Protein AF-0000000076753685 (afdb_homodimer)

Radius of gyration: 26.09 Å; Cα contacts (8 Å, |Δi|>4): 1162; chains: 2; bounding box: 45×73×61 Å

Structure (mmCIF, N/CA/C/O backbone):
data_AF-0000000076753685-model_v1
#
loop_
_entity.id
_entity.type
_entity.pdbx_description
1 polymer 'Putative F420-dependent oxidoreductase'
#
loop_
_atom_site.group_PDB
_atom_site.id
_atom_site.type_symbol
_atom_site.label_atom_id
_atom_site.label_alt_id
_atom_site.label_comp_id
_atom_site.label_asym_id
_atom_site.label_entity_id
_atom_site.label_seq_id
_atom_site.pdbx_PDB_ins_code
_atom_site.Cartn_x
_atom_site.Cartn_y
_atom_site.Cartn_z
_atom_site.occupancy
_atom_site.B_iso_or_equiv
_atom_site.auth_seq_id
_atom_site.auth_comp_id
_atom_site.auth_asym_id
_atom_site.auth_atom_id
_atom_site.pdbx_PDB_model_num
ATOM 1 N N . MET A 1 1 ? -3.424 -27.672 0.372 1 96.31 1 MET A N 1
ATOM 2 C CA . MET A 1 1 ? -4.434 -26.641 0.179 1 96.31 1 MET A CA 1
ATOM 3 C C . MET A 1 1 ? -4.43 -26.141 -1.262 1 96.31 1 MET A C 1
ATOM 5 O O . MET A 1 1 ? -3.436 -26.281 -1.973 1 96.31 1 MET A O 1
ATOM 9 N N . ILE A 1 2 ? -5.598 -25.656 -1.688 1 98.56 2 ILE A N 1
ATOM 10 C CA . ILE A 1 2 ? -5.711 -25.078 -3.027 1 98.56 2 ILE A CA 1
ATOM 11 C C . ILE A 1 2 ? -6.078 -23.609 -2.93 1 98.56 2 ILE A C 1
ATOM 13 O O . ILE A 1 2 ? -7.035 -23.234 -2.244 1 98.56 2 ILE A O 1
ATOM 17 N N . GLY A 1 3 ? -5.238 -22.781 -3.475 1 98.69 3 GLY A N 1
ATOM 18 C CA . GLY A 1 3 ? -5.504 -21.359 -3.613 1 98.69 3 GLY A CA 1
ATOM 19 C C . GLY A 1 3 ? -5.727 -20.922 -5.051 1 98.69 3 GLY A C 1
ATOM 20 O O . GLY A 1 3 ? -5.777 -21.766 -5.953 1 98.69 3 GLY A O 1
ATOM 21 N N . VAL A 1 4 ? -5.938 -19.672 -5.254 1 98.62 4 VAL A N 1
ATOM 22 C CA . VAL A 1 4 ? -6.215 -19.109 -6.57 1 98.62 4 VAL A CA 1
ATOM 23 C C . VAL A 1 4 ? -5.148 -18.078 -6.93 1 98.62 4 VAL A C 1
ATOM 25 O O . VAL A 1 4 ? -4.77 -17.25 -6.098 1 98.62 4 VAL A O 1
ATOM 28 N N . TRP A 1 5 ? -4.605 -18.188 -8.078 1 97.12 5 TRP A N 1
ATOM 29 C CA . TRP A 1 5 ? -3.777 -17.141 -8.672 1 97.12 5 TRP A CA 1
ATOM 30 C C . TRP A 1 5 ? -4.559 -16.359 -9.711 1 97.12 5 TRP A C 1
ATOM 32 O O . TRP A 1 5 ? -5.094 -16.922 -10.664 1 97.12 5 TRP A O 1
ATOM 42 N N . LEU A 1 6 ? -4.668 -15.055 -9.508 1 93.81 6 LEU A N 1
ATOM 43 C CA . LEU A 1 6 ? -5.355 -14.188 -10.461 1 93.81 6 LEU A CA 1
ATOM 44 C C . LEU A 1 6 ? -4.371 -13.258 -11.164 1 93.81 6 LEU A C 1
ATOM 46 O O . LEU A 1 6 ? -3.686 -12.469 -10.516 1 93.81 6 LEU A O 1
ATOM 50 N N . ALA A 1 7 ? -4.336 -13.352 -12.484 1 87.5 7 ALA A N 1
ATOM 51 C CA . ALA A 1 7 ? -3.479 -12.469 -13.266 1 87.5 7 ALA A CA 1
ATOM 52 C C . ALA A 1 7 ? -3.936 -11.016 -13.148 1 87.5 7 ALA A C 1
ATOM 54 O O . ALA A 1 7 ? -5.129 -10.742 -12.984 1 87.5 7 ALA A O 1
ATOM 55 N N . PRO A 1 8 ? -2.982 -10.078 -13.242 1 80 8 PRO A N 1
ATOM 56 C CA . PRO A 1 8 ? -3.352 -8.672 -13.117 1 80 8 PRO A CA 1
ATOM 57 C C . PRO A 1 8 ? -4.285 -8.203 -14.227 1 80 8 PRO A C 1
ATOM 59 O O . PRO A 1 8 ? -5.098 -7.297 -14.016 1 80 8 PRO A O 1
ATOM 62 N N . ALA A 1 9 ? -4.273 -8.812 -15.352 1 74.19 9 ALA A N 1
ATOM 63 C CA . ALA A 1 9 ? -5 -8.336 -16.516 1 74.19 9 ALA A CA 1
ATOM 64 C C . ALA A 1 9 ? -6.508 -8.375 -16.281 1 74.19 9 ALA A C 1
ATOM 66 O O . ALA A 1 9 ? -7.207 -7.398 -16.562 1 74.19 9 ALA A O 1
ATOM 67 N N . PRO A 1 10 ? -7.039 -9.477 -15.766 1 72.25 10 PRO A N 1
ATOM 68 C CA . PRO A 1 10 ? -8.477 -9.492 -15.477 1 72.25 10 PRO A CA 1
ATOM 69 C C . PRO A 1 10 ? -8.891 -8.406 -14.484 1 72.25 10 PRO A C 1
ATOM 71 O O . PRO A 1 10 ? -10.031 -7.938 -14.523 1 72.25 10 PRO A O 1
ATOM 74 N N . PHE A 1 11 ? -7.996 -8.062 -13.625 1 73.25 11 PHE A N 1
ATOM 75 C CA . PHE A 1 11 ? -8.289 -7.02 -12.656 1 73.25 11 PHE A CA 1
ATOM 76 C C . PHE A 1 11 ? -8.414 -5.66 -13.328 1 73.25 11 PHE A C 1
ATOM 78 O O . PHE A 1 11 ? -9.219 -4.828 -12.922 1 73.25 11 PHE A O 1
ATOM 85 N N . LEU A 1 12 ? -7.664 -5.457 -14.344 1 71.81 12 LEU A N 1
ATOM 86 C CA . LEU A 1 12 ? -7.633 -4.152 -14.992 1 71.81 12 LEU A CA 1
ATOM 87 C C . LEU A 1 12 ? -8.906 -3.91 -15.789 1 71.81 12 LEU A C 1
ATOM 89 O O . LEU A 1 12 ? -9.242 -2.766 -16.109 1 71.81 12 LEU A O 1
ATOM 93 N N . THR A 1 13 ? -9.617 -5.051 -16.031 1 78.19 13 THR A N 1
ATOM 94 C CA . THR A 1 13 ? -10.859 -4.895 -16.781 1 78.19 13 THR A CA 1
ATOM 95 C C . THR A 1 13 ? -12.07 -4.992 -15.859 1 78.19 13 THR A C 1
ATOM 97 O O . THR A 1 13 ? -13.203 -5.105 -16.328 1 78.19 13 THR A O 1
ATOM 100 N N . SER A 1 14 ? -11.797 -5.039 -14.633 1 85.88 14 SER A N 1
ATOM 101 C CA . SER A 1 14 ? -12.875 -5.105 -13.648 1 85.88 14 SER A CA 1
ATOM 102 C C . SER A 1 14 ? -12.789 -3.943 -12.664 1 85.88 14 SER A C 1
ATOM 104 O O . SER A 1 14 ? -11.703 -3.428 -12.398 1 85.88 14 SER A O 1
ATOM 106 N N . THR A 1 15 ? -13.961 -3.57 -12.227 1 86.25 15 THR A N 1
ATOM 107 C CA . THR A 1 15 ? -13.984 -2.561 -11.172 1 86.25 15 THR A CA 1
ATOM 108 C C . THR A 1 15 ? -13.602 -3.172 -9.828 1 86.25 15 THR A C 1
ATOM 110 O O . THR A 1 15 ? -13.656 -4.391 -9.656 1 86.25 15 THR A O 1
ATOM 113 N N . ILE A 1 16 ? -13.234 -2.393 -8.93 1 89.31 16 ILE A N 1
ATOM 114 C CA . ILE A 1 16 ? -12.883 -2.861 -7.594 1 89.31 16 ILE A CA 1
ATOM 115 C C . ILE A 1 16 ? -14.117 -3.453 -6.914 1 89.31 16 ILE A C 1
ATOM 117 O O . ILE A 1 16 ? -14.016 -4.434 -6.172 1 89.31 16 ILE A O 1
ATOM 121 N N . ALA A 1 17 ? -15.289 -2.887 -7.188 1 88.88 17 ALA A N 1
ATOM 122 C CA . ALA A 1 17 ? -16.531 -3.449 -6.645 1 88.88 17 ALA A CA 1
ATOM 123 C C . ALA A 1 17 ? -16.734 -4.879 -7.133 1 88.88 17 ALA A C 1
ATOM 125 O O . ALA A 1 17 ? -17.094 -5.762 -6.348 1 88.88 17 ALA A O 1
ATOM 126 N N . GLU A 1 18 ? -16.5 -5.062 -8.383 1 92.62 18 GLU A N 1
ATOM 127 C CA . GLU A 1 18 ? -16.594 -6.402 -8.953 1 92.62 18 GLU A CA 1
ATOM 128 C C . GLU A 1 18 ? -15.555 -7.336 -8.328 1 92.62 18 GLU A C 1
ATOM 130 O O . GLU A 1 18 ? -15.836 -8.508 -8.078 1 92.62 18 GLU A O 1
ATOM 135 N N . GLN A 1 19 ? -14.445 -6.824 -8.117 1 94.44 19 GLN A N 1
ATOM 136 C CA . GLN A 1 19 ? -13.367 -7.617 -7.531 1 94.44 19 GLN A CA 1
ATOM 137 C C . GLN A 1 19 ? -13.719 -8.055 -6.113 1 94.44 19 GLN A C 1
ATOM 139 O O . GLN A 1 19 ? -13.531 -9.219 -5.754 1 94.44 19 GLN A O 1
ATOM 144 N N . ARG A 1 20 ? -14.25 -7.141 -5.332 1 95.5 20 ARG A N 1
ATOM 145 C CA . ARG A 1 20 ? -14.648 -7.473 -3.971 1 95.5 20 ARG A CA 1
ATOM 146 C C . ARG A 1 20 ? -15.641 -8.625 -3.957 1 95.5 20 ARG A C 1
ATOM 148 O O . ARG A 1 20 ? -15.516 -9.555 -3.152 1 95.5 20 ARG A O 1
ATOM 155 N N . THR A 1 21 ? -16.578 -8.57 -4.848 1 95.69 21 THR A N 1
ATOM 156 C CA . THR A 1 21 ? -17.578 -9.633 -4.969 1 95.69 21 THR A CA 1
ATOM 157 C C . THR A 1 21 ? -16.906 -10.945 -5.375 1 95.69 21 THR A C 1
ATOM 159 O O . THR A 1 21 ? -17.234 -12 -4.832 1 95.69 21 THR A O 1
ATOM 162 N N . ALA A 1 22 ? -16.016 -10.844 -6.277 1 96.75 22 ALA A N 1
ATOM 163 C CA . ALA A 1 22 ? -15.297 -12.023 -6.746 1 96.75 22 ALA A CA 1
ATOM 164 C C . ALA A 1 22 ? -14.477 -12.648 -5.617 1 96.75 22 ALA A C 1
ATOM 166 O O . ALA A 1 22 ? -14.445 -13.867 -5.469 1 96.75 22 ALA A O 1
ATOM 167 N N . PHE A 1 23 ? -13.812 -11.812 -4.793 1 97.88 23 PHE A N 1
ATOM 168 C CA . PHE A 1 23 ? -13.008 -12.305 -3.686 1 97.88 23 PHE A CA 1
ATOM 169 C C . PHE A 1 23 ? -13.867 -13.039 -2.666 1 97.88 23 PHE A C 1
ATOM 171 O O . PHE A 1 23 ? -13.508 -14.125 -2.203 1 97.88 23 PHE A O 1
ATOM 178 N N . ALA A 1 24 ? -15.008 -12.461 -2.389 1 97.75 24 ALA A N 1
ATOM 179 C CA . ALA A 1 24 ? -15.945 -13.102 -1.47 1 97.75 24 ALA A CA 1
ATOM 180 C C . ALA A 1 24 ? -16.422 -14.438 -2.021 1 97.75 24 ALA A C 1
ATOM 182 O O . ALA A 1 24 ? -16.562 -15.414 -1.276 1 97.75 24 ALA A O 1
ATOM 183 N N . ARG A 1 25 ? -16.672 -14.445 -3.285 1 97.88 25 ARG A N 1
ATOM 184 C CA . ARG A 1 25 ? -17.141 -15.68 -3.918 1 97.88 25 ARG A CA 1
ATOM 185 C C . ARG A 1 25 ? -16.062 -16.75 -3.873 1 97.88 25 ARG A C 1
ATOM 187 O O . ARG A 1 25 ? -16.344 -17.922 -3.611 1 97.88 25 ARG A O 1
ATOM 194 N N . ILE A 1 26 ? -14.828 -16.406 -4.125 1 98.38 26 ILE A N 1
ATOM 195 C CA . ILE A 1 26 ? -13.695 -17.328 -4.074 1 98.38 26 ILE A CA 1
ATOM 196 C C . ILE A 1 26 ? -13.602 -17.938 -2.68 1 98.38 26 ILE A C 1
ATOM 198 O O . ILE A 1 26 ? -13.406 -19.156 -2.539 1 98.38 26 ILE A O 1
ATOM 202 N N . GLU A 1 27 ? -13.742 -17.109 -1.669 1 98.44 27 GLU A N 1
ATOM 203 C CA . GLU A 1 27 ? -13.773 -17.578 -0.287 1 98.44 27 GLU A CA 1
ATOM 204 C C . GLU A 1 27 ? -14.914 -18.547 -0.06 1 98.44 27 GLU A C 1
ATOM 206 O O . GLU A 1 27 ? -14.719 -19.625 0.525 1 98.44 27 GLU A O 1
ATOM 211 N N . GLU A 1 28 ? -16.078 -18.234 -0.546 1 97.88 28 GLU A N 1
ATOM 212 C CA . GLU A 1 28 ? -17.281 -19.062 -0.377 1 97.88 28 GLU A CA 1
ATOM 213 C C . GLU A 1 28 ? -17.094 -20.422 -1.046 1 97.88 28 GLU A C 1
ATOM 215 O O . GLU A 1 28 ? -17.625 -21.422 -0.568 1 97.88 28 GLU A O 1
ATOM 220 N N . LEU A 1 29 ? -16.406 -20.422 -2.148 1 98 29 LEU A N 1
ATOM 221 C CA . LEU A 1 29 ? -16.203 -21.641 -2.91 1 98 29 LEU A CA 1
ATOM 222 C C . LEU A 1 29 ? -15.266 -22.594 -2.178 1 98 29 LEU A C 1
ATOM 224 O O . LEU A 1 29 ? -15.172 -23.766 -2.523 1 98 29 LEU A O 1
ATOM 228 N N . GLY A 1 30 ? -14.492 -22.094 -1.2 1 97.94 30 GLY A N 1
ATOM 229 C CA . GLY A 1 30 ? -13.695 -22.969 -0.356 1 97.94 30 GLY A CA 1
ATOM 230 C C . GLY A 1 30 ? -12.211 -22.891 -0.662 1 97.94 30 GLY A C 1
ATOM 231 O O . GLY A 1 30 ? -11.414 -23.625 -0.075 1 97.94 30 GLY A O 1
ATOM 232 N N . TYR A 1 31 ? -11.805 -22.031 -1.564 1 98.69 31 TYR A N 1
ATOM 233 C CA . TYR A 1 31 ? -10.383 -21.859 -1.838 1 98.69 31 TYR A CA 1
ATOM 234 C C . TYR A 1 31 ? -9.672 -21.25 -0.638 1 98.69 31 TYR A C 1
ATOM 236 O O . TYR A 1 31 ? -10.227 -20.391 0.057 1 98.69 31 TYR A O 1
ATOM 244 N N . HIS A 1 32 ? -8.469 -21.641 -0.446 1 98.44 32 HIS A N 1
ATOM 245 C CA . HIS A 1 32 ? -7.738 -21.297 0.769 1 98.44 32 HIS A CA 1
ATOM 246 C C . HIS A 1 32 ? -7.129 -19.906 0.677 1 98.44 32 HIS A C 1
ATOM 248 O O . HIS A 1 32 ? -7.059 -19.188 1.676 1 98.44 32 HIS A O 1
ATOM 254 N N . SER A 1 33 ? -6.664 -19.531 -0.5 1 98.81 33 SER A N 1
ATOM 255 C CA . SER A 1 33 ? -5.922 -18.281 -0.623 1 98.81 33 SER A CA 1
ATOM 256 C C . SER A 1 33 ? -6.133 -17.656 -1.995 1 98.81 33 SER A C 1
ATOM 258 O O . SER A 1 33 ? -6.633 -18.297 -2.914 1 98.81 33 SER A O 1
ATOM 260 N N . LEU A 1 34 ? -5.867 -16.391 -2.068 1 98.56 34 LEU A N 1
ATOM 261 C CA . LEU A 1 34 ? -5.879 -15.586 -3.281 1 98.56 34 LEU A CA 1
ATOM 262 C C . LEU A 1 34 ? -4.547 -14.859 -3.463 1 98.56 34 LEU A C 1
ATOM 264 O O . LEU A 1 34 ? -4.094 -14.148 -2.564 1 98.56 34 LEU A O 1
ATOM 268 N N . TRP A 1 35 ? -3.941 -15.109 -4.625 1 98.19 35 TRP A N 1
ATOM 269 C CA . TRP A 1 35 ? -2.652 -14.5 -4.941 1 98.19 35 TRP A CA 1
ATOM 270 C C . TRP A 1 35 ? -2.727 -13.703 -6.238 1 98.19 35 TRP A C 1
ATOM 272 O O . TRP A 1 35 ? -3.494 -14.039 -7.141 1 98.19 35 TRP A O 1
ATOM 282 N N . THR A 1 36 ? -2.014 -12.656 -6.273 1 94.81 36 THR A N 1
ATOM 283 C CA . THR A 1 36 ? -1.794 -11.906 -7.508 1 94.81 36 THR A CA 1
ATOM 284 C C . THR A 1 36 ? -0.362 -11.383 -7.574 1 94.81 36 THR A C 1
ATOM 286 O O . THR A 1 36 ? 0.398 -11.508 -6.613 1 94.81 36 THR A O 1
ATOM 289 N N . GLY A 1 37 ? 0.065 -10.93 -8.773 1 92.56 37 GLY A N 1
ATOM 290 C CA . GLY A 1 37 ? 1.423 -10.438 -8.938 1 92.56 37 GLY A CA 1
ATOM 291 C C . GLY A 1 37 ? 1.485 -8.961 -9.273 1 92.56 37 GLY A C 1
ATOM 292 O O . GLY A 1 37 ? 0.467 -8.344 -9.609 1 92.56 37 GLY A O 1
ATOM 293 N N . GLU A 1 38 ? 2.633 -8.484 -9.086 1 89.69 38 GLU A N 1
ATOM 294 C CA . GLU A 1 38 ? 2.971 -7.109 -9.43 1 89.69 38 GLU A CA 1
ATOM 295 C C . GLU A 1 38 ? 4.047 -7.055 -10.508 1 89.69 38 GLU A C 1
ATOM 297 O O . GLU A 1 38 ? 5.145 -7.594 -10.328 1 89.69 38 GLU A O 1
ATOM 302 N N . PRO A 1 39 ? 3.686 -6.484 -11.656 1 83.19 39 PRO A N 1
ATOM 303 C CA . PRO A 1 39 ? 4.715 -6.355 -12.688 1 83.19 39 PRO A CA 1
ATOM 304 C C . PRO A 1 39 ? 5.828 -5.391 -12.297 1 83.19 39 PRO A C 1
ATOM 306 O O . PRO A 1 39 ? 5.668 -4.602 -11.359 1 83.19 39 PRO A O 1
ATOM 309 N N . ALA A 1 40 ? 6.965 -5.52 -12.992 1 76.88 40 ALA A N 1
ATOM 310 C CA . ALA A 1 40 ? 8.023 -4.527 -12.82 1 76.88 40 ALA A CA 1
ATOM 311 C C . ALA A 1 40 ? 7.547 -3.143 -13.266 1 76.88 40 ALA A C 1
ATOM 313 O O . ALA A 1 40 ? 6.859 -3.01 -14.281 1 76.88 40 ALA A O 1
ATOM 314 N N . PRO A 1 41 ? 7.852 -2.123 -12.375 1 65.69 41 PRO A N 1
ATOM 315 C CA . PRO A 1 41 ? 7.367 -0.787 -12.727 1 65.69 41 PRO A CA 1
ATOM 316 C C . PRO A 1 41 ? 7.859 -0.321 -14.094 1 65.69 41 PRO A C 1
ATOM 318 O O . PRO A 1 41 ? 7.18 0.455 -14.773 1 65.69 41 PRO A O 1
ATOM 321 N N . ALA A 1 42 ? 9.18 -0.381 -14.445 1 60.72 42 ALA A N 1
ATOM 322 C CA . ALA A 1 42 ? 9.758 0.135 -15.688 1 60.72 42 ALA A CA 1
ATOM 323 C C . ALA A 1 42 ? 9.273 -0.671 -16.891 1 60.72 42 ALA A C 1
ATOM 325 O O . ALA A 1 42 ? 9.539 -0.308 -18.047 1 60.72 42 ALA A O 1
ATOM 326 N N . ALA A 1 43 ? 8.633 -1.621 -16.688 1 50.41 43 ALA A N 1
ATOM 327 C CA . ALA A 1 43 ? 8.312 -2.41 -17.875 1 50.41 43 ALA A CA 1
ATOM 328 C C . ALA A 1 43 ? 7.211 -1.742 -18.688 1 50.41 43 ALA A C 1
ATOM 330 O O . ALA A 1 43 ? 6.074 -1.609 -18.234 1 50.41 43 ALA A O 1
ATOM 331 N N . ALA A 1 44 ? 7.719 -0.703 -19.578 1 46.91 44 ALA A N 1
ATOM 332 C CA . ALA A 1 44 ? 6.891 0.03 -20.531 1 46.91 44 ALA A CA 1
ATOM 333 C C . ALA A 1 44 ? 5.676 -0.795 -20.953 1 46.91 44 ALA A C 1
ATOM 335 O O . ALA A 1 44 ? 4.656 -0.243 -21.359 1 46.91 44 ALA A O 1
ATOM 336 N N . THR A 1 45 ? 5.914 -1.986 -21.203 1 41.19 45 THR A N 1
ATOM 337 C CA . THR A 1 45 ? 4.949 -2.893 -21.812 1 41.19 45 THR A CA 1
ATOM 338 C C . THR A 1 45 ? 3.873 -3.293 -20.797 1 41.19 45 THR A C 1
ATOM 340 O O . THR A 1 45 ? 2.896 -3.953 -21.156 1 41.19 45 THR A O 1
ATOM 343 N N . VAL A 1 46 ? 4.293 -3.143 -19.672 1 49.66 46 VAL A N 1
ATOM 344 C CA . VAL A 1 46 ? 3.408 -3.822 -18.734 1 49.66 46 VAL A CA 1
ATOM 345 C C . VAL A 1 46 ? 2.234 -2.912 -18.375 1 49.66 46 VAL A C 1
ATOM 347 O O . VAL A 1 46 ? 2.412 -1.707 -18.172 1 49.66 46 VAL A O 1
ATOM 350 N N . ALA A 1 47 ? 1.131 -3.484 -18.734 1 51.03 47 ALA A N 1
ATOM 351 C CA . ALA A 1 47 ? -0.194 -3.01 -18.344 1 51.03 47 ALA A CA 1
ATOM 352 C C . ALA A 1 47 ? -0.169 -2.416 -16.938 1 51.03 47 ALA A C 1
ATOM 354 O O . ALA A 1 47 ? 0.576 -2.883 -16.062 1 51.03 47 ALA A O 1
ATOM 355 N N . PRO A 1 48 ? -0.689 -1.229 -16.828 1 57.66 48 PRO A N 1
ATOM 356 C CA . PRO A 1 48 ? -0.913 -0.647 -15.508 1 57.66 48 PRO A CA 1
ATOM 357 C C . PRO A 1 48 ? -1.438 -1.664 -14.492 1 57.66 48 PRO A C 1
ATOM 359 O O . PRO A 1 48 ? -2.166 -2.588 -14.867 1 57.66 48 PRO A O 1
ATOM 362 N N . ALA A 1 49 ? -0.626 -2.092 -13.539 1 67.38 49 ALA A N 1
ATOM 363 C CA . ALA A 1 49 ? -1.135 -2.941 -12.469 1 67.38 49 ALA A CA 1
ATOM 364 C C . ALA A 1 49 ? -1.439 -2.119 -11.219 1 67.38 49 ALA A C 1
ATOM 366 O O . ALA A 1 49 ? -0.881 -1.036 -11.031 1 67.38 49 ALA A O 1
ATOM 367 N N . ARG A 1 50 ? -2.42 -2.578 -10.578 1 83.62 50 ARG A N 1
ATOM 368 C CA . ARG A 1 50 ? -2.699 -1.999 -9.266 1 83.62 50 ARG A CA 1
ATOM 369 C C . ARG A 1 50 ? -1.545 -2.248 -8.305 1 83.62 50 ARG A C 1
ATOM 371 O O . ARG A 1 50 ? -0.888 -3.289 -8.367 1 83.62 50 ARG A O 1
ATOM 378 N N . GLU A 1 51 ? -1.279 -1.275 -7.543 1 90.31 51 GLU A N 1
ATOM 379 C CA . GLU A 1 51 ? -0.271 -1.474 -6.504 1 90.31 51 GLU A CA 1
ATOM 380 C C . GLU A 1 51 ? -0.686 -2.578 -5.535 1 90.31 51 GLU A C 1
ATOM 382 O O . GLU A 1 51 ? -1.831 -2.613 -5.082 1 90.31 51 GLU A O 1
ATOM 387 N N . ILE A 1 52 ? 0.138 -3.412 -5.234 1 94.44 52 ILE A N 1
ATOM 388 C CA . ILE A 1 52 ? -0.237 -4.738 -4.762 1 94.44 52 ILE A CA 1
ATOM 389 C C . ILE A 1 52 ? -0.678 -4.66 -3.301 1 94.44 52 ILE A C 1
ATOM 391 O O . ILE A 1 52 ? -1.611 -5.352 -2.889 1 94.44 52 ILE A O 1
ATOM 395 N N . PHE A 1 53 ? -0.103 -3.848 -2.432 1 96.06 53 PHE A N 1
ATOM 396 C CA . PHE A 1 53 ? -0.427 -3.861 -1.011 1 96.06 53 PHE A CA 1
ATOM 397 C C . PHE A 1 53 ? -1.753 -3.156 -0.75 1 96.06 53 PHE A C 1
ATOM 399 O O . PHE A 1 53 ? -2.545 -3.6 0.084 1 96.06 53 PHE A O 1
ATOM 406 N N . SER A 1 54 ? -1.985 -2.029 -1.43 1 95.06 54 SER A N 1
ATOM 407 C CA . SER A 1 54 ? -3.299 -1.399 -1.33 1 95.06 54 SER A CA 1
ATOM 408 C C . SER A 1 54 ? -4.395 -2.322 -1.854 1 95.06 54 SER A C 1
ATOM 410 O O . SER A 1 54 ? -5.469 -2.418 -1.257 1 95.06 54 SER A O 1
ATOM 412 N N . HIS A 1 55 ? -4.09 -2.996 -2.914 1 94.25 55 HIS A N 1
ATOM 413 C CA . HIS A 1 55 ? -5.043 -3.934 -3.492 1 94.25 55 HIS A CA 1
ATOM 414 C C . HIS A 1 55 ? -5.305 -5.105 -2.553 1 94.25 55 HIS A C 1
ATOM 416 O O . HIS A 1 55 ? -6.453 -5.516 -2.367 1 94.25 55 HIS A O 1
ATOM 422 N N . HIS A 1 56 ? -4.246 -5.617 -1.97 1 97.19 56 HIS A N 1
ATOM 423 C CA . HIS A 1 56 ? -4.387 -6.723 -1.029 1 97.19 56 HIS A CA 1
ATOM 424 C C . HIS A 1 56 ? -5.184 -6.301 0.201 1 97.19 56 HIS A C 1
ATOM 426 O O . HIS A 1 56 ? -5.949 -7.098 0.751 1 97.19 56 HIS A O 1
ATOM 432 N N . ALA A 1 57 ? -4.953 -5.062 0.639 1 97.19 57 ALA A N 1
ATOM 433 C CA . ALA A 1 57 ? -5.742 -4.57 1.766 1 97.19 57 ALA A CA 1
ATOM 434 C C . ALA A 1 57 ? -7.234 -4.609 1.448 1 97.19 57 ALA A C 1
ATOM 436 O O . ALA A 1 57 ? -8.047 -4.969 2.303 1 97.19 57 ALA A O 1
ATOM 437 N N . ILE A 1 58 ? -7.57 -4.289 0.241 1 95.38 58 ILE A N 1
ATOM 438 C CA . ILE A 1 58 ? -8.961 -4.305 -0.204 1 95.38 58 ILE A CA 1
ATOM 439 C C . ILE A 1 58 ? -9.484 -5.738 -0.215 1 95.38 58 ILE A C 1
ATOM 441 O O . ILE A 1 58 ? -10.594 -6.004 0.265 1 95.38 58 ILE A O 1
ATOM 445 N N . ALA A 1 59 ? -8.68 -6.664 -0.742 1 97.06 59 ALA A N 1
ATOM 446 C CA . ALA A 1 59 ? -9.07 -8.07 -0.793 1 97.06 59 ALA A CA 1
ATOM 447 C C . ALA A 1 59 ? -9.273 -8.633 0.61 1 97.06 59 ALA A C 1
ATOM 449 O O . ALA A 1 59 ? -10.266 -9.32 0.873 1 97.06 59 ALA A O 1
ATOM 450 N N . LEU A 1 60 ? -8.367 -8.32 1.512 1 98.25 60 LEU A N 1
ATOM 451 C CA . LEU A 1 60 ? -8.422 -8.805 2.887 1 98.25 60 LEU A CA 1
ATOM 452 C C . LEU A 1 60 ? -9.641 -8.234 3.611 1 98.25 60 LEU A C 1
ATOM 454 O O . LEU A 1 60 ? -10.32 -8.953 4.344 1 98.25 60 LEU A O 1
ATOM 458 N N . ALA A 1 61 ? -9.922 -6.988 3.354 1 96.19 61 ALA A N 1
ATOM 459 C CA . ALA A 1 61 ? -11.047 -6.336 4.016 1 96.19 61 ALA A CA 1
ATOM 460 C C . ALA A 1 61 ? -12.375 -6.855 3.48 1 96.19 61 ALA A C 1
ATOM 462 O O . ALA A 1 61 ? -13.406 -6.758 4.156 1 96.19 61 ALA A O 1
ATOM 463 N N . ALA A 1 62 ? -12.383 -7.441 2.287 1 96.44 62 ALA A N 1
ATOM 464 C CA . ALA A 1 62 ? -13.609 -7.898 1.632 1 96.44 62 ALA A CA 1
ATOM 465 C C . ALA A 1 62 ? -13.914 -9.352 1.989 1 96.44 62 ALA A C 1
ATOM 467 O O . ALA A 1 62 ? -14.93 -9.898 1.566 1 96.44 62 ALA A O 1
ATOM 468 N N . THR A 1 63 ? -13.047 -9.992 2.717 1 98.12 63 THR A N 1
ATOM 469 C CA . THR A 1 63 ? -13.18 -11.406 3.049 1 98.12 63 THR A CA 1
ATOM 470 C C . THR A 1 63 ? -12.883 -11.648 4.527 1 98.12 63 THR A C 1
ATOM 472 O O . THR A 1 63 ? -12.359 -10.766 5.211 1 98.12 63 THR A O 1
ATOM 475 N N . ASP A 1 64 ? -13.18 -12.836 5.031 1 97.38 64 ASP A N 1
ATOM 476 C CA . ASP A 1 64 ? -13.055 -13.102 6.461 1 97.38 64 ASP A CA 1
ATOM 477 C C . ASP A 1 64 ? -11.945 -14.109 6.738 1 97.38 64 ASP A C 1
ATOM 479 O O . ASP A 1 64 ? -11.297 -14.055 7.785 1 97.38 64 ASP A O 1
ATOM 483 N N . ARG A 1 65 ? -11.719 -15.023 5.82 1 97.69 65 ARG A N 1
ATOM 484 C CA . ARG A 1 65 ? -10.82 -16.141 6.129 1 97.69 65 ARG A CA 1
ATOM 485 C C . ARG A 1 65 ? -9.766 -16.312 5.039 1 97.69 65 ARG A C 1
ATOM 487 O O . ARG A 1 65 ? -8.75 -16.969 5.25 1 97.69 65 ARG A O 1
ATOM 494 N N . LEU A 1 66 ? -10.062 -15.773 3.863 1 98.44 66 LEU A N 1
ATOM 495 C CA . LEU A 1 66 ? -9.195 -15.938 2.707 1 98.44 66 LEU A CA 1
ATOM 496 C C . LEU A 1 66 ? -7.789 -15.422 3.004 1 98.44 66 LEU A C 1
ATOM 498 O O . LEU A 1 66 ? -7.629 -14.289 3.467 1 98.44 66 LEU A O 1
ATOM 502 N N . VAL A 1 67 ? -6.773 -16.25 2.916 1 98.75 67 VAL A N 1
ATOM 503 C CA . VAL A 1 67 ? -5.391 -15.789 2.951 1 98.75 67 VAL A CA 1
ATOM 504 C C . VAL A 1 67 ? -5.043 -15.078 1.646 1 98.75 67 VAL A C 1
ATOM 506 O O . VAL A 1 67 ? -5.445 -15.516 0.566 1 98.75 67 VAL A O 1
ATOM 509 N N . VAL A 1 68 ? -4.383 -13.977 1.724 1 98.75 68 VAL A N 1
ATOM 510 C CA . VAL A 1 68 ? -3.996 -13.219 0.539 1 98.75 68 VAL A CA 1
ATOM 511 C C . VAL A 1 68 ? -2.473 -13.172 0.427 1 98.75 68 VAL A C 1
ATOM 513 O O . VAL A 1 68 ? -1.778 -12.938 1.418 1 98.75 68 VAL A O 1
ATOM 516 N N . GLY A 1 69 ? -1.949 -13.477 -0.743 1 98.5 69 GLY A N 1
ATOM 517 C CA . GLY A 1 69 ? -0.51 -13.477 -0.948 1 98.5 69 GLY A CA 1
ATOM 518 C C . GLY A 1 69 ? -0.085 -12.711 -2.186 1 98.5 69 GLY A C 1
ATOM 519 O O . GLY A 1 69 ? -0.882 -12.516 -3.107 1 98.5 69 GLY A O 1
ATOM 520 N N . SER A 1 70 ? 1.129 -12.227 -2.125 1 97.75 70 SER A N 1
ATOM 521 C CA . SER A 1 70 ? 1.744 -11.633 -3.307 1 97.75 70 SER A CA 1
ATOM 522 C C . SER A 1 70 ? 2.588 -12.656 -4.062 1 97.75 70 SER A C 1
ATOM 524 O O . SER A 1 70 ? 3.418 -13.344 -3.469 1 97.75 70 SER A O 1
ATOM 526 N N . GLY A 1 71 ? 2.432 -12.852 -5.316 1 96.31 71 GLY A N 1
ATOM 527 C CA . GLY A 1 71 ? 3.221 -13.727 -6.168 1 96.31 71 GLY A CA 1
ATOM 528 C C . GLY A 1 71 ? 3.648 -13.07 -7.465 1 96.31 71 GLY A C 1
ATOM 529 O O . GLY A 1 71 ? 3.252 -13.508 -8.547 1 96.31 71 GLY A O 1
ATOM 530 N N . ILE A 1 72 ? 4.297 -11.945 -7.242 1 95.81 72 ILE A N 1
ATOM 531 C CA . ILE A 1 72 ? 5.133 -11.445 -6.156 1 95.81 72 ILE A CA 1
ATOM 532 C C . ILE A 1 72 ? 4.848 -9.961 -5.934 1 95.81 72 ILE A C 1
ATOM 534 O O . ILE A 1 72 ? 4.23 -9.305 -6.781 1 95.81 72 ILE A O 1
ATOM 538 N N . ALA A 1 73 ? 5.18 -9.477 -4.73 1 96.12 73 ALA A N 1
ATOM 539 C CA . ALA A 1 73 ? 5.512 -8.062 -4.578 1 96.12 73 ALA A CA 1
ATOM 540 C C . ALA A 1 73 ? 6.895 -7.758 -5.148 1 96.12 73 ALA A C 1
ATOM 542 O O . ALA A 1 73 ? 7.902 -8.281 -4.668 1 96.12 73 ALA A O 1
ATOM 543 N N . ASN A 1 74 ? 6.965 -6.941 -6.168 1 95.06 74 ASN A N 1
ATOM 544 C CA . ASN A 1 74 ? 8.18 -6.723 -6.941 1 95.06 74 ASN A CA 1
ATOM 545 C C . ASN A 1 74 ? 9.18 -5.848 -6.188 1 95.06 74 ASN A C 1
ATOM 547 O O . ASN A 1 74 ? 8.859 -4.715 -5.812 1 95.06 74 ASN A O 1
ATOM 551 N N . VAL A 1 75 ? 10.391 -6.273 -6.023 1 95.31 75 VAL A N 1
ATOM 552 C CA . VAL A 1 75 ? 11.398 -5.605 -5.203 1 95.31 75 VAL A CA 1
ATOM 553 C C . VAL A 1 75 ? 11.852 -4.32 -5.887 1 95.31 75 VAL A C 1
ATOM 555 O O . VAL A 1 75 ? 12.469 -3.457 -5.258 1 95.31 75 VAL A O 1
ATOM 558 N N . ALA A 1 76 ? 11.555 -4.184 -7.141 1 92.75 76 ALA A N 1
ATOM 559 C CA . ALA A 1 76 ? 11.93 -2.977 -7.871 1 92.75 76 ALA A CA 1
ATOM 560 C C . ALA A 1 76 ? 10.898 -1.868 -7.66 1 92.75 76 ALA A C 1
ATOM 562 O O . ALA A 1 76 ? 11.148 -0.709 -8 1 92.75 76 ALA A O 1
ATOM 563 N N . ALA A 1 77 ? 9.758 -2.203 -7.074 1 92.44 77 ALA A N 1
ATOM 564 C CA . ALA A 1 77 ? 8.648 -1.253 -6.988 1 92.44 77 ALA A CA 1
ATOM 565 C C . ALA A 1 77 ? 8.812 -0.332 -5.781 1 92.44 77 ALA A C 1
ATOM 567 O O . ALA A 1 77 ? 8.203 0.741 -5.727 1 92.44 77 ALA A O 1
ATOM 568 N N . ARG A 1 78 ? 9.602 -0.725 -4.801 1 92.94 78 ARG A N 1
ATOM 569 C CA . ARG A 1 78 ? 9.766 0.062 -3.582 1 92.94 78 ARG A CA 1
ATOM 570 C C . ARG A 1 78 ? 11 -0.376 -2.805 1 92.94 78 ARG A C 1
ATOM 572 O O . ARG A 1 78 ? 11.523 -1.467 -3.031 1 92.94 78 ARG A O 1
ATOM 579 N N . GLY A 1 79 ? 11.43 0.432 -1.919 1 90.56 79 GLY A N 1
ATOM 580 C CA . GLY A 1 79 ? 12.555 0.08 -1.063 1 90.56 79 GLY A CA 1
ATOM 581 C C . GLY A 1 79 ? 12.195 -0.946 -0.004 1 90.56 79 GLY A C 1
ATOM 582 O O . GLY A 1 79 ? 11.016 -1.167 0.281 1 90.56 79 GLY A O 1
ATOM 583 N N . PRO A 1 80 ? 13.258 -1.582 0.583 1 92.12 80 PRO A N 1
ATOM 584 C CA . PRO A 1 80 ? 13.031 -2.666 1.543 1 92.12 80 PRO A CA 1
ATOM 585 C C . PRO A 1 80 ? 12.234 -2.215 2.764 1 92.12 80 PRO A C 1
ATOM 587 O O . PRO A 1 80 ? 11.398 -2.967 3.271 1 92.12 80 PRO A O 1
ATOM 590 N N . ALA A 1 81 ? 12.469 -1.022 3.252 1 90.19 81 ALA A N 1
ATOM 591 C CA . ALA A 1 81 ? 11.75 -0.537 4.426 1 90.19 81 ALA A CA 1
ATOM 592 C C . ALA A 1 81 ? 10.258 -0.374 4.133 1 90.19 81 ALA A C 1
ATOM 594 O O . ALA A 1 81 ? 9.414 -0.753 4.949 1 90.19 81 ALA A O 1
ATOM 595 N N . THR A 1 82 ? 9.969 0.198 2.984 1 92.25 82 THR A N 1
ATOM 596 C CA . THR A 1 82 ? 8.586 0.361 2.559 1 92.25 82 THR A CA 1
ATOM 597 C C . THR A 1 82 ? 7.914 -0.997 2.365 1 92.25 82 THR A C 1
ATOM 599 O O . THR A 1 82 ? 6.766 -1.19 2.764 1 92.25 82 THR A O 1
ATOM 602 N N . MET A 1 83 ? 8.641 -1.938 1.79 1 93.44 83 MET A N 1
ATOM 603 C CA . MET A 1 83 ? 8.156 -3.299 1.58 1 93.44 83 MET A CA 1
ATOM 604 C C . MET A 1 83 ? 7.812 -3.963 2.908 1 93.44 83 MET A C 1
ATOM 606 O O . MET A 1 83 ? 6.699 -4.465 3.084 1 93.44 83 MET A O 1
ATOM 610 N N . ARG A 1 84 ? 8.742 -3.93 3.764 1 92.25 84 ARG A N 1
ATOM 611 C CA . ARG A 1 84 ? 8.547 -4.578 5.055 1 92.25 84 ARG A CA 1
ATOM 612 C C . ARG A 1 84 ? 7.406 -3.93 5.828 1 92.25 84 ARG A C 1
ATOM 614 O O . ARG A 1 84 ? 6.602 -4.625 6.453 1 92.25 84 ARG A O 1
ATOM 621 N N . GLY A 1 85 ? 7.352 -2.586 5.793 1 90.19 85 GLY A N 1
ATOM 622 C CA . GLY A 1 85 ? 6.277 -1.87 6.461 1 90.19 85 GLY A CA 1
ATOM 623 C C . GLY A 1 85 ? 4.898 -2.236 5.941 1 90.19 85 GLY A C 1
ATOM 624 O O . GLY A 1 85 ? 3.961 -2.41 6.719 1 90.19 85 GLY A O 1
ATOM 625 N N . ALA A 1 86 ? 4.773 -2.361 4.652 1 93.25 86 ALA A N 1
ATOM 626 C CA . ALA A 1 86 ? 3.492 -2.691 4.039 1 93.25 86 ALA A CA 1
ATOM 627 C C . ALA A 1 86 ? 3.047 -4.098 4.422 1 93.25 86 ALA A C 1
ATOM 629 O O . ALA A 1 86 ? 1.897 -4.305 4.82 1 93.25 86 ALA A O 1
ATOM 630 N N . ALA A 1 87 ? 3.971 -5.039 4.32 1 94.56 87 ALA A N 1
ATOM 631 C CA . ALA A 1 87 ? 3.65 -6.418 4.668 1 94.56 87 ALA A CA 1
ATOM 632 C C . ALA A 1 87 ? 3.268 -6.543 6.141 1 94.56 87 ALA A C 1
ATOM 634 O O . ALA A 1 87 ? 2.289 -7.211 6.48 1 94.56 87 ALA A O 1
ATOM 635 N N . ALA A 1 88 ? 4.039 -5.891 6.961 1 91.75 88 ALA A N 1
ATOM 636 C CA . ALA A 1 88 ? 3.777 -5.945 8.398 1 91.75 88 ALA A CA 1
ATOM 637 C C . ALA A 1 88 ? 2.428 -5.312 8.727 1 91.75 88 ALA A C 1
ATOM 639 O O . ALA A 1 88 ? 1.703 -5.805 9.594 1 91.75 88 ALA A O 1
ATOM 640 N N . THR A 1 89 ? 2.127 -4.234 8.094 1 91.62 89 THR A N 1
ATOM 641 C CA . THR A 1 89 ? 0.854 -3.555 8.32 1 91.62 89 THR A CA 1
ATOM 642 C C . THR A 1 89 ? -0.315 -4.477 7.988 1 91.62 89 THR A C 1
ATOM 644 O O . THR A 1 89 ? -1.252 -4.609 8.773 1 91.62 89 THR A O 1
ATOM 647 N N . LEU A 1 90 ? -0.273 -5.137 6.859 1 95.12 90 LEU A N 1
ATOM 648 C CA . LEU A 1 90 ? -1.343 -6.051 6.473 1 95.12 90 LEU A CA 1
ATOM 649 C C . LEU A 1 90 ? -1.41 -7.242 7.422 1 95.12 90 LEU A C 1
ATOM 651 O O . LEU A 1 90 ? -2.498 -7.656 7.828 1 95.12 90 LEU A O 1
ATOM 655 N N . ALA A 1 91 ? -0.246 -7.762 7.789 1 94.62 91 ALA A N 1
ATOM 656 C CA . ALA A 1 91 ? -0.203 -8.914 8.688 1 94.62 91 ALA A CA 1
ATOM 657 C C . ALA A 1 91 ? -0.801 -8.57 10.047 1 94.62 91 ALA A C 1
ATOM 659 O O . ALA A 1 91 ? -1.462 -9.406 10.672 1 94.62 91 ALA A O 1
ATOM 660 N N . GLU A 1 92 ? -0.537 -7.395 10.484 1 92.12 92 GLU A N 1
ATOM 661 C CA . GLU A 1 92 ? -1.097 -6.961 11.758 1 92.12 92 GLU A CA 1
ATOM 662 C C . GLU A 1 92 ? -2.607 -6.766 11.664 1 92.12 92 GLU A C 1
ATOM 664 O O . GLU A 1 92 ? -3.348 -7.152 12.57 1 92.12 92 GLU A O 1
ATOM 669 N N . ALA A 1 93 ? -3.023 -6.18 10.641 1 93.5 93 ALA A N 1
ATOM 670 C CA . ALA A 1 93 ? -4.434 -5.848 10.461 1 93.5 93 ALA A CA 1
ATOM 671 C C . ALA A 1 93 ? -5.273 -7.105 10.258 1 93.5 93 ALA A C 1
ATOM 673 O O . ALA A 1 93 ? -6.449 -7.145 10.625 1 93.5 93 ALA A O 1
ATOM 674 N N . PHE A 1 94 ? -4.691 -8.102 9.664 1 95.94 94 PHE A N 1
ATOM 675 C CA . PHE A 1 94 ? -5.391 -9.336 9.328 1 95.94 94 PHE A CA 1
ATOM 676 C C . PHE A 1 94 ? -4.57 -10.555 9.758 1 95.94 94 PHE A C 1
ATOM 678 O O . PHE A 1 94 ? -4.035 -11.273 8.914 1 95.94 94 PHE A O 1
ATOM 685 N N . PRO A 1 95 ? -4.508 -10.789 11.055 1 94.81 95 PRO A N 1
ATOM 686 C CA . PRO A 1 95 ? -3.609 -11.812 11.594 1 94.81 95 PRO A CA 1
ATOM 687 C C . PRO A 1 95 ? -3.826 -13.18 10.961 1 94.81 95 PRO A C 1
ATOM 689 O O . PRO A 1 95 ? -4.957 -13.68 10.922 1 94.81 95 PRO A O 1
ATOM 692 N N . GLY A 1 96 ? -2.699 -13.703 10.414 1 96.56 96 GLY A N 1
ATOM 693 C CA . GLY A 1 96 ? -2.697 -15.055 9.875 1 96.56 96 GLY A CA 1
ATOM 694 C C . GLY A 1 96 ? -3.189 -15.117 8.445 1 96.56 96 GLY A C 1
ATOM 695 O O . GLY A 1 96 ? -3.311 -16.203 7.871 1 96.56 96 GLY A O 1
ATOM 696 N N . ARG A 1 97 ? -3.42 -14.031 7.848 1 98 97 ARG A N 1
ATOM 697 C CA . ARG A 1 97 ? -4.078 -14.086 6.547 1 98 97 ARG A CA 1
ATOM 698 C C . ARG A 1 97 ? -3.221 -13.43 5.473 1 98 97 ARG A C 1
ATOM 700 O O . ARG A 1 97 ? -3.715 -13.102 4.391 1 98 97 ARG A O 1
ATOM 707 N N . TYR A 1 98 ? -1.942 -13.172 5.762 1 97.94 98 TYR A N 1
ATOM 708 C CA . TYR A 1 98 ? -1.118 -12.547 4.734 1 97.94 98 TYR A CA 1
ATOM 709 C C . TYR A 1 98 ? 0.174 -13.328 4.52 1 97.94 98 TYR A C 1
ATOM 711 O O . TYR A 1 98 ? 0.821 -13.75 5.484 1 97.94 98 TYR A O 1
ATOM 719 N N . VAL A 1 99 ? 0.572 -13.57 3.277 1 98.69 99 VAL A N 1
ATOM 720 C CA . VAL A 1 99 ? 1.846 -14.156 2.879 1 98.69 99 VAL A CA 1
ATOM 721 C C . VAL A 1 99 ? 2.578 -13.211 1.93 1 98.69 99 VAL A C 1
ATOM 723 O O . VAL A 1 99 ? 2.025 -12.797 0.91 1 98.69 99 VAL A O 1
ATOM 726 N N . LEU A 1 100 ? 3.76 -12.836 2.287 1 98 100 LEU A N 1
ATOM 727 C CA . LEU A 1 100 ? 4.562 -11.977 1.427 1 98 100 LEU A CA 1
ATOM 728 C C . LEU A 1 100 ? 5.41 -12.805 0.466 1 98 100 LEU A C 1
ATOM 730 O O . LEU A 1 100 ? 6.41 -13.398 0.87 1 98 100 LEU A O 1
ATOM 734 N N . GLY A 1 101 ? 5.004 -12.875 -0.75 1 98.5 101 GLY A N 1
ATOM 735 C CA . GLY A 1 101 ? 5.863 -13.398 -1.799 1 98.5 101 GLY A CA 1
ATOM 736 C C . GLY A 1 101 ? 6.695 -12.336 -2.482 1 98.5 101 GLY A C 1
ATOM 737 O O . GLY A 1 101 ? 6.152 -11.352 -2.996 1 98.5 101 GLY A O 1
ATOM 738 N N . LEU A 1 102 ? 8.016 -12.523 -2.547 1 97.06 102 LEU A N 1
ATOM 739 C CA . LEU A 1 102 ? 8.945 -11.531 -3.08 1 97.06 102 LEU A CA 1
ATOM 740 C C . LEU A 1 102 ? 9.672 -12.07 -4.309 1 97.06 102 LEU A C 1
ATOM 742 O O . LEU A 1 102 ? 9.922 -13.273 -4.41 1 97.06 102 LEU A O 1
ATOM 746 N N . GLY A 1 103 ? 9.992 -11.188 -5.125 1 96 103 GLY A N 1
ATOM 747 C CA . GLY A 1 103 ? 10.789 -11.469 -6.309 1 96 103 GLY A CA 1
ATOM 748 C C . GLY A 1 103 ? 10.953 -10.258 -7.215 1 96 103 GLY A C 1
ATOM 749 O O . GLY A 1 103 ? 10.641 -9.133 -6.82 1 96 103 GLY A O 1
ATOM 750 N N . GLY A 1 104 ? 11.625 -10.477 -8.414 1 92.12 104 GLY A N 1
ATOM 751 C CA . GLY A 1 104 ? 11.766 -9.43 -9.414 1 92.12 104 GLY A CA 1
ATOM 752 C C . GLY A 1 104 ? 13.148 -8.812 -9.438 1 92.12 104 GLY A C 1
ATOM 753 O O . GLY A 1 104 ? 13.406 -7.879 -10.203 1 92.12 104 GLY A O 1
ATOM 754 N N . ALA A 1 105 ? 14.016 -9.305 -8.625 1 91.5 105 ALA A N 1
ATOM 755 C CA . ALA A 1 105 ? 15.391 -8.812 -8.633 1 91.5 105 ALA A CA 1
ATOM 756 C C . ALA A 1 105 ? 16.156 -9.32 -9.852 1 91.5 105 ALA A C 1
ATOM 758 O O . ALA A 1 105 ? 15.742 -10.297 -10.492 1 91.5 105 ALA A O 1
ATOM 759 N N . ALA A 1 106 ? 17.281 -8.648 -10.203 1 86.44 106 ALA A N 1
ATOM 760 C CA . ALA A 1 106 ? 18.109 -9.016 -11.352 1 86.44 106 ALA A CA 1
ATOM 761 C C . ALA A 1 106 ? 18.844 -10.32 -11.102 1 86.44 106 ALA A C 1
ATOM 763 O O . ALA A 1 106 ? 19.656 -10.758 -11.93 1 86.44 106 ALA A O 1
ATOM 764 N N . GLY A 1 107 ? 18.656 -11.016 -10.094 1 90.56 107 GLY A N 1
ATOM 765 C CA . GLY A 1 107 ? 19.281 -12.281 -9.727 1 90.56 107 GLY A CA 1
ATOM 766 C C . GLY A 1 107 ? 19.344 -12.508 -8.234 1 90.56 107 GLY A C 1
ATOM 767 O O . GLY A 1 107 ? 18.969 -11.641 -7.449 1 90.56 107 GLY A O 1
ATOM 768 N N . PRO A 1 108 ? 19.797 -13.734 -7.898 1 93.12 108 PRO A N 1
ATOM 769 C CA . PRO A 1 108 ? 19.797 -14.109 -6.48 1 93.12 108 PRO A CA 1
ATOM 770 C C . PRO A 1 108 ? 20.656 -13.18 -5.625 1 93.12 108 PRO A C 1
ATOM 772 O O . PRO A 1 108 ? 20.328 -12.922 -4.465 1 93.12 108 PRO A O 1
ATOM 775 N N . SER A 1 109 ? 21.766 -12.664 -6.168 1 94.94 109 SER A N 1
ATOM 776 C CA . SER A 1 109 ? 22.641 -11.773 -5.406 1 94.94 109 SER A CA 1
ATOM 777 C C . SER A 1 109 ? 21.938 -10.453 -5.098 1 94.94 109 SER A C 1
ATOM 779 O O . SER A 1 109 ? 22.031 -9.945 -3.98 1 94.94 109 SER A O 1
ATOM 781 N N . ALA A 1 110 ? 21.297 -9.945 -6.07 1 96.25 110 ALA A N 1
ATOM 782 C CA . ALA A 1 110 ? 20.547 -8.703 -5.875 1 96.25 110 ALA A CA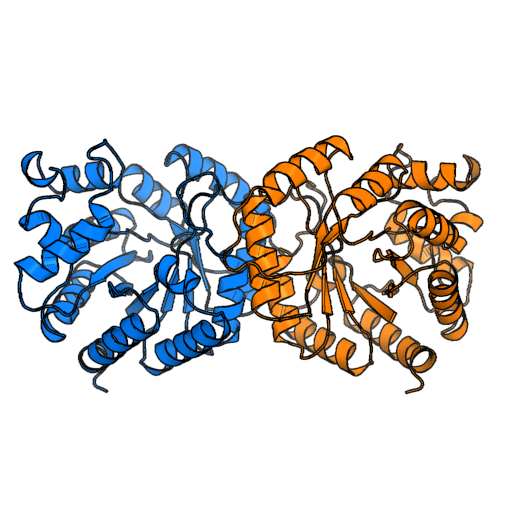 1
ATOM 783 C C . ALA A 1 110 ? 19.406 -8.898 -4.879 1 96.25 110 ALA A C 1
ATOM 785 O O . ALA A 1 110 ? 19.156 -8.031 -4.047 1 96.25 110 ALA A O 1
ATOM 786 N N . LEU A 1 111 ? 18.75 -10.039 -4.992 1 96.94 111 LEU A N 1
ATOM 787 C CA . LEU A 1 111 ? 17.672 -10.328 -4.051 1 96.94 111 LEU A CA 1
ATOM 788 C C . LEU A 1 111 ? 18.219 -10.469 -2.633 1 96.94 111 LEU A C 1
ATOM 790 O O . LEU A 1 111 ? 17.594 -10 -1.678 1 96.94 111 LEU A O 1
ATOM 794 N N . ARG A 1 112 ? 19.375 -11.094 -2.475 1 97.56 112 ARG A N 1
ATOM 795 C CA . ARG A 1 112 ? 20.016 -11.227 -1.17 1 97.56 112 ARG A CA 1
ATOM 796 C C . ARG A 1 112 ? 20.297 -9.859 -0.557 1 97.56 112 ARG A C 1
ATOM 798 O O . ARG A 1 112 ? 20.047 -9.633 0.627 1 97.56 112 ARG A O 1
ATOM 805 N N . ALA A 1 113 ? 20.828 -8.945 -1.34 1 97.56 113 ALA A N 1
ATOM 806 C CA . ALA A 1 113 ? 21.125 -7.598 -0.86 1 97.56 113 ALA A CA 1
ATOM 807 C C . ALA A 1 113 ? 19.859 -6.895 -0.395 1 97.56 113 ALA A C 1
ATOM 809 O O . ALA A 1 113 ? 19.859 -6.223 0.64 1 97.56 113 ALA A O 1
ATOM 810 N N . TYR A 1 114 ? 18.828 -7.059 -1.152 1 96.81 114 TYR A N 1
ATOM 811 C CA . TYR A 1 114 ? 17.547 -6.488 -0.787 1 96.81 114 TYR A CA 1
ATOM 812 C C . TYR A 1 114 ? 17.047 -7.059 0.538 1 96.81 114 TYR A C 1
ATOM 814 O O . TYR A 1 114 ? 16.594 -6.316 1.409 1 96.81 114 TYR A O 1
ATOM 822 N N . LEU A 1 115 ? 17.172 -8.367 0.676 1 97.44 115 LEU A N 1
ATOM 823 C CA . LEU A 1 115 ? 16.719 -9.039 1.885 1 97.44 115 LEU A CA 1
ATOM 824 C C . LEU A 1 115 ? 17.547 -8.625 3.09 1 97.44 115 LEU A C 1
ATOM 826 O O . LEU A 1 115 ? 17.031 -8.539 4.207 1 97.44 115 LEU A O 1
ATOM 830 N N . ASP A 1 116 ? 18.859 -8.375 2.871 1 97.12 116 ASP A N 1
ATOM 831 C CA . ASP A 1 116 ? 19.719 -7.883 3.951 1 97.12 116 ASP A CA 1
ATOM 832 C C . ASP A 1 116 ? 19.172 -6.57 4.516 1 97.12 116 ASP A C 1
ATOM 834 O O . ASP A 1 116 ? 19.047 -6.422 5.734 1 97.12 116 ASP A O 1
ATOM 838 N N . GLU A 1 117 ? 18.844 -5.664 3.664 1 93.5 117 GLU A N 1
ATOM 839 C CA . GLU A 1 117 ? 18.281 -4.379 4.078 1 93.5 117 GLU A CA 1
ATOM 840 C C . GLU A 1 117 ? 16.891 -4.551 4.684 1 93.5 117 GLU A C 1
ATOM 842 O O . GLU A 1 117 ? 16.562 -3.918 5.688 1 93.5 117 GLU A O 1
ATOM 847 N N . PHE A 1 118 ? 16.125 -5.375 4.043 1 92.56 118 PHE A N 1
ATOM 848 C CA . PHE A 1 118 ? 14.781 -5.691 4.504 1 92.56 118 PHE A CA 1
ATOM 849 C C . PHE A 1 118 ? 14.797 -6.168 5.953 1 92.56 118 PHE A C 1
ATOM 851 O O . PHE A 1 118 ? 14.055 -5.66 6.789 1 92.56 118 PHE A O 1
ATOM 858 N N . ASP A 1 119 ? 15.672 -7.09 6.238 1 92.38 119 ASP A N 1
ATOM 859 C CA . ASP A 1 119 ? 15.727 -7.723 7.555 1 92.38 119 ASP A CA 1
ATOM 860 C C . ASP A 1 119 ? 16.328 -6.773 8.594 1 92.38 119 ASP A C 1
ATOM 862 O O . ASP A 1 119 ? 16.125 -6.965 9.797 1 92.38 119 ASP A O 1
ATOM 866 N N . ALA A 1 120 ? 16.984 -5.758 8.133 1 89.56 120 ALA A N 1
ATOM 867 C CA . ALA A 1 120 ? 17.609 -4.805 9.039 1 89.56 120 ALA A CA 1
ATOM 868 C C . ALA A 1 120 ? 16.625 -3.738 9.492 1 89.56 120 ALA A C 1
ATOM 870 O O . ALA A 1 120 ? 16.875 -3.014 10.453 1 89.56 120 ALA A O 1
ATOM 871 N N . VAL A 1 121 ? 15.516 -3.654 8.758 1 85.25 121 VAL A N 1
ATOM 872 C CA . VAL A 1 121 ? 14.508 -2.648 9.086 1 85.25 121 VAL A CA 1
ATOM 873 C C . VAL A 1 121 ? 13.805 -3.021 10.383 1 85.25 121 VAL A C 1
ATOM 875 O O . VAL A 1 121 ? 13.258 -4.121 10.508 1 85.25 121 VAL A O 1
ATOM 878 N N . PRO A 1 122 ? 13.844 -2.145 11.336 1 77 122 PRO A N 1
ATOM 879 C CA . PRO A 1 122 ? 13.094 -2.438 12.562 1 77 122 PRO A CA 1
ATOM 880 C C . PRO A 1 122 ? 11.586 -2.404 12.344 1 77 122 PRO A C 1
ATOM 882 O O . PRO A 1 122 ? 11.086 -1.587 11.57 1 77 122 PRO A O 1
ATOM 885 N N . LEU A 1 123 ? 10.906 -3.492 12.719 1 67.44 123 LEU A N 1
ATOM 886 C CA . LEU A 1 123 ? 9.453 -3.539 12.594 1 67.44 123 LEU A CA 1
ATOM 887 C C . LEU A 1 123 ? 8.781 -3.264 13.938 1 67.44 123 LEU A C 1
ATOM 889 O O . LEU A 1 123 ? 9.25 -3.736 14.977 1 67.44 123 LEU A O 1
ATOM 893 N N . LEU A 1 124 ? 7.824 -2.287 14.047 1 63.19 124 LEU A N 1
ATOM 894 C CA . LEU A 1 124 ? 6.957 -2.133 15.211 1 63.19 124 LEU A CA 1
ATOM 895 C C . LEU A 1 124 ? 5.488 -2.133 14.789 1 63.19 124 LEU A C 1
ATOM 897 O O . LEU A 1 124 ? 5.016 -1.183 14.164 1 63.19 124 LEU A O 1
ATOM 901 N N . PRO A 1 125 ? 4.891 -2.982 15.359 1 65.69 125 PRO A N 1
ATOM 902 C CA . PRO A 1 125 ? 5.184 -4.191 16.125 1 65.69 125 PRO A CA 1
ATOM 903 C C . PRO A 1 125 ? 5.891 -5.262 15.305 1 65.69 125 PRO A C 1
ATOM 905 O O . PRO A 1 125 ? 5.891 -5.195 14.07 1 65.69 125 PRO A O 1
ATOM 908 N N . ASP A 1 126 ? 6.449 -6.242 16.047 1 75.12 126 ASP A N 1
ATOM 909 C CA . ASP A 1 126 ? 7.086 -7.395 15.422 1 75.12 126 ASP A CA 1
ATOM 910 C C . ASP A 1 126 ? 6.055 -8.461 15.055 1 75.12 126 ASP A C 1
ATOM 912 O O . ASP A 1 126 ? 5.793 -9.375 15.844 1 75.12 126 ASP A O 1
ATOM 916 N N . VAL A 1 127 ? 5.336 -8.281 14.008 1 83.5 127 VAL A N 1
ATOM 917 C CA . VAL A 1 127 ? 4.309 -9.211 13.555 1 83.5 127 VAL A CA 1
ATOM 918 C C . VAL A 1 127 ? 4.938 -10.258 12.633 1 83.5 127 VAL A C 1
ATOM 920 O O . VAL A 1 127 ? 5.699 -9.914 11.727 1 83.5 127 VAL A O 1
ATOM 923 N N . ARG A 1 128 ? 4.691 -11.492 12.93 1 88.88 128 ARG A N 1
ATOM 924 C CA . ARG A 1 128 ? 5.203 -12.57 12.094 1 88.88 128 ARG A CA 1
ATOM 925 C C . ARG A 1 128 ? 4.234 -12.891 10.961 1 88.88 128 ARG A C 1
ATOM 927 O O . ARG A 1 128 ? 3.018 -12.914 11.164 1 88.88 128 ARG A O 1
ATOM 934 N N . TYR A 1 129 ? 4.723 -13.039 9.805 1 95.06 129 TYR A N 1
ATOM 935 C CA . TYR A 1 129 ? 4.016 -13.492 8.609 1 95.06 129 TYR A CA 1
ATOM 936 C C . TYR A 1 129 ? 4.949 -14.266 7.688 1 95.06 129 TYR A C 1
ATOM 938 O O . TYR A 1 129 ? 6.16 -14.031 7.676 1 95.06 129 TYR A O 1
ATOM 946 N N . PRO A 1 130 ? 4.406 -15.281 6.98 1 98 130 PRO A N 1
ATOM 947 C CA . PRO A 1 130 ? 5.285 -16.031 6.086 1 98 130 PRO A CA 1
ATOM 948 C C . PRO A 1 130 ? 5.828 -15.188 4.938 1 98 130 PRO A C 1
ATOM 950 O O . PRO A 1 130 ? 5.113 -14.336 4.402 1 98 130 PRO A O 1
ATOM 953 N N . ARG A 1 131 ? 7.02 -15.414 4.652 1 97.81 131 ARG A N 1
ATOM 954 C CA . ARG A 1 131 ? 7.703 -14.867 3.484 1 97.81 131 ARG A CA 1
ATOM 955 C C . ARG A 1 131 ? 8.148 -15.977 2.539 1 97.81 131 ARG A C 1
ATOM 957 O O . ARG A 1 131 ? 8.812 -16.922 2.961 1 97.81 131 ARG A O 1
ATOM 964 N N . VAL A 1 132 ? 7.773 -15.883 1.278 1 98.81 132 VAL A N 1
ATOM 965 C CA . VAL A 1 132 ? 8.234 -16.844 0.283 1 98.81 132 VAL A CA 1
ATOM 966 C C . VAL A 1 132 ? 8.93 -16.109 -0.863 1 98.81 132 VAL A C 1
ATOM 968 O O . VAL A 1 132 ? 8.664 -14.93 -1.103 1 98.81 132 VAL A O 1
ATOM 971 N N . LEU A 1 133 ? 9.867 -16.781 -1.536 1 98.62 133 LEU A N 1
ATOM 972 C CA . LEU A 1 133 ? 10.578 -16.188 -2.662 1 98.62 133 LEU A CA 1
ATOM 973 C C . LEU A 1 133 ? 10.164 -16.844 -3.975 1 98.62 133 LEU A C 1
ATOM 975 O O . LEU A 1 133 ? 9.969 -18.062 -4.035 1 98.62 133 LEU A O 1
ATOM 979 N N . ALA A 1 134 ? 9.914 -15.984 -4.969 1 97.44 134 ALA A N 1
ATOM 980 C CA . ALA A 1 134 ? 9.898 -16.547 -6.32 1 97.44 134 ALA A CA 1
ATOM 981 C C . ALA A 1 134 ? 11.25 -17.141 -6.68 1 97.44 134 ALA A C 1
ATOM 983 O O . ALA A 1 134 ? 12.25 -16.438 -6.777 1 97.44 134 ALA A O 1
ATOM 984 N N . ALA A 1 135 ? 11.312 -18.422 -6.82 1 97.31 135 ALA A N 1
ATOM 985 C CA . ALA A 1 135 ? 12.586 -19.109 -7.027 1 97.31 135 ALA A CA 1
ATOM 986 C C . ALA A 1 135 ? 12.406 -20.312 -7.957 1 97.31 135 ALA A C 1
ATOM 988 O O . ALA A 1 135 ? 11.477 -21.109 -7.789 1 97.31 135 ALA A O 1
ATOM 989 N N . LEU A 1 136 ? 13.336 -20.438 -8.922 1 96.94 136 LEU A N 1
ATOM 990 C CA . LEU A 1 136 ? 13.281 -21.547 -9.867 1 96.94 136 LEU A CA 1
ATOM 991 C C . LEU A 1 136 ? 14.602 -22.312 -9.867 1 96.94 136 LEU A C 1
ATOM 993 O O . LEU A 1 136 ? 14.602 -23.547 -9.805 1 96.94 136 LEU A O 1
ATOM 997 N N . GLY A 1 137 ? 15.688 -21.625 -9.906 1 97.12 137 GLY A N 1
ATOM 998 C CA . GLY A 1 137 ? 16.984 -22.25 -10.016 1 97.12 137 GLY A CA 1
ATOM 999 C C . GLY A 1 137 ? 17.625 -22.562 -8.664 1 97.12 137 GLY A C 1
ATOM 1000 O O . GLY A 1 137 ? 17.141 -22.094 -7.633 1 97.12 137 GLY A O 1
ATOM 1001 N N . PRO A 1 138 ? 18.688 -23.328 -8.703 1 97.25 138 PRO A N 1
ATOM 1002 C CA . PRO A 1 138 ? 19.312 -23.797 -7.465 1 97.25 138 PRO A CA 1
ATOM 1003 C C . PRO A 1 138 ? 19.766 -22.656 -6.555 1 97.25 138 PRO A C 1
ATOM 1005 O O . PRO A 1 138 ? 19.609 -22.734 -5.332 1 97.25 138 PRO A O 1
ATOM 1008 N N . LYS A 1 139 ? 20.312 -21.641 -7.121 1 96.94 139 LYS A N 1
ATOM 1009 C CA . LYS A 1 139 ? 20.797 -20.531 -6.305 1 96.94 139 LYS A CA 1
ATOM 1010 C C . LYS A 1 139 ? 19.641 -19.812 -5.621 1 96.94 139 LYS A C 1
ATOM 1012 O O . LYS A 1 139 ? 19.719 -19.484 -4.43 1 96.94 139 LYS A O 1
ATOM 1017 N N . ALA A 1 140 ? 18.594 -19.531 -6.355 1 97.44 140 ALA A N 1
ATOM 1018 C CA . ALA A 1 140 ? 17.422 -18.875 -5.797 1 97.44 140 ALA A CA 1
ATOM 1019 C C . ALA A 1 140 ? 16.719 -19.75 -4.77 1 97.44 140 ALA A C 1
ATOM 1021 O O . ALA A 1 140 ? 16.281 -19.281 -3.727 1 97.44 140 ALA A O 1
ATOM 1022 N N . LEU A 1 141 ? 16.656 -21.031 -5.074 1 98.5 141 LEU A N 1
ATOM 1023 C CA . LEU A 1 141 ? 16.062 -21.969 -4.129 1 98.5 141 LEU A CA 1
ATOM 1024 C C . LEU A 1 141 ? 16.891 -22.047 -2.85 1 98.5 141 LEU A C 1
ATOM 1026 O O . LEU A 1 141 ? 16.344 -22.125 -1.75 1 98.5 141 LEU A O 1
ATOM 1030 N N . GLY A 1 142 ? 18.172 -22.062 -3.055 1 98.19 142 GLY A N 1
ATOM 1031 C CA . GLY A 1 142 ? 19.047 -22.031 -1.893 1 98.19 142 GLY A CA 1
ATOM 1032 C C . GLY A 1 142 ? 18.859 -20.797 -1.033 1 98.19 142 GLY A C 1
ATOM 1033 O O . GLY A 1 142 ? 18.828 -20.891 0.196 1 98.19 142 GLY A O 1
ATOM 1034 N N . LEU A 1 143 ? 18.734 -19.656 -1.683 1 98.25 143 LEU A N 1
ATOM 1035 C CA . LEU A 1 143 ? 18.484 -18.422 -0.96 1 98.25 143 LEU A CA 1
ATOM 1036 C C . LEU A 1 143 ? 17.172 -18.5 -0.186 1 98.25 143 LEU A C 1
ATOM 1038 O O . LEU A 1 143 ? 17.094 -18.047 0.959 1 98.25 143 LEU A O 1
ATOM 1042 N N . ALA A 1 144 ? 16.156 -19.031 -0.792 1 98.44 144 ALA A N 1
ATOM 1043 C CA . ALA A 1 144 ? 14.859 -19.188 -0.131 1 98.44 144 ALA A CA 1
ATOM 1044 C C . ALA A 1 144 ? 14.977 -20.078 1.099 1 98.44 144 ALA A C 1
ATOM 1046 O O . ALA A 1 144 ? 14.406 -19.781 2.15 1 98.44 144 ALA A O 1
ATOM 1047 N N . ALA A 1 145 ? 15.719 -21.141 0.961 1 98.38 145 ALA A N 1
ATOM 1048 C CA . ALA A 1 145 ? 15.93 -22.062 2.078 1 98.38 145 ALA A CA 1
ATOM 1049 C C . ALA A 1 145 ? 16.578 -21.344 3.26 1 98.38 145 ALA A C 1
ATOM 1051 O O . ALA A 1 145 ? 16.266 -21.641 4.418 1 98.38 145 ALA A O 1
ATOM 1052 N N . GLU A 1 146 ? 17.422 -20.438 2.926 1 97.88 146 GLU A N 1
ATOM 1053 C CA . GLU A 1 146 ? 18.219 -19.75 3.941 1 97.88 146 GLU A CA 1
ATOM 1054 C C . GLU A 1 146 ? 17.453 -18.578 4.543 1 97.88 146 GLU A C 1
ATOM 1056 O O . GLU A 1 146 ? 17.531 -18.328 5.746 1 97.88 146 GLU A O 1
ATOM 1061 N N . ARG A 1 147 ? 16.672 -17.828 3.693 1 97.44 147 ARG A N 1
ATOM 1062 C CA . ARG A 1 147 ? 16.266 -16.469 4.086 1 97.44 147 ARG A CA 1
ATOM 1063 C C . ARG A 1 147 ? 14.75 -16.312 4.043 1 97.44 147 ARG A C 1
ATOM 1065 O O . ARG A 1 147 ? 14.234 -15.211 4.223 1 97.44 147 ARG A O 1
ATOM 1072 N N . ALA A 1 148 ? 13.984 -17.375 3.822 1 98.12 148 ALA A N 1
ATOM 1073 C CA . ALA A 1 148 ? 12.531 -17.266 3.701 1 98.12 148 ALA A CA 1
ATOM 1074 C C . ALA A 1 148 ? 11.836 -18.453 4.371 1 98.12 148 ALA A C 1
ATOM 1076 O O . ALA A 1 148 ? 12.492 -19.359 4.887 1 98.12 148 ALA A O 1
ATOM 1077 N N . ASP A 1 149 ? 10.539 -18.328 4.449 1 98.56 149 ASP A N 1
ATOM 1078 C CA . ASP A 1 149 ? 9.711 -19.391 5.012 1 98.56 149 ASP A CA 1
ATOM 1079 C C . ASP A 1 149 ? 9.297 -20.391 3.932 1 98.56 149 ASP A C 1
ATOM 1081 O O . ASP A 1 149 ? 8.633 -21.391 4.223 1 98.56 149 ASP A O 1
ATOM 1085 N N . GLY A 1 150 ? 9.672 -20.141 2.666 1 98.69 150 GLY A N 1
ATOM 1086 C CA . GLY A 1 150 ? 9.305 -21.062 1.593 1 98.69 150 GLY A CA 1
ATOM 1087 C C . GLY A 1 150 ? 9.547 -20.484 0.211 1 98.69 150 GLY A C 1
ATOM 1088 O O . GLY A 1 150 ? 10.367 -19.578 0.05 1 98.69 150 GLY A O 1
ATOM 1089 N N . VAL A 1 151 ? 8.875 -21.109 -0.828 1 98.81 151 VAL A N 1
ATOM 1090 C CA . VAL A 1 151 ? 9.094 -20.734 -2.219 1 98.81 151 VAL A CA 1
ATOM 1091 C C . VAL A 1 151 ? 7.77 -20.734 -2.975 1 98.81 151 VAL A C 1
ATOM 1093 O O . VAL A 1 151 ? 6.844 -21.469 -2.619 1 98.81 151 VAL A O 1
ATOM 1096 N N . HIS A 1 152 ? 7.703 -19.828 -3.93 1 98.69 152 HIS A N 1
ATOM 1097 C CA . HIS A 1 152 ? 6.594 -19.734 -4.871 1 98.69 152 HIS A CA 1
ATOM 1098 C C . HIS A 1 152 ? 7.074 -19.906 -6.309 1 98.69 152 HIS A C 1
ATOM 1100 O O . HIS A 1 152 ? 7.199 -18.938 -7.051 1 98.69 152 HIS A O 1
ATOM 1106 N N . PRO A 1 153 ? 7.344 -21.172 -6.77 1 98.31 153 PRO A N 1
ATOM 1107 C CA . PRO A 1 153 ? 7.672 -21.422 -8.172 1 98.31 153 PRO A CA 1
ATOM 1108 C C . PRO A 1 153 ? 6.5 -21.141 -9.109 1 98.31 153 PRO A C 1
ATOM 1110 O O . PRO A 1 153 ? 5.395 -21.641 -8.891 1 98.31 153 PRO A O 1
ATOM 1113 N N . PHE A 1 154 ? 6.73 -20.391 -10.109 1 96.38 154 PHE A N 1
ATOM 1114 C CA . PHE A 1 154 ? 5.684 -19.953 -11.031 1 96.38 154 PHE A CA 1
ATOM 1115 C C . PHE A 1 154 ? 5.887 -20.578 -12.406 1 96.38 154 PHE A C 1
ATOM 1117 O O . PHE A 1 154 ? 7 -20.594 -12.938 1 96.38 154 PHE A O 1
ATOM 1124 N N . LEU A 1 155 ? 4.844 -21.141 -12.969 1 94.44 155 LEU A N 1
ATOM 1125 C CA . LEU A 1 155 ? 4.797 -21.672 -14.328 1 94.44 155 LEU A CA 1
ATOM 1126 C C . LEU A 1 155 ? 5.816 -22.797 -14.5 1 94.44 155 LEU A C 1
ATOM 1128 O O . LEU A 1 155 ? 6.621 -22.766 -15.438 1 94.44 155 LEU A O 1
ATOM 1132 N N . GLN A 1 156 ? 5.801 -23.719 -13.617 1 97.38 156 GLN A N 1
ATOM 1133 C CA . GLN A 1 156 ? 6.691 -24.875 -13.648 1 97.38 156 GLN A CA 1
ATOM 1134 C C . GLN A 1 156 ? 5.898 -26.172 -13.648 1 97.38 156 GLN A C 1
ATOM 1136 O O . GLN A 1 156 ? 4.805 -26.234 -13.078 1 97.38 156 GLN A O 1
ATOM 1141 N N . PRO A 1 157 ? 6.492 -27.25 -14.273 1 98.12 157 PRO A N 1
ATOM 1142 C CA . PRO A 1 157 ? 5.859 -28.562 -14.195 1 98.12 157 PRO A CA 1
ATOM 1143 C C . PRO A 1 157 ? 5.906 -29.156 -12.789 1 98.12 157 PRO A C 1
ATOM 1145 O O . PRO A 1 157 ? 6.652 -28.672 -11.938 1 98.12 157 PRO A O 1
ATOM 1148 N N . VAL A 1 158 ? 5.117 -30.188 -12.562 1 98.81 158 VAL A N 1
ATOM 1149 C CA . VAL A 1 158 ? 5.059 -30.906 -11.297 1 98.81 158 VAL A CA 1
ATOM 1150 C C . VAL A 1 158 ? 6.461 -31.359 -10.898 1 98.81 158 VAL A C 1
ATOM 1152 O O . VAL A 1 158 ? 6.801 -31.375 -9.711 1 98.81 158 VAL A O 1
ATOM 1155 N N . ALA A 1 159 ? 7.293 -31.734 -11.852 1 98.69 159 ALA A N 1
ATOM 1156 C CA . ALA A 1 159 ? 8.656 -32.188 -11.578 1 98.69 159 ALA A CA 1
ATOM 1157 C C . ALA A 1 159 ? 9.438 -31.125 -10.805 1 98.69 159 ALA A C 1
ATOM 1159 O O . ALA A 1 159 ? 10.273 -31.453 -9.961 1 98.69 159 ALA A O 1
ATOM 1160 N N . HIS A 1 160 ? 9.211 -29.859 -11.094 1 98.81 160 HIS A N 1
ATOM 1161 C CA . HIS A 1 160 ? 9.922 -28.797 -10.391 1 98.81 160 HIS A CA 1
ATOM 1162 C C . HIS A 1 160 ? 9.484 -28.703 -8.938 1 98.81 160 HIS A C 1
ATOM 1164 O O . HIS A 1 160 ? 10.258 -28.281 -8.078 1 98.81 160 HIS A O 1
ATOM 1170 N N . THR A 1 161 ? 8.219 -28.984 -8.656 1 98.88 161 THR A N 1
ATOM 1171 C CA . THR A 1 161 ? 7.746 -28.984 -7.281 1 98.88 161 THR A CA 1
ATOM 1172 C C . THR A 1 161 ? 8.594 -29.906 -6.414 1 98.88 161 THR A C 1
ATOM 1174 O O . THR A 1 161 ? 8.938 -29.562 -5.281 1 98.88 161 THR A O 1
ATOM 1177 N N . ARG A 1 162 ? 8.945 -31.062 -6.949 1 98.44 162 ARG A N 1
ATOM 1178 C CA . ARG A 1 162 ? 9.82 -31.984 -6.238 1 98.44 162 ARG A CA 1
ATOM 1179 C C . ARG A 1 162 ? 11.195 -31.375 -6.004 1 98.44 162 ARG A C 1
ATOM 1181 O O . ARG A 1 162 ? 11.742 -31.469 -4.906 1 98.44 162 ARG A O 1
ATOM 1188 N N . VAL A 1 163 ? 11.688 -30.766 -7.0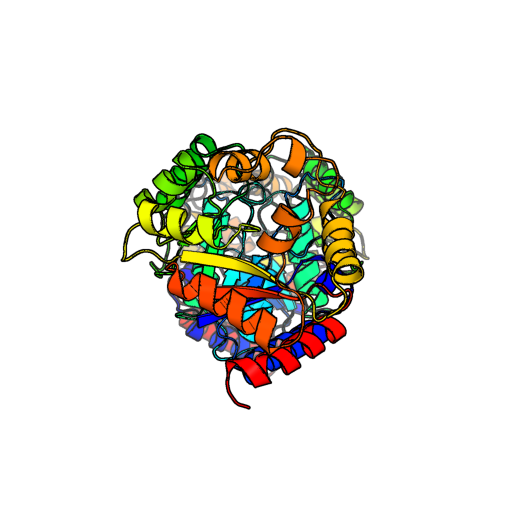47 1 98.69 163 VAL A N 1
ATOM 1189 C CA . VAL A 1 163 ? 12.992 -30.109 -6.961 1 98.69 163 VAL A CA 1
ATOM 1190 C C . VAL A 1 163 ? 12.969 -29.047 -5.867 1 98.69 163 VAL A C 1
ATOM 1192 O O . VAL A 1 163 ? 13.883 -28.984 -5.039 1 98.69 163 VAL A O 1
ATOM 1195 N N . ALA A 1 164 ? 11.945 -28.219 -5.879 1 98.88 164 ALA A N 1
ATOM 1196 C CA . ALA A 1 164 ? 11.805 -27.125 -4.906 1 98.88 164 ALA A CA 1
ATOM 1197 C C . ALA A 1 164 ? 11.695 -27.688 -3.486 1 98.88 164 ALA A C 1
ATOM 1199 O O . ALA A 1 164 ? 12.359 -27.188 -2.57 1 98.88 164 ALA A O 1
ATOM 1200 N N . ARG A 1 165 ? 10.867 -28.719 -3.283 1 98.88 165 ARG A N 1
ATOM 1201 C CA . ARG A 1 165 ? 10.703 -29.344 -1.974 1 98.88 165 ARG A CA 1
ATOM 1202 C C . ARG A 1 165 ? 12.039 -29.859 -1.443 1 98.88 165 ARG A C 1
ATOM 1204 O O . ARG A 1 165 ? 12.406 -29.578 -0.301 1 98.88 165 ARG A O 1
ATOM 1211 N N . ASP A 1 166 ? 12.727 -30.562 -2.287 1 98.31 166 ASP A N 1
ATOM 1212 C CA . ASP A 1 166 ? 14.023 -31.094 -1.895 1 98.31 166 ASP A CA 1
ATOM 1213 C C . ASP A 1 166 ? 14.984 -29.969 -1.499 1 98.31 166 ASP A C 1
ATOM 1215 O O . ASP A 1 166 ? 15.75 -30.109 -0.546 1 98.31 166 ASP A O 1
ATOM 1219 N N . ALA A 1 167 ? 14.938 -28.906 -2.189 1 98.56 167 ALA A N 1
ATOM 1220 C CA . ALA A 1 167 ? 15.875 -27.797 -1.997 1 98.56 167 ALA A CA 1
ATOM 1221 C C . ALA A 1 167 ? 15.594 -27.062 -0.691 1 98.56 167 ALA A C 1
ATOM 1223 O O . ALA A 1 167 ? 16.516 -26.656 0.017 1 98.56 167 ALA A O 1
ATOM 1224 N N . VAL A 1 168 ? 14.273 -26.812 -0.341 1 98.5 168 VAL A N 1
ATOM 1225 C CA . VAL A 1 168 ? 13.961 -25.922 0.772 1 98.5 168 VAL A CA 1
ATOM 1226 C C . VAL A 1 168 ? 13.719 -26.75 2.035 1 98.5 168 VAL A C 1
ATOM 1228 O O . VAL A 1 168 ? 13.656 -26.188 3.139 1 98.5 168 VAL A O 1
ATOM 1231 N N . GLY A 1 169 ? 13.516 -28.062 1.92 1 97.62 169 GLY A N 1
ATOM 1232 C CA . GLY A 1 169 ? 13.359 -28.938 3.07 1 97.62 169 GLY A CA 1
ATOM 1233 C C . GLY A 1 169 ? 11.914 -29.094 3.52 1 97.62 169 GLY A C 1
ATOM 1234 O O . GLY A 1 169 ? 11.031 -28.422 2.994 1 97.62 169 GLY A O 1
ATOM 1235 N N . PRO A 1 170 ? 11.531 -30.031 4.469 1 95 170 PRO A N 1
ATOM 1236 C CA . PRO A 1 170 ? 10.164 -30.422 4.824 1 95 170 PRO A CA 1
ATOM 1237 C C . PRO A 1 170 ? 9.422 -29.312 5.574 1 95 170 PRO A C 1
ATOM 1239 O O . PRO A 1 170 ? 8.188 -29.266 5.543 1 95 170 PRO A O 1
ATOM 1242 N N . GLY A 1 171 ? 10.062 -28.344 6.156 1 94.69 171 GLY A N 1
ATOM 1243 C CA . GLY A 1 171 ? 9.383 -27.359 6.977 1 94.69 171 GLY A CA 1
ATOM 1244 C C . GLY A 1 171 ? 9.031 -26.094 6.219 1 94.69 171 GLY A C 1
ATOM 1245 O O . GLY A 1 171 ? 8.172 -25.328 6.652 1 94.69 171 GLY A O 1
ATOM 1246 N N . ALA A 1 172 ? 9.516 -25.922 5.07 1 98.25 172 ALA A N 1
ATOM 1247 C CA . ALA A 1 172 ? 9.297 -24.719 4.293 1 98.25 172 ALA A CA 1
ATOM 1248 C C . ALA A 1 172 ? 8.039 -24.828 3.441 1 98.25 172 ALA A C 1
ATOM 1250 O O . ALA A 1 172 ? 7.664 -25.922 3.014 1 98.25 172 ALA A O 1
ATOM 1251 N N . LEU A 1 173 ? 7.43 -23.719 3.244 1 98.75 173 LEU A N 1
ATOM 1252 C CA . LEU A 1 173 ? 6.258 -23.672 2.377 1 98.75 173 LEU A CA 1
ATOM 1253 C C . LEU A 1 173 ? 6.66 -23.828 0.913 1 98.75 173 LEU A C 1
ATOM 1255 O O . LEU A 1 173 ? 7.59 -23.156 0.447 1 98.75 173 LEU A O 1
ATOM 1259 N N . VAL A 1 174 ? 6.055 -24.719 0.231 1 98.94 174 VAL A N 1
ATOM 1260 C CA . VAL A 1 174 ? 6.16 -24.828 -1.22 1 98.94 174 VAL A CA 1
ATOM 1261 C C . VAL A 1 174 ? 4.805 -24.547 -1.861 1 98.94 174 VAL A C 1
ATOM 1263 O O . VAL A 1 174 ? 3.855 -25.312 -1.701 1 98.94 174 VAL A O 1
ATOM 1266 N N . VAL A 1 175 ? 4.703 -23.375 -2.607 1 98.94 175 VAL A N 1
ATOM 1267 C CA . VAL A 1 175 ? 3.43 -22.891 -3.133 1 98.94 175 VAL A CA 1
ATOM 1268 C C . VAL A 1 175 ? 3.533 -22.703 -4.645 1 98.94 175 VAL A C 1
ATOM 1270 O O . VAL A 1 175 ? 3.646 -21.578 -5.133 1 98.94 175 VAL A O 1
ATOM 1273 N N . PRO A 1 176 ? 3.449 -23.797 -5.414 1 98.88 176 PRO A N 1
ATOM 1274 C CA . PRO A 1 176 ? 3.564 -23.672 -6.871 1 98.88 176 PRO A CA 1
ATOM 1275 C C . PRO A 1 176 ? 2.299 -23.125 -7.516 1 98.88 176 PRO A C 1
ATOM 1277 O O . PRO A 1 176 ? 1.219 -23.172 -6.922 1 98.88 176 PRO A O 1
ATOM 1280 N N . HIS A 1 177 ? 2.496 -22.594 -8.648 1 98.19 177 HIS A N 1
ATOM 1281 C CA . HIS A 1 177 ? 1.472 -22.094 -9.555 1 98.19 177 HIS A CA 1
ATOM 1282 C C . HIS A 1 177 ? 1.079 -23.141 -10.578 1 98.19 177 HIS A C 1
ATOM 1284 O O . HIS A 1 177 ? 1.933 -23.891 -11.07 1 98.19 177 HIS A O 1
ATOM 1290 N N . GLN A 1 178 ? -0.211 -23.203 -10.93 1 98.38 178 GLN A N 1
ATOM 1291 C CA . GLN A 1 178 ? -0.673 -24.094 -11.984 1 98.38 178 GLN A CA 1
ATOM 1292 C C . GLN A 1 178 ? -1.698 -23.406 -12.883 1 98.38 178 GLN A C 1
ATOM 1294 O O . GLN A 1 178 ? -2.842 -23.188 -12.477 1 98.38 178 GLN A O 1
ATOM 1299 N N . ALA A 1 179 ? -1.323 -23.188 -14.148 1 96.75 179 ALA A N 1
ATOM 1300 C CA . ALA A 1 179 ? -2.271 -22.703 -15.148 1 96.75 179 ALA A CA 1
ATOM 1301 C C . ALA A 1 179 ? -3.279 -23.797 -15.516 1 96.75 179 ALA A C 1
ATOM 1303 O O . ALA A 1 179 ? -2.922 -24.969 -15.625 1 96.75 179 ALA A O 1
ATOM 1304 N N . ALA A 1 180 ? -4.523 -23.328 -15.734 1 97.25 180 ALA A N 1
ATOM 1305 C CA . ALA A 1 180 ? -5.555 -24.328 -16.031 1 97.25 180 ALA A CA 1
ATOM 1306 C C . ALA A 1 180 ? -6.559 -23.781 -17.047 1 97.25 180 ALA A C 1
ATOM 1308 O O . ALA A 1 180 ? -6.879 -22.594 -17.031 1 97.25 180 ALA A O 1
ATOM 1309 N N . VAL A 1 181 ? -7.086 -24.641 -17.922 1 96.5 181 VAL A N 1
ATOM 1310 C CA . VAL A 1 181 ? -8.164 -24.297 -18.844 1 96.5 181 VAL A CA 1
ATOM 1311 C C . VAL A 1 181 ? -9.125 -25.484 -18.969 1 96.5 181 VAL A C 1
ATOM 1313 O O . VAL A 1 181 ? -8.695 -26.625 -19.156 1 96.5 181 VAL A O 1
ATOM 1316 N N . LEU A 1 182 ? -10.453 -25.188 -18.797 1 96.81 182 LEU A N 1
ATOM 1317 C CA . LEU A 1 182 ? -11.484 -26.188 -19.031 1 96.81 182 LEU A CA 1
ATOM 1318 C C . LEU A 1 182 ? -11.734 -26.359 -20.531 1 96.81 182 LEU A C 1
ATOM 1320 O O . LEU A 1 182 ? -12.641 -25.734 -21.078 1 96.81 182 LEU A O 1
ATOM 1324 N N . GLU A 1 183 ? -10.906 -27.109 -21.172 1 97 183 GLU A N 1
ATOM 1325 C CA . GLU A 1 183 ? -10.914 -27.375 -22.609 1 97 183 GLU A CA 1
ATOM 1326 C C . GLU A 1 183 ? -10.461 -28.812 -22.891 1 97 183 GLU A C 1
ATOM 1328 O O . GLU A 1 183 ? -9.352 -29.188 -22.531 1 97 183 GLU A O 1
ATOM 1333 N N . THR A 1 184 ? -11.336 -29.672 -23.609 1 96.94 184 THR A N 1
ATOM 1334 C CA . THR A 1 184 ? -11.039 -31.094 -23.75 1 96.94 184 THR A CA 1
ATOM 1335 C C . THR A 1 184 ? -10.352 -31.359 -25.094 1 96.94 184 THR A C 1
ATOM 1337 O O . THR A 1 184 ? -9.789 -32.438 -25.297 1 96.94 184 THR A O 1
ATOM 1340 N N . ASP A 1 185 ? -10.398 -30.359 -26 1 97.62 185 ASP A N 1
ATOM 1341 C CA . ASP A 1 185 ? -9.625 -30.484 -27.234 1 97.62 185 ASP A CA 1
ATOM 1342 C C . ASP A 1 185 ? -8.164 -30.094 -27 1 97.62 185 ASP A C 1
ATOM 1344 O O . ASP A 1 185 ? -7.871 -28.969 -26.625 1 97.62 185 ASP A O 1
ATOM 1348 N N . PRO A 1 186 ? -7.258 -31.031 -27.219 1 96.69 186 PRO A N 1
ATOM 1349 C CA . PRO A 1 186 ? -5.855 -30.766 -26.891 1 96.69 186 PRO A CA 1
ATOM 1350 C C . PRO A 1 186 ? -5.293 -29.562 -27.656 1 96.69 186 PRO A C 1
ATOM 1352 O O . PRO A 1 186 ? -4.574 -28.734 -27.094 1 96.69 186 PRO A O 1
ATOM 1355 N N . ASP A 1 187 ? -5.645 -29.438 -28.922 1 96.56 187 ASP A N 1
ATOM 1356 C CA . ASP A 1 187 ? -5.113 -28.344 -29.734 1 96.56 187 ASP A CA 1
ATOM 1357 C C . ASP A 1 187 ? -5.66 -27 -29.266 1 96.56 187 ASP A C 1
ATOM 1359 O O . ASP A 1 187 ? -4.918 -26.016 -29.188 1 96.56 187 ASP A O 1
ATOM 1363 N N . ALA A 1 188 ? -6.895 -26.984 -28.984 1 96.25 188 ALA A N 1
ATOM 1364 C CA . ALA A 1 188 ? -7.508 -25.75 -28.484 1 96.25 188 ALA A CA 1
ATOM 1365 C C . ALA A 1 188 ? -6.934 -25.359 -27.125 1 96.25 188 ALA A C 1
ATOM 1367 O O . ALA A 1 188 ? -6.695 -24.188 -26.859 1 96.25 188 ALA A O 1
ATOM 1368 N N . ALA A 1 189 ? -6.73 -26.344 -26.312 1 96.31 189 ALA A N 1
ATOM 1369 C CA . ALA A 1 189 ? -6.16 -26.094 -24.984 1 96.31 189 ALA A CA 1
ATOM 1370 C C . ALA A 1 189 ? -4.758 -25.5 -25.094 1 96.31 189 ALA A C 1
ATOM 1372 O O . ALA A 1 189 ? -4.465 -24.453 -24.516 1 96.31 189 ALA A O 1
ATOM 1373 N N . ARG A 1 190 ? -3.914 -26.109 -25.906 1 95.31 190 ARG A N 1
ATOM 1374 C CA . ARG A 1 190 ? -2.529 -25.672 -26.062 1 95.31 190 ARG A CA 1
ATOM 1375 C C . ARG A 1 190 ? -2.455 -24.281 -26.656 1 95.31 190 ARG A C 1
ATOM 1377 O O . ARG A 1 190 ? -1.577 -23.484 -26.297 1 95.31 190 ARG A O 1
ATOM 1384 N N . ALA A 1 191 ? -3.41 -23.938 -27.516 1 92.81 191 ALA A N 1
ATOM 1385 C CA . ALA A 1 191 ? -3.438 -22.625 -28.156 1 92.81 191 ALA A CA 1
ATOM 1386 C C . ALA A 1 191 ? -3.662 -21.516 -27.141 1 92.81 191 ALA A C 1
ATOM 1388 O O . ALA A 1 191 ? -3.15 -20.406 -27.312 1 92.81 191 ALA A O 1
ATOM 1389 N N . ARG A 1 192 ? -4.316 -21.766 -26.078 1 88.19 192 ARG A N 1
ATOM 1390 C CA . ARG A 1 192 ? -4.598 -20.766 -25.047 1 88.19 192 ARG A CA 1
ATOM 1391 C C . ARG A 1 192 ? -3.322 -20.359 -24.312 1 88.19 192 ARG A C 1
ATOM 1393 O O . ARG A 1 192 ? -3.078 -19.172 -24.094 1 88.19 192 ARG A O 1
ATOM 1400 N N . LEU A 1 193 ? -2.576 -21.344 -23.891 1 86.25 193 LEU A N 1
ATOM 1401 C CA . LEU A 1 193 ? -1.327 -21.047 -23.203 1 86.25 193 LEU A CA 1
ATOM 1402 C C . LEU A 1 193 ? -0.344 -20.344 -24.125 1 86.25 193 LEU A C 1
ATOM 1404 O O . LEU A 1 193 ? 0.334 -19.391 -23.719 1 86.25 193 LEU A O 1
ATOM 1408 N N . ARG A 1 194 ? -0.305 -20.812 -25.359 1 88 194 ARG A N 1
ATOM 1409 C CA . ARG A 1 194 ? 0.615 -20.234 -26.344 1 88 194 ARG A CA 1
ATOM 1410 C C . ARG A 1 194 ? 0.284 -18.766 -26.609 1 88 194 ARG A C 1
ATOM 1412 O O . ARG A 1 194 ? 1.18 -17.953 -26.859 1 88 194 ARG A O 1
ATOM 1419 N N . ALA A 1 195 ? -0.952 -18.469 -26.562 1 80.44 195 ALA A N 1
ATOM 1420 C CA . ALA A 1 195 ? -1.383 -17.094 -26.766 1 80.44 195 ALA A CA 1
ATOM 1421 C C . ALA A 1 195 ? -0.901 -16.203 -25.625 1 80.44 195 ALA A C 1
ATOM 1423 O O . ALA A 1 195 ? -0.611 -15.016 -25.828 1 80.44 195 ALA A O 1
ATOM 1424 N N . VAL A 1 196 ? -0.848 -16.703 -24.531 1 72 196 VAL A N 1
ATOM 1425 C CA . VAL A 1 196 ? -0.439 -15.938 -23.359 1 72 196 VAL A CA 1
ATOM 1426 C C . VAL A 1 196 ? 1.081 -15.805 -23.328 1 72 196 VAL A C 1
ATOM 1428 O O . VAL A 1 196 ? 1.608 -14.711 -23.094 1 72 196 VAL A O 1
ATOM 1431 N N . PHE A 1 197 ? 1.776 -16.906 -23.594 1 66.06 197 PHE A N 1
ATOM 1432 C CA . PHE A 1 197 ? 3.221 -16.938 -23.406 1 66.06 197 PHE A CA 1
ATOM 1433 C C . PHE A 1 197 ? 3.949 -16.75 -24.734 1 66.06 197 PHE A C 1
ATOM 1435 O O . PHE A 1 197 ? 5.172 -16.594 -24.766 1 66.06 197 PHE A O 1
ATOM 1442 N N . GLY A 1 198 ? 3.199 -17.031 -25.859 1 59.09 198 GLY A N 1
ATOM 1443 C CA . GLY A 1 198 ? 3.838 -16.938 -27.156 1 59.09 198 GLY A CA 1
ATOM 1444 C C . GLY A 1 198 ? 4.688 -15.695 -27.328 1 59.09 198 GLY A C 1
ATOM 1445 O O . GLY A 1 198 ? 5.5 -15.609 -28.25 1 59.09 198 GLY A O 1
ATOM 1446 N N . ARG A 1 199 ? 4.492 -14.867 -26.422 1 57 199 ARG A N 1
ATOM 1447 C CA . ARG A 1 199 ? 5.277 -13.641 -26.547 1 57 199 ARG A CA 1
ATOM 1448 C C . ARG A 1 199 ? 6.527 -13.703 -25.672 1 57 199 ARG A C 1
ATOM 1450 O O . ARG A 1 199 ? 7.297 -12.742 -25.609 1 57 199 ARG A O 1
ATOM 1457 N N . MET A 1 200 ? 6.625 -14.742 -24.922 1 57.44 200 MET A N 1
ATOM 1458 C CA . MET A 1 200 ? 7.84 -14.828 -24.109 1 57.44 200 MET A CA 1
ATOM 1459 C C . MET A 1 200 ? 9.055 -15.117 -25 1 57.44 200 MET A C 1
ATOM 1461 O O . MET A 1 200 ? 9 -15.992 -25.859 1 57.44 200 MET A O 1
ATOM 1465 N N . PRO A 1 201 ? 10.008 -14.117 -25.047 1 54.12 201 PRO A N 1
ATOM 1466 C CA . PRO A 1 201 ? 11.164 -14.312 -25.922 1 54.12 201 PRO A CA 1
ATOM 1467 C C . PRO A 1 201 ? 11.852 -15.656 -25.703 1 54.12 201 PRO A C 1
ATOM 1469 O O . PRO A 1 201 ? 11.875 -16.172 -24.578 1 54.12 201 PRO A O 1
ATOM 1472 N N . ALA A 1 202 ? 12.188 -16.375 -26.844 1 56.72 202 ALA A N 1
ATOM 1473 C CA . ALA A 1 202 ? 13.031 -17.562 -26.922 1 56.72 202 ALA A CA 1
ATOM 1474 C C . ALA A 1 202 ? 14.375 -17.328 -26.234 1 56.72 202 ALA A C 1
ATOM 1476 O O . ALA A 1 202 ? 15.172 -18.25 -26.078 1 56.72 202 ALA A O 1
ATOM 1477 N N . ALA A 1 203 ? 14.477 -16.109 -25.656 1 64.88 203 ALA A N 1
ATOM 1478 C CA . ALA A 1 203 ? 15.758 -15.734 -25.047 1 64.88 203 ALA A CA 1
ATOM 1479 C C . ALA A 1 203 ? 15.969 -16.453 -23.719 1 64.88 203 ALA A C 1
ATOM 1481 O O . ALA A 1 203 ? 15.016 -16.969 -23.141 1 64.88 203 ALA A O 1
ATOM 1482 N N . ASP A 1 204 ? 17.172 -16.594 -23.406 1 75.06 204 ASP A N 1
ATOM 1483 C CA . ASP A 1 204 ? 17.625 -17.188 -22.156 1 75.06 204 ASP A CA 1
ATOM 1484 C C . ASP A 1 204 ? 17.094 -16.391 -20.953 1 75.06 204 ASP A C 1
ATOM 1486 O O . ASP A 1 204 ? 17.391 -15.211 -20.797 1 75.06 204 ASP A O 1
ATOM 1490 N N . ASN A 1 205 ? 16.031 -16.969 -20.359 1 85.5 205 ASN A N 1
ATOM 1491 C CA . ASN A 1 205 ? 15.453 -16.422 -19.141 1 85.5 205 ASN A CA 1
ATOM 1492 C C . ASN A 1 205 ? 15.328 -17.469 -18.047 1 85.5 205 ASN A C 1
ATOM 1494 O O . ASN A 1 205 ? 15.633 -18.641 -18.281 1 85.5 205 ASN A O 1
ATOM 1498 N N . PRO A 1 206 ? 15.023 -17.109 -16.859 1 88.44 206 PRO A N 1
ATOM 1499 C CA . PRO A 1 206 ? 15.008 -18.047 -15.734 1 88.44 206 PRO A CA 1
ATOM 1500 C C . PRO A 1 206 ? 14.078 -19.234 -15.969 1 88.44 206 PRO A C 1
ATOM 1502 O O . PRO A 1 206 ? 14.352 -20.344 -15.5 1 88.44 206 PRO A O 1
ATOM 1505 N N . TYR A 1 207 ? 13.047 -19.062 -16.734 1 91.88 207 TYR A N 1
ATOM 1506 C CA . TYR A 1 207 ? 12.117 -20.141 -17 1 91.88 207 TYR A CA 1
ATOM 1507 C C . TYR A 1 207 ? 12.742 -21.172 -17.938 1 91.88 207 TYR A C 1
ATOM 1509 O O . TYR A 1 207 ? 12.711 -22.375 -17.656 1 91.88 207 TYR A O 1
ATOM 1517 N N . VAL A 1 208 ? 13.344 -20.625 -18.938 1 91.56 208 VAL A N 1
ATOM 1518 C CA . VAL A 1 208 ? 13.977 -21.5 -19.922 1 91.56 208 VAL A CA 1
ATOM 1519 C C . VAL A 1 208 ? 15.109 -22.281 -19.266 1 91.56 208 VAL A C 1
ATOM 1521 O O . VAL A 1 208 ? 15.25 -23.484 -19.484 1 91.56 208 VAL A O 1
ATOM 1524 N N . ARG A 1 209 ? 15.883 -21.625 -18.453 1 93.88 209 ARG A N 1
ATOM 1525 C CA . ARG A 1 209 ? 16.953 -22.297 -17.734 1 93.88 209 ARG A CA 1
ATOM 1526 C C . ARG A 1 209 ? 16.406 -23.391 -16.828 1 93.88 209 ARG A C 1
ATOM 1528 O O . ARG A 1 209 ? 17 -24.469 -16.703 1 93.88 209 ARG A O 1
ATOM 1535 N N . SER A 1 210 ? 15.328 -23.109 -16.203 1 95.38 210 SER A N 1
ATOM 1536 C CA . SER A 1 210 ? 14.695 -24.094 -15.336 1 95.38 210 SER A CA 1
ATOM 1537 C C . SER A 1 210 ? 14.203 -25.297 -16.141 1 95.38 210 SER A C 1
ATOM 1539 O O . SER A 1 210 ? 14.422 -26.453 -15.75 1 95.38 210 SER A O 1
ATOM 1541 N N . TYR A 1 211 ? 13.578 -25.031 -17.281 1 96.06 211 TYR A N 1
ATOM 1542 C CA . TYR A 1 211 ? 13.094 -26.109 -18.141 1 96.06 211 TYR A CA 1
ATOM 1543 C C . TYR A 1 211 ? 14.242 -26.984 -18.625 1 96.06 211 TYR A C 1
ATOM 1545 O O . TYR A 1 211 ? 14.125 -28.219 -18.641 1 96.06 211 TYR A O 1
ATOM 1553 N N . ARG A 1 212 ? 15.328 -26.375 -18.922 1 96 212 ARG A N 1
ATOM 1554 C CA . ARG A 1 212 ? 16.5 -27.125 -19.359 1 96 212 ARG A CA 1
ATOM 1555 C C . ARG A 1 212 ? 17.016 -28.047 -18.25 1 96 212 ARG A C 1
ATOM 1557 O O . ARG A 1 212 ? 17.375 -29.188 -18.5 1 96 212 ARG A O 1
ATOM 1564 N N . ARG A 1 213 ? 16.984 -27.578 -17.078 1 97.12 213 ARG A N 1
ATOM 1565 C CA . ARG A 1 213 ? 17.438 -28.375 -15.945 1 97.12 213 ARG A CA 1
ATOM 1566 C C . ARG A 1 213 ? 16.531 -29.578 -15.719 1 97.12 213 ARG A C 1
ATOM 1568 O O . ARG A 1 213 ? 16.953 -30.609 -15.18 1 97.12 213 ARG A O 1
ATOM 1575 N N . LEU A 1 214 ? 15.312 -29.422 -16.125 1 97.88 214 LEU A N 1
ATOM 1576 C CA . LEU A 1 214 ? 14.344 -30.484 -15.938 1 97.88 214 LEU A CA 1
ATOM 1577 C C . LEU A 1 214 ? 14.375 -31.469 -17.109 1 97.88 214 LEU A C 1
ATOM 1579 O O . LEU A 1 214 ? 13.578 -32.406 -17.156 1 97.88 214 LEU A O 1
ATOM 1583 N N . GLY A 1 215 ? 15.203 -31.188 -18.109 1 97.25 215 GLY A N 1
ATOM 1584 C CA . GLY A 1 215 ? 15.414 -32.156 -19.172 1 97.25 215 GLY A CA 1
ATOM 1585 C C . GLY A 1 215 ? 14.758 -31.75 -20.484 1 97.25 215 GLY A C 1
ATOM 1586 O O . GLY A 1 215 ? 14.773 -32.531 -21.453 1 97.25 215 GLY A O 1
ATOM 1587 N N . TYR A 1 216 ? 14.211 -30.547 -20.547 1 96.44 216 TYR A N 1
ATOM 1588 C CA . TYR A 1 216 ? 13.664 -30.062 -21.812 1 96.44 216 TYR A CA 1
ATOM 1589 C C . TYR A 1 216 ? 14.766 -29.547 -22.719 1 96.44 216 TYR A C 1
ATOM 1591 O O . TYR A 1 216 ? 15.648 -28.797 -22.266 1 96.44 216 TYR A O 1
ATOM 1599 N N . GLY A 1 217 ? 14.719 -29.906 -23.953 1 94.31 217 GLY A N 1
ATOM 1600 C CA . GLY A 1 217 ? 15.75 -29.531 -24.906 1 94.31 217 GLY A CA 1
ATOM 1601 C C . GLY A 1 217 ? 15.312 -28.438 -25.875 1 94.31 217 GLY A C 1
ATOM 1602 O O . GLY A 1 217 ? 14.227 -27.875 -25.719 1 94.31 217 GLY A O 1
ATOM 1603 N N . ASP A 1 218 ? 16.141 -28.156 -26.875 1 92.06 218 ASP A N 1
ATOM 1604 C CA . ASP A 1 218 ? 15.898 -27.109 -27.844 1 92.06 218 ASP A CA 1
ATOM 1605 C C . ASP A 1 218 ? 14.578 -27.328 -28.578 1 92.06 218 ASP A C 1
ATOM 1607 O O . ASP A 1 218 ? 13.875 -26.375 -28.906 1 92.06 218 ASP A O 1
ATOM 1611 N N . ASP A 1 219 ? 14.32 -28.562 -28.797 1 92.69 219 ASP A N 1
ATOM 1612 C CA . ASP A 1 219 ? 13.094 -28.891 -29.516 1 92.69 219 ASP A CA 1
ATOM 1613 C C . ASP A 1 219 ? 11.867 -28.547 -28.672 1 92.69 219 ASP A C 1
ATOM 1615 O O . ASP A 1 219 ? 10.781 -28.312 -29.219 1 92.69 219 ASP A O 1
ATOM 1619 N N . ASP A 1 220 ? 12 -28.484 -27.391 1 93.19 220 ASP A N 1
ATOM 1620 C CA . ASP A 1 220 ? 10.898 -28.156 -26.5 1 93.19 220 ASP A CA 1
ATOM 1621 C C . ASP A 1 220 ? 10.75 -26.641 -26.328 1 93.19 220 ASP A C 1
ATOM 1623 O O . ASP A 1 220 ? 9.68 -26.156 -25.984 1 93.19 220 ASP A O 1
ATOM 1627 N N . LEU A 1 221 ? 11.852 -25.938 -26.547 1 91.12 221 LEU A N 1
ATOM 1628 C CA . LEU A 1 221 ? 11.914 -24.531 -26.188 1 91.12 221 LEU A CA 1
ATOM 1629 C C . LEU A 1 221 ? 11.812 -23.656 -27.438 1 91.12 221 LEU A C 1
ATOM 1631 O O . LEU A 1 221 ? 12.305 -22.516 -27.453 1 91.12 221 LEU A O 1
ATOM 1635 N N . VAL A 1 222 ? 11.203 -24.141 -28.453 1 84.62 222 VAL A N 1
ATOM 1636 C CA . VAL A 1 222 ? 10.906 -23.359 -29.656 1 84.62 222 VAL A CA 1
ATOM 1637 C C . VAL A 1 222 ? 9.844 -22.312 -29.344 1 84.62 222 VAL A C 1
ATOM 1639 O O . VAL A 1 222 ? 9.266 -22.297 -28.25 1 84.62 222 VAL A O 1
ATOM 1642 N N . ALA A 1 223 ? 9.617 -21.406 -30.312 1 81.88 223 ALA A N 1
ATOM 1643 C CA . ALA A 1 223 ? 8.539 -20.438 -30.125 1 81.88 223 ALA A CA 1
ATOM 1644 C C . ALA A 1 223 ? 7.207 -21.141 -29.891 1 81.88 223 ALA A C 1
ATOM 1646 O O . ALA A 1 223 ? 6.797 -22 -30.672 1 81.88 223 ALA A O 1
ATOM 1647 N N . GLY A 1 224 ? 6.68 -20.875 -28.766 1 84.81 224 GLY A N 1
ATOM 1648 C CA . GLY A 1 224 ? 5.41 -21.484 -28.422 1 84.81 224 GLY A CA 1
ATOM 1649 C C . GLY A 1 224 ? 5.566 -22.797 -27.672 1 84.81 224 GLY A C 1
ATOM 1650 O O . GLY A 1 224 ? 4.582 -23.375 -27.219 1 84.81 224 GLY A O 1
ATOM 1651 N N . TYR A 1 225 ? 6.82 -23.266 -27.531 1 89.5 225 TYR A N 1
ATOM 1652 C CA . TYR A 1 225 ? 7.152 -24.469 -26.766 1 89.5 225 TYR A CA 1
ATOM 1653 C C . TYR A 1 225 ? 6.562 -25.703 -27.422 1 89.5 225 TYR A C 1
ATOM 1655 O O . TYR A 1 225 ? 5.648 -25.609 -28.25 1 89.5 225 TYR A O 1
ATOM 1663 N N . SER A 1 226 ? 7.102 -26.859 -27.172 1 92.12 226 SER A N 1
ATOM 1664 C CA . SER A 1 226 ? 6.598 -28.141 -27.656 1 92.12 226 SER A CA 1
ATOM 1665 C C . SER A 1 226 ? 5.285 -28.516 -26.984 1 92.12 226 SER A C 1
ATOM 1667 O O . SER A 1 226 ? 4.957 -27.969 -25.922 1 92.12 226 SER A O 1
ATOM 1669 N N . ASP A 1 227 ? 4.488 -29.469 -27.594 1 95.06 227 ASP A N 1
ATOM 1670 C CA . ASP A 1 227 ? 3.275 -30 -26.969 1 95.06 227 ASP A CA 1
ATOM 1671 C C . ASP A 1 227 ? 3.576 -30.594 -25.594 1 95.06 227 ASP A C 1
ATOM 1673 O O . AS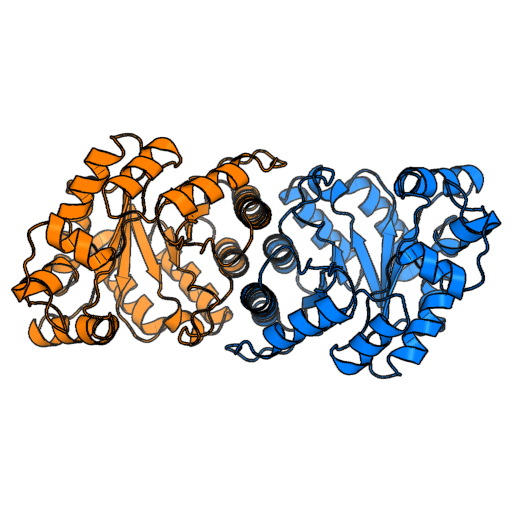P A 1 227 ? 2.828 -30.375 -24.641 1 95.06 227 ASP A O 1
ATOM 1677 N N . ARG A 1 228 ? 4.676 -31.281 -25.547 1 95.75 228 ARG A N 1
ATOM 1678 C CA . ARG A 1 228 ? 5.082 -31.922 -24.297 1 95.75 228 ARG A CA 1
ATOM 1679 C C . ARG A 1 228 ? 5.242 -30.891 -23.188 1 95.75 228 ARG A C 1
ATOM 1681 O O . ARG A 1 228 ? 4.703 -31.062 -22.094 1 95.75 228 ARG A O 1
ATOM 1688 N N . LEU A 1 229 ? 6 -29.797 -23.438 1 94.75 229 LEU A N 1
ATOM 1689 C CA . LEU A 1 229 ? 6.234 -28.781 -22.422 1 94.75 229 LEU A CA 1
ATOM 1690 C C . LEU A 1 229 ? 4.941 -28.031 -22.094 1 94.75 229 LEU A C 1
ATOM 1692 O O . LEU A 1 229 ? 4.637 -27.812 -20.922 1 94.75 229 LEU A O 1
ATOM 1696 N N . VAL A 1 230 ? 4.148 -27.672 -23.094 1 95.06 230 VAL A N 1
ATOM 1697 C CA . VAL A 1 230 ? 2.883 -27 -22.859 1 95.06 230 VAL A CA 1
ATOM 1698 C C . VAL A 1 230 ? 1.986 -27.859 -21.969 1 95.06 230 VAL A C 1
ATOM 1700 O O . VAL A 1 230 ? 1.39 -27.359 -21.016 1 95.06 230 VAL A O 1
ATOM 1703 N N . ASP A 1 231 ? 1.94 -29.172 -22.266 1 97.06 231 ASP A N 1
ATOM 1704 C CA . ASP A 1 231 ? 1.095 -30.094 -21.516 1 97.06 231 ASP A CA 1
ATOM 1705 C C . ASP A 1 231 ? 1.585 -30.234 -20.078 1 97.06 231 ASP A C 1
ATOM 1707 O O . ASP A 1 231 ? 0.793 -30.5 -19.172 1 97.06 231 ASP A O 1
ATOM 1711 N N . ASP A 1 232 ? 2.863 -30.062 -19.844 1 97.25 232 ASP A N 1
ATOM 1712 C CA . ASP A 1 232 ? 3.404 -30.156 -18.5 1 97.25 232 ASP A CA 1
ATOM 1713 C C . ASP A 1 232 ? 3.143 -28.859 -17.719 1 97.25 232 ASP A C 1
ATOM 1715 O O . ASP 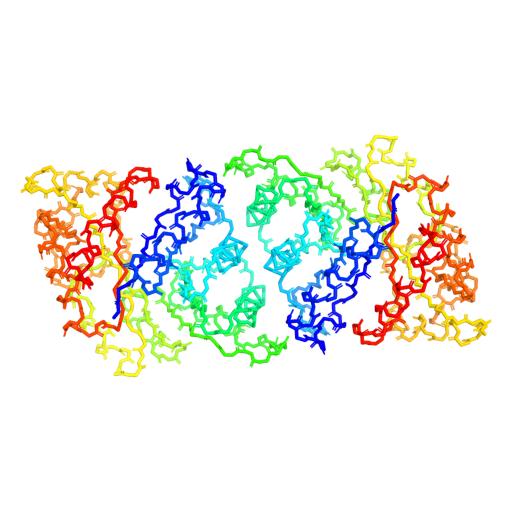A 1 232 ? 3.066 -28.875 -16.5 1 97.25 232 ASP A O 1
ATOM 1719 N N . LEU A 1 233 ? 2.986 -27.75 -18.469 1 96.38 233 LEU A N 1
ATOM 1720 C CA . LEU A 1 233 ? 2.828 -26.453 -17.844 1 96.38 233 LEU A CA 1
ATOM 1721 C C . LEU A 1 233 ? 1.354 -26.141 -17.609 1 96.38 233 LEU A C 1
ATOM 1723 O O . LEU A 1 233 ? 1.012 -25.375 -16.703 1 96.38 233 LEU A O 1
ATOM 1727 N N . LEU A 1 234 ? 0.511 -26.625 -18.438 1 97.12 234 LEU A N 1
ATOM 1728 C CA . LEU A 1 234 ? -0.909 -26.281 -18.469 1 97.12 234 LEU A CA 1
ATOM 1729 C C . LEU A 1 234 ? -1.759 -27.5 -18.109 1 97.12 234 LEU A C 1
ATOM 1731 O O . LEU A 1 234 ? -1.644 -28.547 -18.75 1 97.12 234 LEU A O 1
ATOM 1735 N N . ALA A 1 235 ? -2.557 -27.359 -17.047 1 98.25 235 ALA A N 1
ATOM 1736 C CA . ALA A 1 235 ? -3.596 -28.359 -16.797 1 98.25 235 ALA A CA 1
ATOM 1737 C C . ALA A 1 235 ? -4.828 -28.094 -17.656 1 98.25 235 ALA A C 1
ATOM 1739 O O . ALA A 1 235 ? -5.449 -27.031 -17.562 1 98.25 235 ALA A O 1
ATOM 1740 N N . TRP A 1 236 ? -5.172 -29 -18.531 1 97.75 236 TRP A N 1
ATOM 1741 C CA . TRP A 1 236 ? -6.344 -28.828 -19.375 1 97.75 236 TRP A CA 1
ATOM 1742 C C . TRP A 1 236 ? -7.191 -30.094 -19.406 1 97.75 236 TRP A C 1
ATOM 1744 O O . TRP A 1 236 ? -6.734 -31.156 -18.984 1 97.75 236 TRP A O 1
ATOM 1754 N N . GLY A 1 237 ? -8.43 -30.031 -19.859 1 97.94 237 GLY A N 1
ATOM 1755 C CA . GLY A 1 237 ? -9.406 -31.109 -19.859 1 97.94 237 GLY A CA 1
ATOM 1756 C C . GLY A 1 237 ? -10.648 -30.781 -19.047 1 97.94 237 GLY A C 1
ATOM 1757 O O . GLY A 1 237 ? -11.102 -29.641 -19.031 1 97.94 237 GLY A O 1
ATOM 1758 N N . ASP A 1 238 ? -11.266 -31.828 -18.531 1 97.94 238 ASP A N 1
ATOM 1759 C CA . ASP A 1 238 ? -12.422 -31.609 -17.656 1 97.94 238 ASP A CA 1
ATOM 1760 C C . ASP A 1 238 ? -11.984 -31.359 -16.219 1 97.94 238 ASP A C 1
ATOM 1762 O O . ASP A 1 238 ? -10.789 -31.25 -15.938 1 97.94 238 ASP A O 1
ATOM 1766 N N . GLU A 1 239 ? -12.914 -31.156 -15.305 1 98.25 239 GLU A N 1
ATOM 1767 C CA . GLU A 1 239 ? -12.633 -30.812 -13.914 1 98.25 239 GLU A CA 1
ATOM 1768 C C . GLU A 1 239 ? -11.766 -31.875 -13.25 1 98.25 239 GLU A C 1
ATOM 1770 O O . GLU A 1 239 ? -10.852 -31.547 -12.492 1 98.25 239 GLU A O 1
ATOM 1775 N N . ALA A 1 240 ? -12.016 -33.094 -13.578 1 98.12 240 ALA A N 1
ATOM 1776 C CA . ALA A 1 240 ? -11.273 -34.219 -12.977 1 98.12 240 ALA A CA 1
ATOM 1777 C C . ALA A 1 240 ? -9.812 -34.188 -13.414 1 98.12 240 ALA A C 1
ATOM 1779 O O . ALA A 1 240 ? -8.914 -34.438 -12.609 1 98.12 240 ALA A O 1
ATOM 1780 N N . ALA A 1 241 ? -9.57 -33.875 -14.664 1 98.44 241 ALA A N 1
ATOM 1781 C CA . ALA A 1 241 ? -8.211 -33.812 -15.195 1 98.44 241 ALA A CA 1
ATOM 1782 C C . ALA A 1 241 ? -7.414 -32.719 -14.516 1 98.44 241 ALA A C 1
ATOM 1784 O O . ALA A 1 241 ? -6.262 -32.906 -14.133 1 98.44 241 ALA A O 1
ATOM 1785 N N . ILE A 1 242 ? -8 -31.578 -14.367 1 98.56 242 ILE A N 1
ATOM 1786 C CA . ILE A 1 242 ? -7.34 -30.438 -13.727 1 98.56 242 ILE A CA 1
ATOM 1787 C C . ILE A 1 242 ? -7.086 -30.75 -12.258 1 98.56 242 ILE A C 1
ATOM 1789 O O . ILE A 1 242 ? -5.996 -30.5 -11.734 1 98.56 242 ILE A O 1
ATOM 1793 N N . ALA A 1 243 ? -8.062 -31.328 -11.594 1 98.5 243 ALA A N 1
ATOM 1794 C CA . ALA A 1 243 ? -7.898 -31.703 -10.188 1 98.5 243 ALA A CA 1
ATOM 1795 C C . ALA A 1 243 ? -6.738 -32.688 -10.023 1 98.5 243 ALA A C 1
ATOM 1797 O O . ALA A 1 243 ? -5.965 -32.594 -9.07 1 98.5 243 ALA A O 1
ATOM 1798 N N . ALA A 1 244 ? -6.652 -33.625 -10.938 1 98.62 244 ALA A N 1
ATOM 1799 C CA . ALA A 1 244 ? -5.578 -34.594 -10.883 1 98.62 244 ALA A CA 1
ATOM 1800 C C . ALA A 1 244 ? -4.211 -33.938 -10.945 1 98.62 244 ALA A C 1
ATOM 1802 O O . ALA A 1 244 ? -3.277 -34.344 -10.25 1 98.62 244 ALA A O 1
ATOM 1803 N N . ARG A 1 245 ? -4.09 -32.906 -11.766 1 98.81 245 ARG A N 1
ATOM 1804 C CA . ARG A 1 245 ? -2.84 -32.188 -11.859 1 98.81 245 ARG A CA 1
ATOM 1805 C C . ARG A 1 245 ? -2.529 -31.453 -10.555 1 98.81 245 ARG A C 1
ATOM 1807 O O . ARG A 1 245 ? -1.382 -31.438 -10.102 1 98.81 245 ARG A O 1
ATOM 1814 N N . LEU A 1 246 ? -3.494 -30.797 -9.961 1 98.81 246 LEU A N 1
ATOM 1815 C CA . LEU A 1 246 ? -3.307 -30.125 -8.68 1 98.81 246 LEU A CA 1
ATOM 1816 C C . LEU A 1 246 ? -2.869 -31.125 -7.605 1 98.81 246 LEU A C 1
ATOM 1818 O O . LEU A 1 246 ? -1.965 -30.828 -6.82 1 98.81 246 LEU A O 1
ATOM 1822 N N . HIS A 1 247 ? -3.457 -32.312 -7.629 1 98.25 247 HIS A N 1
ATOM 1823 C CA . HIS A 1 247 ? -3.09 -33.344 -6.68 1 98.25 247 HIS A CA 1
ATOM 1824 C C . HIS A 1 247 ? -1.664 -33.844 -6.922 1 98.25 247 HIS A C 1
ATOM 1826 O O . HIS A 1 247 ? -0.944 -34.156 -5.973 1 98.25 247 HIS A O 1
ATOM 1832 N N . ALA A 1 248 ? -1.297 -33.906 -8.18 1 98.81 248 ALA A N 1
ATOM 1833 C CA . ALA A 1 248 ? 0.067 -34.312 -8.5 1 98.81 248 ALA A CA 1
ATOM 1834 C C . ALA A 1 248 ? 1.088 -33.375 -7.871 1 98.81 248 ALA A C 1
ATOM 1836 O O . ALA A 1 248 ? 2.135 -33.812 -7.391 1 98.81 248 ALA A O 1
ATOM 1837 N N . HIS A 1 249 ? 0.84 -32.031 -7.887 1 98.88 249 HIS A N 1
ATOM 1838 C CA . HIS A 1 249 ? 1.715 -31.094 -7.211 1 98.88 249 HIS A CA 1
ATOM 1839 C C . HIS A 1 249 ? 1.782 -31.375 -5.715 1 98.88 249 HIS A C 1
ATOM 1841 O O . HIS A 1 249 ? 2.859 -31.312 -5.117 1 98.88 249 HIS A O 1
ATOM 1847 N N . ARG A 1 250 ? 0.654 -31.625 -5.141 1 98.5 250 ARG A N 1
ATOM 1848 C CA . ARG A 1 250 ? 0.614 -31.922 -3.707 1 98.5 250 ARG A CA 1
ATOM 1849 C C . ARG A 1 250 ? 1.422 -33.156 -3.375 1 98.5 250 ARG A C 1
ATOM 1851 O O . ARG A 1 250 ? 2.195 -33.188 -2.416 1 98.5 250 ARG A O 1
ATOM 1858 N N . GLU A 1 251 ? 1.224 -34.188 -4.172 1 98.44 251 GLU A N 1
ATOM 1859 C CA . GLU A 1 251 ? 1.97 -35.406 -3.982 1 98.44 251 GLU A CA 1
ATOM 1860 C C . GLU A 1 251 ? 3.469 -35.188 -4.156 1 98.44 251 GLU A C 1
ATOM 1862 O O . GLU A 1 251 ? 4.281 -35.875 -3.523 1 98.44 251 GLU A O 1
ATOM 1867 N N . ALA A 1 252 ? 3.795 -34.219 -4.957 1 98.75 252 ALA A N 1
ATOM 1868 C CA . ALA A 1 252 ? 5.195 -33.938 -5.23 1 98.75 252 ALA A CA 1
ATOM 1869 C C . ALA A 1 252 ? 5.805 -33.094 -4.105 1 98.75 252 ALA A C 1
ATOM 1871 O O . ALA A 1 252 ? 7.016 -32.875 -4.078 1 98.75 252 ALA A O 1
ATOM 1872 N N . GLY A 1 253 ? 4.973 -32.594 -3.178 1 98.69 253 GLY A N 1
ATOM 1873 C CA . GLY A 1 253 ? 5.523 -31.938 -2.008 1 98.69 253 GLY A CA 1
ATOM 1874 C C . GLY A 1 253 ? 5 -30.516 -1.827 1 98.69 253 GLY A C 1
ATOM 1875 O O . GLY A 1 253 ? 5.449 -29.797 -0.935 1 98.69 253 GLY A O 1
ATOM 1876 N N . ALA A 1 254 ? 4.031 -30.109 -2.631 1 98.88 254 ALA A N 1
ATOM 1877 C CA . ALA A 1 254 ? 3.445 -28.781 -2.473 1 98.88 254 ALA A CA 1
ATOM 1878 C C . ALA A 1 254 ? 2.588 -28.703 -1.213 1 98.88 254 ALA A C 1
ATOM 1880 O O . ALA A 1 254 ? 1.855 -29.641 -0.896 1 98.88 254 ALA A O 1
ATOM 1881 N N . ASP A 1 255 ? 2.746 -27.641 -0.418 1 98.81 255 ASP A N 1
ATOM 1882 C CA . ASP A 1 255 ? 1.856 -27.391 0.712 1 98.81 255 ASP A CA 1
ATOM 1883 C C . ASP A 1 255 ? 0.544 -26.766 0.249 1 98.81 255 ASP A C 1
ATOM 1885 O O . ASP A 1 255 ? -0.507 -27 0.849 1 98.81 255 ASP A O 1
ATOM 1889 N N . GLU A 1 256 ? 0.602 -25.938 -0.743 1 98.75 256 GLU A N 1
ATOM 1890 C CA . GLU A 1 256 ? -0.523 -25.281 -1.398 1 98.75 256 GLU A CA 1
ATOM 1891 C C . GLU A 1 256 ? -0.263 -25.094 -2.891 1 98.75 256 GLU A C 1
ATOM 1893 O O . GLU A 1 256 ? 0.859 -24.781 -3.297 1 98.75 256 GLU A O 1
ATOM 1898 N N . VAL A 1 257 ? -1.285 -25.344 -3.705 1 98.88 257 VAL A N 1
ATOM 1899 C CA . VAL A 1 257 ? -1.188 -25.125 -5.145 1 98.88 257 VAL A CA 1
ATOM 1900 C C . VAL A 1 257 ? -2.121 -23.984 -5.555 1 98.88 257 VAL A C 1
ATOM 1902 O O . VAL A 1 257 ? -3.295 -23.969 -5.172 1 98.88 257 VAL A O 1
ATOM 1905 N N . LEU A 1 258 ? -1.591 -23.031 -6.273 1 98.88 258 LEU A N 1
ATOM 1906 C CA . LEU A 1 258 ? -2.395 -21.906 -6.758 1 98.88 258 LEU A CA 1
ATOM 1907 C C . LEU A 1 258 ? -2.881 -22.156 -8.18 1 98.88 258 LEU A C 1
ATOM 1909 O O . LEU A 1 258 ? -2.102 -22.078 -9.133 1 98.88 258 LEU A O 1
ATOM 1913 N N . VAL A 1 259 ? -4.125 -22.469 -8.289 1 98.69 259 VAL A N 1
ATOM 1914 C CA . VAL A 1 259 ? -4.688 -22.672 -9.617 1 98.69 259 VAL A CA 1
ATOM 1915 C C . VAL A 1 259 ? -4.984 -21.328 -10.273 1 98.69 259 VAL A C 1
ATOM 1917 O O . VAL A 1 259 ? -5.531 -20.438 -9.641 1 98.69 259 VAL A O 1
ATOM 1920 N N . GLN A 1 260 ? -4.586 -21.188 -11.5 1 97 260 GLN A N 1
ATOM 1921 C CA . GLN A 1 260 ? -4.898 -20.016 -12.305 1 97 260 GLN A CA 1
ATOM 1922 C C . GLN A 1 260 ? -5.75 -20.391 -13.516 1 97 260 GLN A C 1
ATOM 1924 O O . GLN A 1 260 ? -5.23 -20.859 -14.531 1 97 260 GLN A O 1
ATOM 1929 N N . PRO A 1 261 ? -7.043 -20.062 -13.477 1 95.06 261 PRO A N 1
ATOM 1930 C CA . PRO A 1 261 ? -7.824 -20.203 -14.711 1 95.06 261 PRO A CA 1
ATOM 1931 C C . PRO A 1 261 ? -7.402 -19.219 -15.797 1 95.06 261 PRO A C 1
ATOM 1933 O O . PRO A 1 261 ? -7.289 -18.031 -15.539 1 95.06 261 PRO A O 1
ATOM 1936 N N . PHE A 1 262 ? -7.145 -19.703 -16.906 1 91.06 262 PHE A N 1
ATOM 1937 C CA . PHE A 1 262 ? -6.922 -18.844 -18.062 1 91.06 262 PHE A CA 1
ATOM 1938 C C . PHE A 1 262 ? -8.25 -18.375 -18.656 1 91.06 262 PHE A C 1
ATOM 1940 O O . PHE A 1 262 ? -8.93 -19.141 -19.344 1 91.06 262 PHE A O 1
ATOM 1947 N N . ALA A 1 263 ? -8.586 -17.281 -18.328 1 87 263 ALA A N 1
ATOM 1948 C CA . ALA A 1 263 ? -9.812 -16.656 -18.828 1 87 263 ALA A CA 1
ATOM 1949 C C . ALA A 1 263 ? -9.641 -15.148 -18.969 1 87 263 ALA A C 1
ATOM 1951 O O . ALA A 1 263 ? -8.711 -14.57 -18.406 1 87 263 ALA A O 1
ATOM 1952 N N . GLU A 1 264 ? -10.492 -14.57 -19.719 1 82.44 264 GLU A N 1
ATOM 1953 C CA . GLU A 1 264 ? -10.297 -13.18 -20.109 1 82.44 264 GLU A CA 1
ATOM 1954 C C . GLU A 1 264 ? -10.93 -12.227 -19.109 1 82.44 264 GLU A C 1
ATOM 1956 O O . GLU A 1 264 ? -10.469 -11.094 -18.938 1 82.44 264 GLU A O 1
ATOM 1961 N N . SER A 1 265 ? -12.016 -12.641 -18.516 1 89.38 265 SER A N 1
ATOM 1962 C CA . SER A 1 265 ? -12.719 -11.773 -17.578 1 89.38 265 SER A CA 1
ATOM 1963 C C . SER A 1 265 ? -12.789 -12.398 -16.188 1 89.38 265 SER A C 1
ATOM 1965 O O . SER A 1 265 ? -12.672 -13.617 -16.047 1 89.38 265 SER A O 1
ATOM 1967 N N . LEU A 1 266 ? -12.891 -11.531 -15.242 1 92.81 266 LEU A N 1
ATOM 1968 C CA . LEU A 1 266 ? -13.039 -12.008 -13.875 1 92.81 266 LEU A CA 1
ATOM 1969 C C . LEU A 1 266 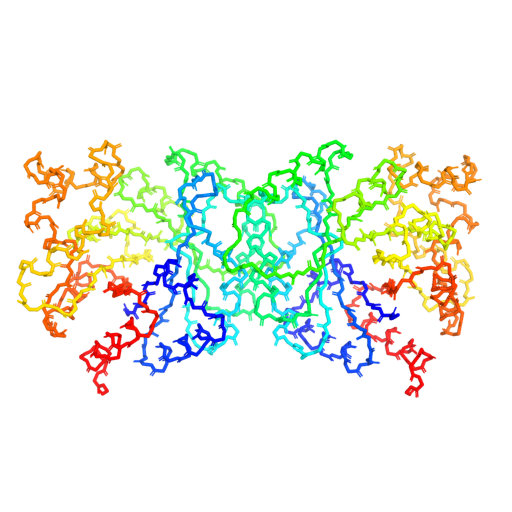? -14.25 -12.93 -13.742 1 92.81 266 LEU A C 1
ATOM 1971 O O . LEU A 1 266 ? -14.195 -13.938 -13.031 1 92.81 266 LEU A O 1
ATOM 1975 N N . SER A 1 267 ? -15.32 -12.602 -14.469 1 93.69 267 SER A N 1
ATOM 1976 C CA . SER A 1 267 ? -16.516 -13.438 -14.461 1 93.69 267 SER A CA 1
ATOM 1977 C C . SER A 1 267 ? -16.219 -14.828 -15.023 1 93.69 267 SER A C 1
ATOM 1979 O O . SER A 1 267 ? -16.703 -15.828 -14.492 1 93.69 267 SER A O 1
ATOM 1981 N N . ASP A 1 268 ? -15.453 -14.883 -16.078 1 93.31 268 ASP A N 1
ATOM 1982 C CA . ASP A 1 268 ? -15.07 -16.172 -16.656 1 93.31 268 ASP A CA 1
ATOM 1983 C C . ASP A 1 268 ? -14.172 -16.953 -15.711 1 93.31 268 ASP A C 1
ATOM 1985 O O . ASP A 1 268 ? -14.312 -18.172 -15.594 1 93.31 268 ASP A O 1
ATOM 1989 N N . VAL A 1 269 ? -13.297 -16.297 -15.086 1 95.44 269 VAL A N 1
ATOM 1990 C CA . VAL A 1 269 ? -12.414 -16.922 -14.102 1 95.44 269 VAL A CA 1
ATOM 1991 C C . VAL A 1 269 ? -13.25 -17.562 -12.992 1 95.44 269 VAL A C 1
ATOM 1993 O O . VAL A 1 269 ? -13.031 -18.719 -12.633 1 95.44 269 VAL A O 1
ATOM 1996 N N . LEU A 1 270 ? -14.25 -16.859 -12.523 1 96.69 270 LEU A N 1
ATOM 1997 C CA . LEU A 1 270 ? -15.078 -17.344 -11.43 1 96.69 270 LEU A CA 1
ATOM 1998 C C . LEU A 1 270 ? -15.875 -18.562 -11.844 1 96.69 270 LEU A C 1
ATOM 2000 O O . LEU A 1 270 ? -16.078 -19.484 -11.047 1 96.69 270 LEU A O 1
ATOM 2004 N N . ARG A 1 271 ? -16.328 -18.531 -13.078 1 96.12 271 ARG A N 1
ATOM 2005 C CA . ARG A 1 271 ? -17.078 -19.688 -13.578 1 96.12 271 ARG A CA 1
ATOM 2006 C C . ARG A 1 271 ? -16.203 -20.953 -13.547 1 96.12 271 ARG A C 1
ATOM 2008 O O . ARG A 1 271 ? -16.656 -22.016 -13.117 1 96.12 271 ARG A O 1
ATOM 2015 N N . VAL A 1 272 ? -14.984 -20.812 -13.992 1 96.94 272 VAL A N 1
ATOM 2016 C CA . VAL A 1 272 ? -14.055 -21.938 -13.992 1 96.94 272 VAL A CA 1
ATOM 2017 C C . VAL A 1 272 ? -13.781 -22.375 -12.555 1 96.94 272 VAL A C 1
ATOM 2019 O O . VAL A 1 272 ? -13.812 -23.562 -12.242 1 96.94 272 VAL A O 1
ATOM 2022 N N . LEU A 1 273 ? -13.594 -21.453 -11.656 1 98.25 273 LEU A N 1
ATOM 2023 C CA . LEU A 1 273 ? -13.297 -21.766 -10.266 1 98.25 273 LEU A CA 1
ATOM 2024 C C . LEU A 1 273 ? -14.469 -22.469 -9.594 1 98.25 273 LEU A C 1
ATOM 2026 O O . LEU A 1 273 ? -14.273 -23.375 -8.781 1 98.25 273 LEU A O 1
ATOM 2030 N N . GLU A 1 274 ? -15.648 -22.016 -9.938 1 97.88 274 GLU A N 1
ATOM 2031 C CA . GLU A 1 274 ? -16.844 -22.641 -9.383 1 97.88 274 GLU A CA 1
ATOM 2032 C C . GLU A 1 274 ? -16.922 -24.109 -9.789 1 97.88 274 GLU A C 1
ATOM 2034 O O . GLU A 1 274 ? -17.203 -24.984 -8.961 1 97.88 274 GLU A O 1
ATOM 2039 N N . ARG A 1 275 ? -16.688 -24.328 -11.023 1 97.69 275 ARG A N 1
ATOM 2040 C CA . ARG A 1 275 ? -16.719 -25.703 -11.523 1 97.69 275 ARG A CA 1
ATOM 2041 C C . ARG A 1 275 ? -15.641 -26.547 -10.859 1 97.69 275 ARG A C 1
ATOM 2043 O O . ARG A 1 275 ? -15.898 -27.672 -10.422 1 97.69 275 ARG A O 1
ATOM 2050 N N . LEU A 1 276 ? -14.445 -26.016 -10.773 1 98.31 276 LEU A N 1
ATOM 2051 C CA . LEU A 1 276 ? -13.344 -26.75 -10.156 1 98.31 276 LEU A CA 1
ATOM 2052 C C . LEU A 1 276 ? -13.625 -27.016 -8.68 1 98.31 276 LEU A C 1
ATOM 2054 O O . LEU A 1 276 ? -13.25 -28.062 -8.156 1 98.31 276 LEU A O 1
ATOM 2058 N N . ALA A 1 277 ? -14.219 -26.047 -8.023 1 98.12 277 ALA A N 1
ATOM 2059 C CA . ALA A 1 277 ? -14.531 -26.188 -6.602 1 98.12 277 ALA A CA 1
ATOM 2060 C C . ALA A 1 277 ? -15.43 -27.406 -6.359 1 98.12 277 ALA A C 1
ATOM 2062 O O . ALA A 1 277 ? -15.273 -28.109 -5.363 1 98.12 277 ALA A O 1
ATOM 2063 N N . GLY A 1 278 ? -16.391 -27.594 -7.27 1 96.62 278 GLY A N 1
ATOM 2064 C CA . GLY A 1 278 ? -17.25 -28.766 -7.176 1 96.62 278 GLY A CA 1
ATOM 2065 C C . GLY A 1 278 ? -16.469 -30.078 -7.164 1 96.62 278 GLY A C 1
ATOM 2066 O O . GLY A 1 278 ? -16.781 -30.984 -6.398 1 96.62 278 GLY A O 1
ATOM 2067 N N . GLU A 1 279 ? -15.484 -30.141 -7.98 1 96.31 279 GLU A N 1
ATOM 2068 C CA . GLU A 1 279 ? -14.641 -31.328 -8.094 1 96.31 279 GLU A CA 1
ATOM 2069 C C . GLU A 1 279 ? -13.68 -31.438 -6.914 1 96.31 279 GLU A C 1
ATOM 2071 O O . GLU A 1 279 ? -13.453 -32.531 -6.379 1 96.31 279 GLU A O 1
ATOM 2076 N N . LEU A 1 280 ? -13.141 -30.328 -6.434 1 97.44 280 LEU A N 1
ATOM 2077 C CA . LEU A 1 280 ? -12.039 -30.297 -5.48 1 97.44 280 LEU A CA 1
ATOM 2078 C C . LEU A 1 280 ? -12.547 -30.422 -4.051 1 97.44 280 LEU A C 1
ATOM 2080 O O . LEU A 1 280 ? -11.883 -31.031 -3.205 1 97.44 280 LEU A O 1
ATOM 2084 N N . PHE A 1 281 ? -13.719 -29.828 -3.799 1 95.19 281 PHE A N 1
ATOM 2085 C CA . PHE A 1 281 ? -14.148 -29.688 -2.412 1 95.19 281 PHE A CA 1
ATOM 2086 C C . PHE A 1 281 ? -15.492 -30.375 -2.188 1 95.19 281 PHE A C 1
ATOM 2088 O O . PHE A 1 281 ? -15.953 -30.484 -1.052 1 95.19 281 PHE A O 1
ATOM 2095 N N . GLY A 1 282 ? -16.125 -31.141 -3.105 1 83.19 282 GLY A N 1
ATOM 2096 C CA . GLY A 1 282 ? -17.344 -31.906 -2.98 1 83.19 282 GLY A CA 1
ATOM 2097 C C . GLY A 1 282 ? -18.594 -31.031 -2.871 1 83.19 282 GLY A C 1
ATOM 2098 O O . GLY A 1 282 ? -19.578 -31.422 -2.246 1 83.19 282 GLY A O 1
ATOM 2099 N N . ARG A 1 283 ? -18.641 -29.812 -3.324 1 59.56 283 ARG A N 1
ATOM 2100 C CA . ARG A 1 283 ? -19.891 -29.062 -3.178 1 59.56 283 ARG A CA 1
ATOM 2101 C C . ARG A 1 283 ? -20.797 -29.25 -4.387 1 59.56 283 ARG A C 1
ATOM 2103 O O . ARG A 1 283 ? -20.312 -29.531 -5.492 1 59.56 283 ARG A O 1
ATOM 2110 N N . MET B 1 1 ? -13.602 23.25 6.18 1 96.38 1 MET B N 1
ATOM 2111 C CA . MET B 1 1 ? -13.719 21.938 6.812 1 96.38 1 MET B CA 1
ATOM 2112 C C . MET B 1 1 ? -12.578 21.703 7.809 1 96.38 1 MET B C 1
ATOM 2114 O O . MET B 1 1 ? -11.539 22.359 7.723 1 96.38 1 MET B O 1
ATOM 2118 N N . ILE B 1 2 ? -12.867 20.859 8.797 1 98.5 2 ILE B N 1
ATOM 2119 C CA . ILE B 1 2 ? -11.844 20.516 9.781 1 98.5 2 ILE B CA 1
ATOM 2120 C C . ILE B 1 2 ? -11.547 19.016 9.711 1 98.5 2 ILE B C 1
ATOM 2122 O O . ILE B 1 2 ? -12.469 18.188 9.766 1 98.5 2 ILE B O 1
ATOM 2126 N N . GLY B 1 3 ? -10.32 18.703 9.445 1 98.69 3 GLY B N 1
ATOM 2127 C CA . GLY B 1 3 ? -9.836 17.328 9.492 1 98.69 3 GLY B CA 1
ATOM 2128 C C . GLY B 1 3 ? -8.875 17.078 10.641 1 98.69 3 GLY B C 1
ATOM 2129 O O . GLY B 1 3 ? -8.664 17.953 11.484 1 98.69 3 GLY B O 1
ATOM 2130 N N . VAL B 1 4 ? -8.383 15.898 10.734 1 98.62 4 VAL B N 1
ATOM 2131 C CA . VAL B 1 4 ? -7.484 15.484 11.812 1 98.62 4 VAL B CA 1
ATOM 2132 C C . VAL B 1 4 ? -6.145 15.047 11.227 1 98.62 4 VAL B C 1
ATOM 2134 O O . VAL B 1 4 ? -6.102 14.328 10.227 1 98.62 4 VAL B O 1
ATOM 2137 N N . TRP B 1 5 ? -5.094 15.531 11.75 1 97 5 TRP B N 1
ATOM 2138 C CA . TRP B 1 5 ? -3.752 15.016 11.5 1 97 5 TRP B CA 1
ATOM 2139 C C . TRP B 1 5 ? -3.27 14.148 12.656 1 97 5 TRP B C 1
ATOM 2141 O O . TRP B 1 5 ? -3.234 14.602 13.805 1 97 5 TRP B O 1
ATOM 2151 N N . LEU B 1 6 ? -2.947 12.906 12.359 1 93.62 6 LEU B N 1
ATOM 2152 C CA . LEU B 1 6 ? -2.436 12 13.375 1 93.62 6 LEU B CA 1
ATOM 2153 C C . LEU B 1 6 ? -0.969 11.664 13.125 1 93.62 6 LEU B C 1
ATOM 2155 O O . LEU B 1 6 ? -0.624 11.125 12.07 1 93.62 6 LEU B O 1
ATOM 2159 N N . ALA B 1 7 ? -0.126 11.969 14.102 1 87.25 7 ALA B N 1
ATOM 2160 C CA . ALA B 1 7 ? 1.29 11.633 14 1 87.25 7 ALA B CA 1
ATOM 2161 C C . ALA B 1 7 ? 1.491 10.117 13.977 1 87.25 7 ALA B C 1
ATOM 2163 O O . ALA B 1 7 ? 0.708 9.375 14.57 1 87.25 7 ALA B O 1
ATOM 2164 N N . PRO B 1 8 ? 2.553 9.664 13.305 1 79.19 8 PRO B N 1
ATOM 2165 C CA . PRO B 1 8 ? 2.791 8.227 13.227 1 79.19 8 PRO B CA 1
ATOM 2166 C C . PRO B 1 8 ? 3.084 7.602 14.594 1 79.19 8 PRO B C 1
ATOM 2168 O O . PRO B 1 8 ? 2.781 6.426 14.812 1 79.19 8 PRO B O 1
ATOM 2171 N N . ALA B 1 9 ? 3.568 8.336 15.523 1 73.75 9 ALA B N 1
ATOM 2172 C CA . ALA B 1 9 ? 4.039 7.801 16.797 1 73.75 9 ALA B CA 1
ATOM 2173 C C . ALA B 1 9 ? 2.889 7.195 17.594 1 73.75 9 ALA B C 1
ATOM 2175 O O . ALA B 1 9 ? 2.994 6.07 18.094 1 73.75 9 ALA B O 1
ATOM 2176 N N . PRO B 1 10 ? 1.766 7.891 17.703 1 71.75 10 PRO B N 1
ATOM 2177 C CA . PRO B 1 10 ? 0.639 7.285 18.422 1 71.75 10 PRO B CA 1
ATOM 2178 C C . PRO B 1 10 ? 0.161 5.988 17.781 1 71.75 10 PRO B C 1
ATOM 2180 O O . PRO B 1 10 ? -0.377 5.113 18.469 1 71.75 10 PRO B O 1
ATOM 2183 N N . PHE B 1 11 ? 0.324 5.902 16.484 1 72.69 11 PHE B N 1
ATOM 2184 C CA . PHE B 1 11 ? -0.077 4.691 15.781 1 72.69 11 PHE B CA 1
ATOM 2185 C C . PHE B 1 11 ? 0.82 3.521 16.172 1 72.69 11 PHE B C 1
ATOM 2187 O O . PHE B 1 11 ? 0.356 2.383 16.25 1 72.69 11 PHE B O 1
ATOM 2194 N N . LEU B 1 12 ? 2.041 3.803 16.406 1 71.38 12 LEU B N 1
ATOM 2195 C CA . LEU B 1 12 ? 3.004 2.734 16.656 1 71.38 12 LEU B CA 1
ATOM 2196 C C . LEU B 1 12 ? 2.785 2.129 18.047 1 71.38 12 LEU B C 1
ATOM 2198 O O . LEU B 1 12 ? 3.232 1.012 18.312 1 71.38 12 LEU B O 1
ATOM 2202 N N . THR B 1 13 ? 2.02 2.912 18.875 1 77.94 13 THR B N 1
ATOM 2203 C CA . THR B 1 13 ? 1.769 2.393 20.219 1 77.94 13 THR B CA 1
ATOM 2204 C C . THR B 1 13 ? 0.347 1.85 20.328 1 77.94 13 THR B C 1
ATOM 2206 O O . THR B 1 13 ? -0.138 1.586 21.422 1 77.94 13 THR B O 1
ATOM 2209 N N . SER B 1 14 ? -0.283 1.806 19.234 1 85.62 14 SER B N 1
ATOM 2210 C CA . SER B 1 14 ? -1.642 1.273 19.203 1 85.62 14 SER B CA 1
ATOM 2211 C C . SER B 1 14 ? -1.759 0.111 18.219 1 85.62 14 SER B C 1
ATOM 2213 O O . SER B 1 14 ? -1.032 0.054 17.234 1 85.62 14 SER B O 1
ATOM 2215 N N . THR B 1 15 ? -2.646 -0.777 18.594 1 85.75 15 THR B N 1
ATOM 2216 C CA . THR B 1 15 ? -2.936 -1.858 17.656 1 85.75 15 THR B CA 1
ATOM 2217 C C . THR B 1 15 ? -3.797 -1.358 16.5 1 85.75 15 THR B C 1
ATOM 2219 O O . THR B 1 15 ? -4.434 -0.307 16.609 1 85.75 15 THR B O 1
ATOM 2222 N N . ILE B 1 16 ? -3.832 -2.051 15.469 1 89.12 16 ILE B N 1
ATOM 2223 C CA . ILE B 1 16 ? -4.648 -1.688 14.32 1 89.12 16 ILE B CA 1
ATOM 2224 C C . ILE B 1 16 ? -6.129 -1.755 14.695 1 89.12 16 ILE B C 1
ATOM 2226 O O . ILE B 1 16 ? -6.93 -0.942 14.227 1 89.12 16 ILE B O 1
ATOM 2230 N N . ALA B 1 17 ? -6.492 -2.709 15.57 1 88.75 17 ALA B N 1
ATOM 2231 C CA . ALA B 1 17 ? -7.871 -2.781 16.047 1 88.75 17 ALA B CA 1
ATOM 2232 C C . ALA B 1 17 ? -8.266 -1.501 16.781 1 88.75 17 ALA B C 1
ATOM 2234 O O . ALA B 1 17 ? -9.359 -0.965 16.547 1 88.75 17 ALA B O 1
ATOM 2235 N N . GLU B 1 18 ? -7.383 -1.046 17.594 1 92.44 18 GLU B N 1
ATOM 2236 C CA . GLU B 1 18 ? -7.613 0.217 18.281 1 92.44 18 GLU B CA 1
ATOM 2237 C C . GLU B 1 18 ? -7.711 1.379 17.297 1 92.44 18 GLU B C 1
ATOM 2239 O O . GLU B 1 18 ? -8.531 2.283 17.469 1 92.44 18 GLU B O 1
ATOM 2244 N N . GLN B 1 19 ? -6.918 1.331 16.344 1 94.31 19 GLN B N 1
ATOM 2245 C CA . GLN B 1 19 ? -6.91 2.389 15.344 1 94.31 19 GLN B CA 1
ATOM 2246 C C . GLN B 1 19 ? -8.227 2.422 14.57 1 94.31 19 GLN B C 1
ATOM 2248 O O . GLN B 1 19 ? -8.805 3.492 14.367 1 94.31 19 GLN B O 1
ATOM 2253 N N . ARG B 1 20 ? -8.703 1.263 14.188 1 95.44 20 ARG B N 1
ATOM 2254 C CA . ARG B 1 20 ? -9.977 1.191 13.469 1 95.44 20 ARG B CA 1
ATOM 2255 C C . ARG B 1 20 ? -11.102 1.829 14.281 1 95.44 20 ARG B C 1
ATOM 2257 O O . ARG B 1 20 ? -11.906 2.59 13.742 1 95.44 20 ARG B O 1
ATOM 2264 N N . THR B 1 21 ? -11.117 1.538 15.539 1 95.62 21 THR B N 1
ATOM 2265 C CA . THR B 1 21 ? -12.117 2.119 16.438 1 95.62 21 THR B CA 1
ATOM 2266 C C . THR B 1 21 ? -11.953 3.633 16.516 1 95.62 21 THR B C 1
ATOM 2268 O O . THR B 1 21 ? -12.938 4.375 16.484 1 95.62 21 THR B O 1
ATOM 2271 N N . ALA B 1 22 ? -10.734 4.035 16.609 1 96.69 22 ALA B N 1
ATOM 2272 C CA . ALA B 1 22 ? -10.445 5.465 16.672 1 96.69 22 ALA B CA 1
ATOM 2273 C C . ALA B 1 22 ? -10.883 6.18 15.406 1 96.69 22 ALA B C 1
ATOM 2275 O O . ALA B 1 22 ? -11.453 7.273 15.461 1 96.69 22 ALA B O 1
ATOM 2276 N N . PHE B 1 23 ? -10.648 5.566 14.234 1 97.88 23 PHE B N 1
ATOM 2277 C CA . PHE B 1 23 ? -11.031 6.164 12.961 1 97.88 23 PHE B CA 1
ATOM 2278 C C . PHE B 1 23 ? -12.547 6.316 12.875 1 97.88 23 PHE B C 1
ATOM 2280 O O . PHE B 1 23 ? -13.047 7.367 12.461 1 97.88 23 PHE B O 1
ATOM 2287 N N . ALA B 1 24 ? -13.234 5.297 13.297 1 97.75 24 ALA B N 1
ATOM 2288 C CA . ALA B 1 24 ? -14.695 5.352 13.312 1 97.75 24 ALA B CA 1
ATOM 2289 C C . ALA B 1 24 ? -15.195 6.449 14.25 1 97.75 24 ALA B C 1
ATOM 2291 O O . ALA B 1 24 ? -16.156 7.156 13.93 1 97.75 24 ALA B O 1
ATOM 2292 N N . ARG B 1 25 ? -14.547 6.555 15.359 1 97.81 25 ARG B N 1
ATOM 2293 C CA . ARG B 1 25 ? -14.93 7.582 16.328 1 97.81 25 ARG B CA 1
ATOM 2294 C C . ARG B 1 25 ? -14.695 8.977 15.758 1 97.81 25 ARG B C 1
ATOM 2296 O O . ARG B 1 25 ? -15.523 9.875 15.938 1 97.81 25 ARG B O 1
ATOM 2303 N N . ILE B 1 26 ? -13.578 9.195 15.102 1 98.38 26 ILE B N 1
ATOM 2304 C CA . ILE B 1 26 ? -13.25 10.477 14.477 1 98.38 26 ILE B CA 1
ATOM 2305 C C . ILE B 1 26 ? -14.336 10.852 13.469 1 98.38 26 ILE B C 1
ATOM 2307 O O . ILE B 1 26 ? -14.781 12 13.43 1 98.38 26 ILE B O 1
ATOM 2311 N N . GLU B 1 27 ? -14.75 9.875 12.68 1 98.44 27 GLU B N 1
ATOM 2312 C CA . GLU B 1 27 ? -15.844 10.07 11.742 1 98.44 27 GLU B CA 1
ATOM 2313 C C . GLU B 1 27 ? -17.125 10.461 12.461 1 98.44 27 GLU B C 1
ATOM 2315 O O . GLU B 1 27 ? -17.812 11.414 12.062 1 98.44 27 GLU B O 1
ATOM 2320 N N . GLU B 1 28 ? -17.438 9.781 13.523 1 97.88 28 GLU B N 1
ATOM 2321 C CA . GLU B 1 28 ? -18.656 10.031 14.289 1 97.88 28 GLU B CA 1
ATOM 2322 C C . GLU B 1 28 ? -18.656 11.43 14.891 1 97.88 28 GLU B C 1
ATOM 2324 O O . GLU B 1 28 ? -19.719 12.047 15.031 1 97.88 28 GLU B O 1
ATOM 2329 N N . LEU B 1 29 ? -17.5 11.867 15.273 1 97.94 29 LEU B N 1
ATOM 2330 C CA . LEU B 1 29 ? -17.375 13.172 15.906 1 97.94 29 LEU B CA 1
ATOM 2331 C C . LEU B 1 29 ? -17.609 14.297 14.898 1 97.94 29 LEU B C 1
ATOM 2333 O O . LEU B 1 29 ? -17.797 15.453 15.281 1 97.94 29 LEU B O 1
ATOM 2337 N N . GLY B 1 30 ? -17.531 14 13.594 1 97.94 30 GLY B N 1
ATOM 2338 C CA . GLY B 1 30 ? -17.906 14.977 12.586 1 97.94 30 GLY B CA 1
ATOM 2339 C C . GLY B 1 30 ? -16.719 15.562 11.844 1 97.94 30 GLY B C 1
ATOM 2340 O O . GLY B 1 30 ? -16.875 16.453 11.008 1 97.94 30 GLY B O 1
ATOM 2341 N N . TYR B 1 31 ? -15.531 15.086 12.125 1 98.62 31 TYR B N 1
ATOM 2342 C CA . TYR B 1 31 ? -14.359 15.539 11.383 1 98.62 31 TYR B CA 1
ATOM 2343 C C . TYR B 1 31 ? -14.422 15.086 9.93 1 98.62 31 TYR B C 1
ATOM 2345 O O . TYR B 1 31 ? -14.898 13.992 9.641 1 98.62 31 TYR B O 1
ATOM 2353 N N . HIS B 1 32 ? -13.922 15.883 9.078 1 98.44 32 HIS B N 1
ATOM 2354 C CA . HIS B 1 32 ? -14.094 15.688 7.645 1 98.44 32 HIS B CA 1
ATOM 2355 C C . HIS B 1 32 ? -13.07 14.695 7.102 1 98.44 32 HIS B C 1
ATOM 2357 O O . HIS B 1 32 ? -13.383 13.914 6.195 1 98.44 32 HIS B O 1
ATOM 2363 N N . SER B 1 33 ? -11.867 14.734 7.625 1 98.81 33 SER B N 1
ATOM 2364 C CA . SER B 1 33 ? -10.797 13.93 7.043 1 98.81 33 SER B CA 1
ATOM 2365 C C . SER B 1 33 ? -9.797 13.484 8.102 1 98.81 33 SER B C 1
ATOM 2367 O O . SER B 1 33 ? -9.789 14.016 9.219 1 98.81 33 SER B O 1
ATOM 2369 N N . LEU B 1 34 ? -9.078 12.469 7.793 1 98.56 34 LEU B N 1
ATOM 2370 C CA . LEU B 1 34 ? -7.973 11.922 8.578 1 98.56 34 LEU B CA 1
ATOM 2371 C C . LEU B 1 34 ? -6.703 11.836 7.742 1 98.56 34 LEU B C 1
ATOM 2373 O O . LEU B 1 34 ? -6.699 11.227 6.672 1 98.56 34 LEU B O 1
ATOM 2377 N N . TRP B 1 35 ? -5.656 12.492 8.258 1 98.12 35 TRP B N 1
ATOM 2378 C CA . TRP B 1 35 ? -4.375 12.508 7.562 1 98.12 35 TRP B CA 1
ATOM 2379 C C . TRP B 1 35 ? -3.264 11.961 8.453 1 98.12 35 TRP B C 1
ATOM 2381 O O . TRP B 1 35 ? -3.32 12.094 9.68 1 98.12 35 TRP B O 1
ATOM 2391 N N . THR B 1 36 ? -2.35 11.312 7.852 1 94.69 36 THR B N 1
ATOM 2392 C CA . THR B 1 36 ? -1.109 10.922 8.516 1 94.69 36 THR B CA 1
ATOM 2393 C C . THR B 1 36 ? 0.075 11.047 7.559 1 94.69 36 THR B C 1
ATOM 2395 O O . THR B 1 36 ? -0.104 11.32 6.371 1 94.69 36 THR B O 1
ATOM 2398 N N . GLY B 1 37 ? 1.305 10.984 8.109 1 92.44 37 GLY B N 1
ATOM 2399 C CA . GLY B 1 37 ? 2.494 11.117 7.281 1 92.44 37 GLY B CA 1
ATOM 2400 C C . GLY B 1 37 ? 3.35 9.859 7.266 1 92.44 37 GLY B C 1
ATOM 2401 O O . GLY B 1 37 ? 3.16 8.969 8.094 1 92.44 37 GLY B O 1
ATOM 2402 N N . GLU B 1 38 ? 4.156 9.867 6.297 1 89.44 38 GLU B N 1
ATOM 2403 C CA . GLU B 1 38 ? 5.152 8.812 6.121 1 89.44 38 GLU B CA 1
ATOM 2404 C C . GLU B 1 38 ? 6.57 9.375 6.23 1 89.44 38 GLU B C 1
ATOM 2406 O O . GLU B 1 38 ? 6.945 10.281 5.484 1 89.44 38 GLU B O 1
ATOM 2411 N N . PRO B 1 39 ? 7.301 8.875 7.223 1 82.94 39 PRO B N 1
ATOM 2412 C CA . PRO B 1 39 ? 8.6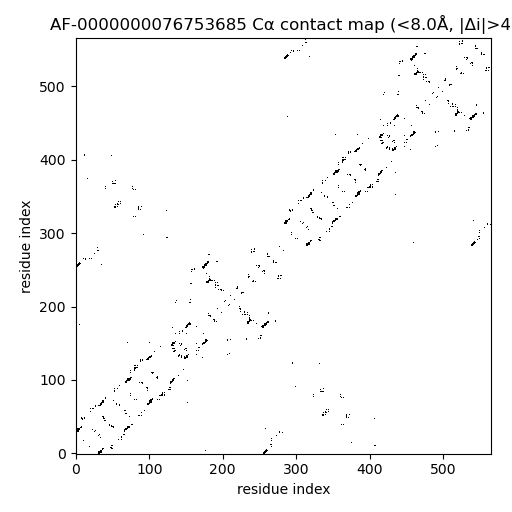88 9.344 7.316 1 82.94 39 PRO B CA 1
ATOM 2413 C C . PRO B 1 39 ? 9.547 8.867 6.145 1 82.94 39 PRO B C 1
ATOM 2415 O O . PRO B 1 39 ? 9.156 7.945 5.422 1 82.94 39 PRO B O 1
ATOM 2418 N N . ALA B 1 40 ? 10.68 9.547 5.973 1 76.5 40 ALA B N 1
ATOM 2419 C CA . ALA B 1 40 ? 11.656 9.055 5.004 1 76.5 40 ALA B CA 1
ATOM 2420 C C . ALA B 1 40 ? 12.188 7.684 5.406 1 76.5 40 ALA B C 1
ATOM 2422 O O . ALA B 1 40 ? 12.445 7.438 6.586 1 76.5 40 ALA B O 1
ATOM 2423 N N . PRO B 1 41 ? 12.227 6.766 4.375 1 65.12 41 PRO B N 1
ATOM 2424 C CA . PRO B 1 41 ? 12.68 5.418 4.727 1 65.12 41 PRO B CA 1
ATOM 2425 C C . PRO B 1 41 ? 14.07 5.406 5.359 1 65.12 41 PRO B C 1
ATOM 2427 O O . PRO B 1 41 ? 14.375 4.531 6.172 1 65.12 41 PRO B O 1
ATOM 2430 N N . ALA B 1 42 ? 15.133 6.035 4.805 1 60.09 42 ALA B N 1
ATOM 2431 C CA . ALA B 1 42 ? 16.516 6 5.285 1 60.09 42 ALA B CA 1
ATOM 2432 C C . ALA B 1 42 ? 16.641 6.711 6.629 1 60.09 42 ALA B C 1
ATOM 2434 O O . ALA B 1 42 ? 17.703 6.652 7.27 1 60.09 42 ALA B O 1
ATOM 2435 N N . ALA B 1 43 ? 15.727 7.25 7.055 1 51.03 43 ALA B N 1
ATOM 2436 C CA . ALA B 1 43 ? 15.961 8 8.289 1 51.03 43 ALA B CA 1
ATOM 2437 C C . ALA B 1 43 ? 16.047 7.07 9.492 1 51.03 43 ALA B C 1
ATOM 2439 O O . ALA B 1 43 ? 15.047 6.438 9.859 1 51.03 43 ALA B O 1
ATOM 2440 N N . ALA B 1 44 ? 17.359 6.438 9.609 1 47.72 44 ALA B N 1
ATOM 2441 C CA . ALA B 1 44 ? 17.719 5.57 10.727 1 47.72 44 ALA B CA 1
ATOM 2442 C C . ALA B 1 44 ? 16.891 5.891 11.969 1 47.72 44 ALA B C 1
ATOM 2444 O O . ALA B 1 44 ? 16.766 5.062 12.875 1 47.72 44 ALA B O 1
ATOM 2445 N N . THR B 1 45 ? 16.719 7.082 12.203 1 40.97 45 THR B N 1
ATOM 2446 C CA . THR B 1 45 ? 16.141 7.605 13.43 1 40.97 45 THR B CA 1
ATOM 2447 C C . THR B 1 45 ? 14.625 7.395 13.445 1 40.97 45 THR B C 1
ATOM 2449 O O . THR B 1 45 ? 13.961 7.656 14.445 1 40.97 45 THR B O 1
ATOM 2452 N N . VAL B 1 46 ? 14.227 7.254 12.289 1 49.72 46 VAL B N 1
ATOM 2453 C CA . VAL B 1 46 ? 12.773 7.379 12.273 1 49.72 46 VAL B CA 1
ATOM 2454 C C . VAL B 1 46 ? 12.133 6.047 12.648 1 49.72 46 VAL B C 1
ATOM 2456 O O . VAL B 1 46 ? 12.602 4.984 12.219 1 49.72 46 VAL B O 1
ATOM 2459 N N . ALA B 1 47 ? 11.414 6.215 13.695 1 50.91 47 ALA B N 1
ATOM 2460 C CA . ALA B 1 47 ? 10.477 5.211 14.195 1 50.91 47 ALA B CA 1
ATOM 2461 C C . ALA B 1 47 ? 9.82 4.453 13.047 1 50.91 47 ALA B C 1
ATOM 2463 O O . ALA B 1 47 ? 9.562 5.023 11.984 1 50.91 47 ALA B O 1
ATOM 2464 N N . PRO B 1 48 ? 9.883 3.152 13.156 1 57.28 48 PRO B N 1
ATOM 2465 C CA . PRO B 1 48 ? 9.117 2.326 12.227 1 57.28 48 PRO B CA 1
ATOM 2466 C C . PRO B 1 48 ? 7.719 2.883 11.953 1 57.28 48 PRO B C 1
ATOM 2468 O O . PRO B 1 48 ? 7.109 3.492 12.836 1 57.28 48 PRO B O 1
ATOM 2471 N N . ALA B 1 49 ? 7.477 3.443 10.781 1 66.88 49 ALA B N 1
ATOM 2472 C CA . ALA B 1 49 ? 6.117 3.846 10.422 1 66.88 49 ALA B CA 1
ATOM 2473 C C . ALA B 1 49 ? 5.445 2.791 9.547 1 66.88 49 ALA B C 1
ATOM 2475 O O . ALA B 1 49 ? 6.121 2.008 8.883 1 66.88 49 ALA B O 1
ATOM 2476 N N . ARG B 1 50 ? 4.203 2.723 9.773 1 83.44 50 ARG B N 1
ATOM 2477 C CA . ARG B 1 50 ? 3.412 1.889 8.875 1 83.44 50 ARG B CA 1
ATOM 2478 C C . ARG B 1 50 ? 3.445 2.432 7.453 1 83.44 50 ARG B C 1
ATOM 2480 O O . ARG B 1 50 ? 3.506 3.646 7.246 1 83.44 50 ARG B O 1
ATOM 2487 N N . GLU B 1 51 ? 3.516 1.55 6.559 1 90.25 51 GLU B N 1
ATOM 2488 C CA . GLU B 1 51 ? 3.428 1.976 5.164 1 90.25 51 GLU B CA 1
ATOM 2489 C C . GLU B 1 51 ? 2.092 2.652 4.875 1 90.25 51 GLU B C 1
ATOM 2491 O O . GLU B 1 51 ? 1.038 2.154 5.277 1 90.25 51 GLU B O 1
ATOM 2496 N N . ILE B 1 52 ? 2.102 3.695 4.246 1 94.38 52 ILE B N 1
ATOM 2497 C CA . ILE B 1 52 ? 1.018 4.668 4.336 1 94.38 52 ILE B CA 1
ATOM 2498 C C . ILE B 1 52 ? -0.176 4.184 3.514 1 94.38 52 ILE B C 1
ATOM 2500 O O . ILE B 1 52 ? -1.328 4.371 3.912 1 94.38 52 ILE B O 1
ATOM 2504 N N . PHE B 1 53 ? -0.038 3.551 2.363 1 95.94 53 PHE B N 1
ATOM 2505 C CA . PHE B 1 53 ? -1.17 3.207 1.511 1 95.94 53 PHE B CA 1
ATOM 2506 C C . PHE B 1 53 ? -1.917 1.999 2.062 1 95.94 53 PHE B C 1
ATOM 2508 O O . PHE B 1 53 ? -3.148 1.953 2.023 1 95.94 53 PHE B O 1
ATOM 2515 N N . SER B 1 54 ? -1.175 0.991 2.539 1 94.94 54 SER B N 1
ATOM 2516 C CA . SER B 1 54 ? -1.839 -0.121 3.211 1 94.94 54 SER B CA 1
ATOM 2517 C C . SER B 1 54 ? -2.586 0.35 4.453 1 94.94 54 SER B C 1
ATOM 2519 O O . SER B 1 54 ? -3.705 -0.095 4.719 1 94.94 54 SER B O 1
ATOM 2521 N N . HIS B 1 55 ? -1.969 1.248 5.16 1 94.12 55 HIS B N 1
ATOM 2522 C CA . HIS B 1 55 ? -2.594 1.799 6.355 1 94.12 55 HIS B CA 1
ATOM 2523 C C . HIS B 1 55 ? -3.842 2.604 6.004 1 94.12 55 HIS B C 1
ATOM 2525 O O . HIS B 1 55 ? -4.871 2.482 6.672 1 94.12 55 HIS B O 1
ATOM 2531 N N . HIS B 1 56 ? -3.738 3.395 4.969 1 97.12 56 HIS B N 1
ATOM 2532 C CA . HIS B 1 56 ? -4.879 4.188 4.527 1 97.12 56 HIS B CA 1
ATOM 2533 C C . HIS B 1 56 ? -6.023 3.293 4.055 1 97.12 56 HIS B C 1
ATOM 2535 O O . HIS B 1 56 ? -7.195 3.613 4.262 1 97.12 56 HIS B O 1
ATOM 2541 N N . ALA B 1 57 ? -5.656 2.197 3.389 1 97.19 57 ALA B N 1
ATOM 2542 C CA . ALA B 1 57 ? -6.695 1.257 2.979 1 97.19 57 ALA B CA 1
ATOM 2543 C C . ALA B 1 57 ? -7.477 0.741 4.184 1 97.19 57 ALA B C 1
ATOM 2545 O O . ALA B 1 57 ? -8.703 0.601 4.129 1 97.19 57 ALA B O 1
ATOM 2546 N N . ILE B 1 58 ? -6.789 0.505 5.25 1 95.25 58 ILE B N 1
ATOM 2547 C CA . ILE B 1 58 ? -7.406 0.026 6.48 1 95.25 58 ILE B CA 1
ATOM 2548 C C . ILE B 1 58 ? -8.32 1.107 7.055 1 95.25 58 ILE B C 1
ATOM 2550 O O . ILE B 1 58 ? -9.453 0.826 7.453 1 95.25 58 ILE B O 1
ATOM 2554 N N . ALA B 1 59 ? -7.824 2.359 7.078 1 97 59 ALA B N 1
ATOM 2555 C CA . ALA B 1 59 ? -8.617 3.473 7.594 1 97 59 ALA B CA 1
ATOM 2556 C C . ALA B 1 59 ? -9.883 3.68 6.766 1 97 59 ALA B C 1
ATOM 2558 O O . ALA B 1 59 ? -10.969 3.859 7.316 1 97 59 ALA B O 1
ATOM 2559 N N . LEU B 1 60 ? -9.75 3.623 5.457 1 98.25 60 LEU B N 1
ATOM 2560 C CA . LEU B 1 60 ? -10.867 3.82 4.543 1 98.25 60 LEU B CA 1
ATOM 2561 C C . LEU B 1 60 ? -11.898 2.703 4.695 1 98.25 60 LEU B C 1
ATOM 2563 O O . LEU B 1 60 ? -13.102 2.961 4.711 1 98.25 60 LEU B O 1
ATOM 2567 N N . ALA B 1 61 ? -11.414 1.507 4.867 1 96.19 61 ALA B N 1
ATOM 2568 C CA . ALA B 1 61 ? -12.312 0.358 4.992 1 96.19 61 ALA B CA 1
ATOM 2569 C C . ALA B 1 61 ? -13.039 0.374 6.336 1 96.19 61 ALA B C 1
ATOM 2571 O O . ALA B 1 61 ? -14.102 -0.236 6.477 1 96.19 61 ALA B O 1
ATOM 2572 N N . ALA B 1 62 ? -12.508 1.087 7.324 1 96.44 62 ALA B N 1
ATOM 2573 C CA . ALA B 1 62 ? -13.062 1.107 8.68 1 96.44 62 ALA B CA 1
ATOM 2574 C C . ALA B 1 62 ? -14.078 2.236 8.836 1 96.44 62 ALA B C 1
ATOM 2576 O O . ALA B 1 62 ? -14.688 2.387 9.898 1 96.44 62 ALA B O 1
ATOM 2577 N N . THR B 1 63 ? -14.25 3.057 7.824 1 98.12 63 THR B N 1
ATOM 2578 C CA . THR B 1 63 ? -15.117 4.223 7.891 1 98.12 63 THR B CA 1
ATOM 2579 C C . THR B 1 63 ? -15.977 4.328 6.633 1 98.12 63 THR B C 1
ATOM 2581 O O . THR B 1 63 ? -15.719 3.641 5.641 1 98.12 63 THR B O 1
ATOM 2584 N N . ASP B 1 64 ? -16.969 5.191 6.637 1 97.44 64 ASP B N 1
ATOM 2585 C CA . ASP B 1 64 ? -17.922 5.254 5.531 1 97.44 64 ASP B CA 1
ATOM 2586 C C . ASP B 1 64 ? -17.781 6.566 4.766 1 97.44 64 ASP B C 1
ATOM 2588 O O . ASP B 1 64 ? -18.016 6.609 3.555 1 97.44 64 ASP B O 1
ATOM 2592 N N . ARG B 1 65 ? -17.406 7.617 5.445 1 97.75 65 ARG B N 1
ATOM 2593 C CA . ARG B 1 65 ? -17.469 8.93 4.809 1 97.75 65 ARG B CA 1
ATOM 2594 C C . ARG B 1 65 ? -16.156 9.68 4.973 1 97.75 65 ARG B C 1
ATOM 2596 O O . ARG B 1 65 ? -15.898 10.656 4.266 1 97.75 65 ARG B O 1
ATOM 2603 N N . LEU B 1 66 ? -15.375 9.273 5.965 1 98.44 66 LEU B N 1
ATOM 2604 C CA . LEU B 1 66 ? -14.133 9.961 6.293 1 98.44 66 LEU B CA 1
ATOM 2605 C C . LEU B 1 66 ? -13.203 10.008 5.086 1 98.44 66 LEU B C 1
ATOM 2607 O O . LEU B 1 66 ? -12.945 8.984 4.457 1 98.44 66 LEU B O 1
ATOM 2611 N N . VAL B 1 67 ? -12.812 11.188 4.633 1 98.75 67 VAL B N 1
ATOM 2612 C CA . VAL B 1 67 ? -11.75 11.328 3.639 1 98.75 67 VAL B CA 1
ATOM 2613 C C . VAL B 1 67 ? -10.398 11.031 4.281 1 98.75 67 VAL B C 1
ATOM 2615 O O . VAL B 1 67 ? -10.141 11.438 5.418 1 98.75 67 VAL B O 1
ATOM 2618 N N . VAL B 1 68 ? -9.586 10.289 3.623 1 98.69 68 VAL B N 1
ATOM 2619 C CA . VAL B 1 68 ? -8.258 9.945 4.137 1 98.69 68 VAL B CA 1
ATOM 2620 C C . VAL B 1 68 ? -7.184 10.539 3.232 1 98.69 68 VAL B C 1
ATOM 2622 O O . VAL B 1 68 ? -7.277 10.453 2.006 1 98.69 68 VAL B O 1
ATOM 2625 N N . GLY B 1 69 ? -6.211 11.211 3.822 1 98.5 69 GLY B N 1
ATOM 2626 C CA . GLY B 1 69 ? -5.145 11.828 3.045 1 98.5 69 GLY B CA 1
ATOM 2627 C C . GLY B 1 69 ? -3.76 11.508 3.574 1 98.5 69 GLY B C 1
ATOM 2628 O O . GLY B 1 69 ? -3.604 11.148 4.742 1 98.5 69 GLY B O 1
ATOM 2629 N N . SER B 1 70 ? -2.814 11.555 2.668 1 97.69 70 SER B N 1
ATOM 2630 C CA . SER B 1 70 ? -1.413 11.453 3.061 1 97.69 70 SER B CA 1
ATOM 2631 C C . SER B 1 70 ? -0.789 12.828 3.242 1 97.69 70 SER B C 1
ATOM 2633 O O . SER B 1 70 ? -0.917 13.695 2.373 1 97.69 70 SER B O 1
ATOM 2635 N N . GLY B 1 71 ? -0.161 13.141 4.309 1 96.19 71 GLY B N 1
ATOM 2636 C CA . GLY B 1 71 ? 0.547 14.383 4.574 1 96.19 71 GLY B CA 1
ATOM 2637 C C . GLY B 1 71 ? 1.929 14.164 5.164 1 96.19 71 GLY B C 1
ATOM 2638 O O . GLY B 1 71 ? 2.197 14.562 6.297 1 96.19 71 GLY B O 1
ATOM 2639 N N . ILE B 1 72 ? 2.652 13.375 4.395 1 95.75 72 ILE B N 1
ATOM 2640 C CA . ILE B 1 72 ? 2.693 13.078 2.967 1 95.75 72 ILE B CA 1
ATOM 2641 C C . ILE B 1 72 ? 2.969 11.594 2.752 1 95.75 72 ILE B C 1
ATOM 2643 O O . ILE B 1 72 ? 3.383 10.891 3.678 1 95.75 72 ILE B O 1
ATOM 2647 N N . ALA B 1 73 ? 2.609 11.109 1.558 1 96.06 73 ALA B N 1
ATOM 2648 C CA . ALA B 1 73 ? 3.297 9.945 1.004 1 96.06 73 ALA B CA 1
ATOM 2649 C C . ALA B 1 73 ? 4.684 10.32 0.49 1 96.06 73 ALA B C 1
ATOM 2651 O O . ALA B 1 73 ? 4.812 11.117 -0.444 1 96.06 73 ALA B O 1
ATOM 2652 N N . ASN B 1 74 ? 5.719 9.773 1.088 1 94.94 74 ASN B N 1
ATOM 2653 C CA . ASN B 1 74 ? 7.094 10.203 0.842 1 94.94 74 ASN B CA 1
ATOM 2654 C C . ASN B 1 74 ? 7.605 9.688 -0.502 1 94.94 74 ASN B C 1
ATOM 2656 O O . ASN B 1 74 ? 7.613 8.484 -0.751 1 94.94 74 ASN B O 1
ATOM 2660 N N . VAL B 1 75 ? 8.117 10.539 -1.336 1 95.31 75 VAL B N 1
ATOM 2661 C CA . VAL B 1 75 ? 8.5 10.211 -2.705 1 95.31 75 VAL B CA 1
ATOM 2662 C C . VAL B 1 75 ? 9.758 9.344 -2.693 1 95.31 75 VAL B C 1
ATOM 2664 O O . VAL B 1 75 ? 10.094 8.711 -3.701 1 95.31 75 VAL B O 1
ATOM 2667 N N . ALA B 1 76 ? 10.422 9.297 -1.592 1 92.69 76 ALA B N 1
ATOM 2668 C CA . ALA B 1 76 ? 11.625 8.469 -1.481 1 92.69 76 ALA B CA 1
ATOM 2669 C C . ALA B 1 76 ? 11.266 7.023 -1.153 1 92.69 76 ALA B C 1
ATOM 2671 O O . ALA B 1 76 ? 12.109 6.129 -1.248 1 92.69 76 ALA B O 1
ATOM 2672 N N . ALA B 1 77 ? 10.016 6.781 -0.793 1 92.44 77 ALA B N 1
ATOM 2673 C CA . ALA B 1 77 ? 9.625 5.465 -0.293 1 92.44 77 ALA B CA 1
ATOM 2674 C C . ALA B 1 77 ? 9.328 4.508 -1.443 1 92.44 77 ALA B C 1
ATOM 2676 O O . ALA B 1 77 ? 9.336 3.287 -1.262 1 92.44 77 ALA B O 1
ATOM 2677 N N . ARG B 1 78 ? 9.039 5.02 -2.625 1 92.81 78 ARG B N 1
ATOM 2678 C CA . ARG B 1 78 ? 8.688 4.18 -3.762 1 92.81 78 ARG B CA 1
ATOM 2679 C C . ARG B 1 78 ? 8.812 4.949 -5.074 1 92.81 78 ARG B C 1
ATOM 2681 O O . ARG B 1 78 ? 8.859 6.184 -5.07 1 92.81 78 ARG B O 1
ATOM 2688 N N . GLY B 1 79 ? 8.844 4.254 -6.137 1 90.19 79 GLY B N 1
ATOM 2689 C CA . GLY B 1 79 ? 8.875 4.887 -7.445 1 90.19 79 GLY B CA 1
ATOM 2690 C C . GLY B 1 79 ? 7.551 5.504 -7.844 1 90.19 79 GLY B C 1
ATOM 2691 O O . GLY B 1 79 ? 6.512 5.184 -7.258 1 90.19 79 GLY B O 1
ATOM 2692 N N . PRO B 1 80 ? 7.598 6.41 -8.867 1 92 80 PRO B N 1
ATOM 2693 C CA . PRO B 1 80 ? 6.395 7.145 -9.266 1 92 80 PRO B CA 1
ATOM 2694 C C . PRO B 1 80 ? 5.27 6.227 -9.734 1 92 80 PRO B C 1
ATOM 2696 O O . PRO B 1 80 ? 4.094 6.488 -9.461 1 92 80 PRO B O 1
ATOM 2699 N N . ALA B 1 81 ? 5.586 5.184 -10.445 1 90 81 ALA B N 1
ATOM 2700 C CA . ALA B 1 81 ? 4.555 4.273 -10.945 1 90 81 ALA B CA 1
ATOM 2701 C C . ALA B 1 81 ? 3.846 3.566 -9.789 1 90 81 ALA B C 1
ATOM 2703 O O . ALA B 1 81 ? 2.619 3.438 -9.797 1 90 81 ALA B O 1
ATOM 2704 N N . THR B 1 82 ? 4.629 3.107 -8.844 1 92.12 82 THR B N 1
ATOM 2705 C CA . THR B 1 82 ? 4.07 2.465 -7.656 1 92.12 82 THR B CA 1
ATOM 2706 C C . THR B 1 82 ? 3.215 3.447 -6.863 1 92.12 82 THR B C 1
ATOM 2708 O O . THR B 1 82 ? 2.135 3.094 -6.387 1 92.12 82 THR B O 1
ATOM 2711 N N . MET B 1 83 ? 3.686 4.68 -6.746 1 93.31 83 MET B N 1
ATOM 2712 C CA . MET B 1 83 ? 2.955 5.742 -6.055 1 93.31 83 MET B CA 1
ATOM 2713 C C . MET B 1 83 ? 1.604 5.992 -6.723 1 93.31 83 MET B C 1
ATOM 2715 O O . MET B 1 83 ? 0.567 5.969 -6.059 1 93.31 83 MET B O 1
ATOM 2719 N N . ARG B 1 84 ? 1.661 6.211 -7.961 1 92.19 84 ARG B N 1
ATOM 2720 C CA . ARG B 1 84 ? 0.44 6.512 -8.703 1 92.19 84 ARG B CA 1
ATOM 2721 C C . ARG B 1 84 ? -0.537 5.344 -8.648 1 92.19 84 ARG B C 1
ATOM 2723 O O . ARG B 1 84 ? -1.742 5.543 -8.484 1 92.19 84 ARG B O 1
ATOM 2730 N N . GLY B 1 85 ? -0.005 4.113 -8.805 1 90.19 85 GLY B N 1
ATOM 2731 C CA . GLY B 1 85 ? -0.843 2.928 -8.727 1 90.19 85 GLY B CA 1
ATOM 2732 C C . GLY B 1 85 ? -1.549 2.785 -7.387 1 90.19 85 GLY B C 1
ATOM 2733 O O . GLY B 1 85 ? -2.73 2.438 -7.34 1 90.19 85 GLY B O 1
ATOM 2734 N N . ALA B 1 86 ? -0.855 3.051 -6.32 1 93.25 86 ALA B N 1
ATOM 2735 C CA . ALA B 1 86 ? -1.424 2.928 -4.98 1 93.25 86 ALA B CA 1
ATOM 2736 C C . ALA B 1 86 ? -2.529 3.955 -4.758 1 93.25 86 ALA B C 1
ATOM 2738 O O . ALA B 1 86 ? -3.615 3.613 -4.281 1 93.25 86 ALA B O 1
ATOM 2739 N N . ALA B 1 87 ? -2.242 5.188 -5.133 1 94.5 87 ALA B N 1
ATOM 2740 C CA . ALA B 1 87 ? -3.23 6.25 -4.965 1 94.5 87 ALA B CA 1
ATOM 2741 C C . ALA B 1 87 ? -4.477 5.973 -5.797 1 94.5 87 ALA B C 1
ATOM 2743 O O . ALA B 1 87 ? -5.602 6.129 -5.312 1 94.5 87 ALA B O 1
ATOM 2744 N N . ALA B 1 88 ? -4.242 5.57 -7.008 1 91.75 88 ALA B N 1
ATOM 2745 C CA . ALA B 1 88 ? -5.363 5.285 -7.902 1 91.75 88 ALA B CA 1
ATOM 2746 C C . ALA B 1 88 ? -6.199 4.117 -7.383 1 91.75 88 ALA B C 1
ATOM 2748 O O . ALA B 1 88 ? -7.43 4.133 -7.484 1 91.75 88 ALA B O 1
ATOM 2749 N N . THR B 1 89 ? -5.547 3.125 -6.883 1 91.69 89 THR B N 1
ATOM 2750 C CA . THR B 1 89 ? -6.242 1.966 -6.336 1 91.69 89 THR B CA 1
ATOM 2751 C C . THR B 1 89 ? -7.16 2.377 -5.188 1 91.69 89 THR B C 1
ATOM 2753 O O . THR B 1 89 ? -8.328 1.993 -5.152 1 91.69 89 THR B O 1
ATOM 2756 N N . LEU B 1 90 ? -6.672 3.168 -4.27 1 95.19 90 LEU B N 1
ATOM 2757 C CA . LEU B 1 90 ? -7.48 3.619 -3.143 1 95.19 90 LEU B CA 1
ATOM 2758 C C . LEU B 1 90 ? -8.617 4.52 -3.617 1 95.19 90 LEU B C 1
ATOM 2760 O O . LEU B 1 90 ? -9.75 4.395 -3.15 1 95.19 90 LEU B O 1
ATOM 2764 N N . ALA B 1 91 ? -8.305 5.395 -4.562 1 94.62 91 ALA B N 1
ATOM 2765 C CA . ALA B 1 91 ? -9.32 6.312 -5.074 1 94.62 91 ALA B CA 1
ATOM 2766 C C . ALA B 1 91 ? -10.453 5.551 -5.758 1 94.62 91 ALA B C 1
ATOM 2768 O O . ALA B 1 91 ? -11.617 5.941 -5.66 1 94.62 91 ALA B O 1
ATOM 2769 N N . GLU B 1 92 ? -10.094 4.527 -6.445 1 92.19 92 GLU B N 1
ATOM 2770 C CA . GLU B 1 92 ? -11.109 3.717 -7.105 1 92.19 92 GLU B CA 1
ATOM 2771 C C . GLU B 1 92 ? -11.945 2.943 -6.09 1 92.19 92 GLU B C 1
ATOM 2773 O O . GLU B 1 92 ? -13.172 2.854 -6.219 1 92.19 92 GLU B O 1
ATOM 2778 N N . ALA B 1 93 ? -11.312 2.404 -5.148 1 93.56 93 ALA B N 1
ATOM 2779 C CA . ALA B 1 93 ? -11.977 1.562 -4.156 1 93.56 93 ALA B CA 1
ATOM 2780 C C . ALA B 1 93 ? -12.898 2.389 -3.262 1 93.56 93 ALA B C 1
ATOM 2782 O O . ALA B 1 93 ? -13.914 1.888 -2.773 1 93.56 93 ALA B O 1
ATOM 2783 N N . PHE B 1 94 ? -12.539 3.613 -3.035 1 95.94 94 PHE B N 1
ATOM 2784 C CA . PHE B 1 94 ? -13.281 4.496 -2.141 1 95.94 94 PHE B CA 1
ATOM 2785 C C . PHE B 1 94 ? -13.516 5.855 -2.793 1 95.94 94 PHE B C 1
ATOM 2787 O O . PHE B 1 94 ? -12.906 6.852 -2.395 1 95.94 94 PHE B O 1
ATOM 2794 N N . PRO B 1 95 ? -14.414 5.891 -3.77 1 94.81 95 PRO B N 1
ATOM 2795 C CA . PRO B 1 95 ? -14.594 7.086 -4.594 1 94.81 95 PRO B CA 1
ATOM 2796 C C . PRO B 1 95 ? -14.875 8.336 -3.766 1 94.81 95 PRO B C 1
ATOM 2798 O O . PRO B 1 95 ? -15.781 8.336 -2.926 1 94.81 95 PRO B O 1
ATOM 2801 N N . GLY B 1 96 ? -14 9.344 -4.004 1 96.5 96 GLY B N 1
ATOM 2802 C CA . GLY B 1 96 ? -14.188 10.648 -3.389 1 96.5 96 GLY B CA 1
ATOM 2803 C C . GLY B 1 96 ? -13.609 10.742 -1.99 1 96.5 96 GLY B C 1
ATOM 2804 O O . GLY B 1 96 ? -13.75 11.766 -1.32 1 96.5 96 GLY B O 1
ATOM 2805 N N . ARG B 1 97 ? -12.945 9.758 -1.565 1 98 97 ARG B N 1
ATOM 2806 C CA . ARG B 1 97 ? -12.555 9.75 -0.16 1 98 97 ARG B CA 1
ATOM 2807 C C . ARG B 1 97 ? -11.031 9.672 -0.016 1 98 97 ARG B C 1
ATOM 2809 O O . ARG B 1 97 ? -10.523 9.352 1.058 1 98 97 ARG B O 1
ATOM 2816 N N . TYR B 1 98 ? -10.281 9.93 -1.091 1 98.06 98 TYR B N 1
ATOM 2817 C CA . TYR B 1 98 ? -8.828 9.859 -0.956 1 98.06 98 TYR B CA 1
ATOM 2818 C C . TYR B 1 98 ? -8.164 11.117 -1.505 1 98.06 98 TYR B C 1
ATOM 2820 O O . TYR B 1 98 ? -8.539 11.602 -2.572 1 98.06 98 TYR B O 1
ATOM 2828 N N . VAL B 1 99 ? -7.199 11.688 -0.796 1 98.69 99 VAL B N 1
ATOM 2829 C CA . VAL B 1 99 ? -6.352 12.797 -1.227 1 98.69 99 VAL B CA 1
ATOM 2830 C C . VAL B 1 99 ? -4.883 12.383 -1.139 1 98.69 99 VAL B C 1
ATOM 2832 O O . VAL B 1 99 ? -4.418 11.945 -0.086 1 98.69 99 VAL B O 1
ATOM 2835 N N . LEU B 1 100 ? -4.199 12.461 -2.232 1 98.06 100 LEU B N 1
ATOM 2836 C CA . LEU B 1 100 ? -2.775 12.141 -2.24 1 98.06 100 LEU B CA 1
ATOM 2837 C C . LEU B 1 100 ? -1.939 13.383 -1.94 1 98.06 100 LEU B C 1
ATOM 2839 O O . LEU B 1 100 ? -1.794 14.258 -2.795 1 98.06 100 LEU B O 1
ATOM 2843 N N . GLY B 1 101 ? -1.441 13.469 -0.761 1 98.5 101 GLY B N 1
ATOM 2844 C CA . GLY B 1 101 ? -0.419 14.461 -0.45 1 98.5 101 GLY B CA 1
ATOM 2845 C C . GLY B 1 101 ? 0.993 13.938 -0.647 1 98.5 101 GLY B C 1
ATOM 2846 O O . GLY B 1 101 ? 1.367 12.914 -0.072 1 98.5 101 GLY B O 1
ATOM 2847 N N . LEU B 1 102 ? 1.82 14.656 -1.432 1 97.06 102 LEU B N 1
ATOM 2848 C CA . LEU B 1 102 ? 3.166 14.227 -1.789 1 97.06 102 LEU B CA 1
ATOM 2849 C C . LEU B 1 102 ? 4.211 15.195 -1.255 1 97.06 102 LEU B C 1
ATOM 2851 O O . LEU B 1 102 ? 3.957 16.406 -1.163 1 97.06 102 LEU B O 1
ATOM 2855 N N . GLY B 1 103 ? 5.297 14.656 -0.989 1 96 103 GLY B N 1
ATOM 2856 C CA . GLY B 1 103 ? 6.465 15.422 -0.572 1 96 103 GLY B CA 1
ATOM 2857 C C . GLY B 1 103 ? 7.645 14.539 -0.193 1 96 103 GLY B C 1
ATOM 2858 O O . GLY B 1 103 ? 7.637 13.336 -0.456 1 96 103 GLY B O 1
ATOM 2859 N N . GLY B 1 104 ? 8.766 15.195 0.306 1 92.06 104 GLY B N 1
ATOM 2860 C CA . GLY B 1 104 ? 9.922 14.461 0.792 1 92.06 104 GLY B CA 1
ATOM 2861 C C . GLY B 1 104 ? 11.086 14.469 -0.183 1 92.06 104 GLY B C 1
ATOM 2862 O O . GLY B 1 104 ? 12.117 13.844 0.073 1 92.06 104 GLY B O 1
ATOM 2863 N N . ALA B 1 105 ? 10.938 15.156 -1.273 1 91.5 105 ALA B N 1
ATOM 2864 C CA . ALA B 1 105 ? 12.023 15.258 -2.242 1 91.5 105 ALA B CA 1
ATOM 2865 C C . ALA B 1 105 ? 13.102 16.219 -1.75 1 91.5 105 ALA B C 1
ATOM 2867 O O . ALA B 1 105 ? 12.859 17.031 -0.859 1 91.5 105 ALA B O 1
ATOM 2868 N N . ALA B 1 106 ? 14.344 16.078 -2.346 1 86.38 106 ALA B N 1
ATOM 2869 C CA . ALA B 1 106 ? 15.477 16.938 -1.978 1 86.38 106 ALA B CA 1
ATOM 2870 C C . ALA B 1 106 ? 15.273 18.359 -2.49 1 86.38 106 ALA B C 1
ATOM 2872 O O . ALA B 1 106 ? 16.234 19.141 -2.574 1 86.38 106 ALA B O 1
ATOM 2873 N N . GLY B 1 107 ? 14.164 18.797 -2.875 1 90.38 107 GLY B N 1
ATOM 2874 C CA . GLY B 1 107 ? 13.836 20.125 -3.365 1 90.38 107 GLY B CA 1
ATOM 2875 C C . GLY B 1 107 ? 12.82 20.109 -4.492 1 90.38 107 GLY B C 1
ATOM 2876 O O . GLY B 1 107 ? 12.422 19.047 -4.965 1 90.38 107 GLY B O 1
ATOM 2877 N N . PRO B 1 108 ? 12.414 21.344 -4.859 1 93.19 108 PRO B N 1
ATOM 2878 C CA . PRO B 1 108 ? 11.344 21.453 -5.859 1 9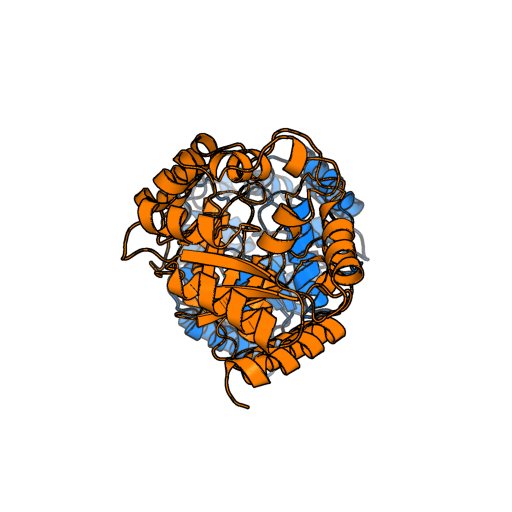3.19 108 PRO B CA 1
ATOM 2879 C C . PRO B 1 108 ? 11.727 20.828 -7.199 1 93.19 108 PRO B C 1
ATOM 2881 O O . PRO B 1 108 ? 10.867 20.281 -7.895 1 93.19 108 PRO B O 1
ATOM 2884 N N . SER B 1 109 ? 13 20.891 -7.594 1 95 109 SER B N 1
ATOM 2885 C CA . SER B 1 109 ? 13.43 20.328 -8.867 1 95 109 SER B CA 1
ATOM 2886 C C . SER B 1 109 ? 13.312 18.797 -8.852 1 95 109 SER B C 1
ATOM 2888 O O . SER B 1 109 ? 12.859 18.203 -9.828 1 95 109 SER B O 1
ATOM 2890 N N . ALA B 1 110 ? 13.727 18.25 -7.773 1 96.19 110 ALA B N 1
ATOM 2891 C CA . ALA B 1 110 ? 13.617 16.797 -7.633 1 96.19 110 ALA B CA 1
ATOM 2892 C C . ALA B 1 110 ? 12.156 16.359 -7.613 1 96.19 110 ALA B C 1
ATOM 2894 O O . ALA B 1 110 ? 11.805 15.336 -8.203 1 96.19 110 ALA B O 1
ATOM 2895 N N . LEU B 1 111 ? 11.344 17.125 -6.93 1 97 111 LEU B N 1
ATOM 2896 C CA . LEU B 1 111 ? 9.922 16.812 -6.891 1 97 111 LEU B CA 1
ATOM 2897 C C . LEU B 1 111 ? 9.305 16.938 -8.281 1 97 111 LEU B C 1
ATOM 2899 O O . LEU B 1 111 ? 8.469 16.109 -8.664 1 97 111 LEU B O 1
ATOM 2903 N N . ARG B 1 112 ? 9.703 17.938 -9.047 1 97.56 112 ARG B N 1
ATOM 2904 C CA . ARG B 1 112 ? 9.219 18.109 -10.414 1 97.56 112 ARG B CA 1
ATOM 2905 C C . ARG B 1 112 ? 9.562 16.891 -11.266 1 97.56 112 ARG B C 1
ATOM 2907 O O . ARG B 1 112 ? 8.719 16.406 -12.016 1 97.56 112 ARG B O 1
ATOM 2914 N N . ALA B 1 113 ? 10.781 16.406 -11.172 1 97.5 113 ALA B N 1
ATOM 2915 C CA . ALA B 1 113 ? 11.203 15.234 -11.93 1 97.5 113 ALA B CA 1
ATOM 2916 C C . ALA B 1 113 ? 10.367 14.016 -11.57 1 97.5 113 ALA B C 1
ATOM 2918 O O . ALA B 1 113 ? 9.969 13.25 -12.445 1 97.5 113 ALA B O 1
ATOM 2919 N N . TYR B 1 114 ? 10.117 13.883 -10.305 1 96.69 114 TYR B N 1
ATOM 2920 C CA . TYR B 1 114 ? 9.273 12.789 -9.828 1 96.69 114 TYR B CA 1
ATOM 2921 C C . TYR B 1 114 ? 7.871 12.891 -10.414 1 96.69 114 TYR B C 1
ATOM 2923 O O . TYR B 1 114 ? 7.312 11.898 -10.883 1 96.69 114 TYR B O 1
ATOM 2931 N N . LEU B 1 115 ? 7.336 14.102 -10.398 1 97.31 115 LEU B N 1
ATOM 2932 C CA . LEU B 1 115 ? 5.984 14.336 -10.898 1 97.31 115 LEU B CA 1
ATOM 2933 C C . LEU B 1 115 ? 5.914 14.102 -12.406 1 97.31 115 LEU B C 1
ATOM 2935 O O . LEU B 1 115 ? 4.895 13.641 -12.922 1 97.31 115 LEU B O 1
ATOM 2939 N N . ASP B 1 116 ? 7.008 14.445 -13.125 1 96.94 116 ASP B N 1
ATOM 2940 C CA . ASP B 1 116 ? 7.059 14.164 -14.562 1 96.94 116 ASP B CA 1
ATOM 2941 C C . ASP B 1 116 ? 6.875 12.68 -14.836 1 96.94 116 ASP B C 1
ATOM 2943 O O . ASP B 1 116 ? 6.066 12.297 -15.688 1 96.94 116 ASP B O 1
ATOM 2947 N N . GLU B 1 117 ? 7.586 11.867 -14.125 1 93.38 117 GLU B N 1
ATOM 2948 C CA . GLU B 1 117 ? 7.477 10.414 -14.273 1 93.38 117 GLU B CA 1
ATOM 2949 C C . GLU B 1 117 ? 6.117 9.914 -13.805 1 93.38 117 GLU B C 1
ATOM 2951 O O . GLU B 1 117 ? 5.512 9.047 -14.438 1 93.38 117 GLU B O 1
ATOM 2956 N N . PHE B 1 118 ? 5.684 10.445 -12.703 1 92.31 118 PHE B N 1
ATOM 2957 C CA . PHE B 1 118 ? 4.383 10.117 -12.125 1 92.31 118 PHE B CA 1
ATOM 2958 C C . PHE B 1 118 ? 3.271 10.32 -13.148 1 92.31 118 PHE B C 1
ATOM 2960 O O . PHE B 1 118 ? 2.453 9.43 -13.375 1 92.31 118 PHE B O 1
ATOM 2967 N N . ASP B 1 119 ? 3.291 11.461 -13.781 1 92.12 119 ASP B N 1
ATOM 2968 C CA . ASP B 1 119 ? 2.225 11.844 -14.703 1 92.12 119 ASP B CA 1
ATOM 2969 C C . ASP B 1 119 ? 2.322 11.062 -16.016 1 92.12 119 ASP B C 1
ATOM 2971 O O . ASP B 1 119 ? 1.349 10.977 -16.766 1 92.12 119 ASP B O 1
ATOM 2975 N N . ALA B 1 120 ? 3.449 10.492 -16.25 1 89.06 120 ALA B N 1
ATOM 2976 C CA . ALA B 1 120 ? 3.658 9.742 -17.5 1 89.06 120 ALA B CA 1
ATOM 2977 C C . ALA B 1 120 ? 3.158 8.312 -17.359 1 89.06 120 ALA B C 1
ATOM 2979 O O . ALA B 1 120 ? 2.994 7.605 -18.359 1 89.06 120 ALA B O 1
ATOM 2980 N N . VAL B 1 121 ? 2.955 7.91 -16.109 1 84.94 121 VAL B N 1
ATOM 2981 C CA . VAL B 1 121 ? 2.5 6.543 -15.867 1 84.94 121 VAL B CA 1
ATOM 2982 C C . VAL B 1 121 ? 1.057 6.387 -16.344 1 84.94 121 VAL B C 1
ATOM 2984 O O . VAL B 1 121 ? 0.172 7.137 -15.922 1 84.94 121 VAL B O 1
ATOM 2987 N N . PRO B 1 122 ? 0.842 5.457 -17.219 1 76.56 122 PRO B N 1
ATOM 2988 C CA . PRO B 1 122 ? -0.547 5.223 -17.609 1 76.56 122 PRO B CA 1
ATOM 2989 C C . PRO B 1 122 ? -1.386 4.602 -16.5 1 76.56 122 PRO B C 1
ATOM 2991 O O . PRO B 1 122 ? -0.887 3.775 -15.734 1 76.56 122 PRO B O 1
ATOM 2994 N N . LEU B 1 123 ? -2.492 5.281 -16.125 1 66.31 123 LEU B N 1
ATOM 2995 C CA . LEU B 1 123 ? -3.373 4.73 -15.102 1 66.31 123 LEU B CA 1
ATOM 2996 C C . LEU B 1 123 ? -4.586 4.055 -15.734 1 66.31 123 LEU B C 1
ATOM 2998 O O . LEU B 1 123 ? -5.125 4.543 -16.734 1 66.31 123 LEU B O 1
ATOM 3002 N N . LEU B 1 124 ? -4.871 2.746 -15.391 1 62.22 124 LEU B N 1
ATOM 3003 C CA . LEU B 1 124 ? -6.145 2.117 -15.719 1 62.22 124 LEU B CA 1
ATOM 3004 C C . LEU B 1 124 ? -6.816 1.563 -14.461 1 62.22 124 LEU B C 1
ATOM 3006 O O . LEU B 1 124 ? -6.332 0.596 -13.867 1 62.22 124 LEU B O 1
ATOM 3010 N N . PRO B 1 125 ? -7.875 2.018 -14.312 1 65.06 125 PRO B N 1
ATOM 3011 C CA . PRO B 1 125 ? -8.711 3.09 -14.859 1 65.06 125 PRO B CA 1
ATOM 3012 C C . PRO B 1 125 ? -8.164 4.48 -14.539 1 65.06 125 PRO B C 1
ATOM 3014 O O . PRO B 1 125 ? -7.309 4.629 -13.664 1 65.06 125 PRO B O 1
ATOM 3017 N N . ASP B 1 126 ? -8.727 5.461 -15.312 1 74.25 126 ASP B N 1
ATOM 3018 C CA . ASP B 1 126 ? -8.391 6.863 -15.078 1 74.25 126 ASP B CA 1
ATOM 3019 C C . ASP B 1 126 ? -9.242 7.449 -13.953 1 74.25 126 ASP B C 1
ATOM 3021 O O . ASP B 1 126 ? -10.297 8.031 -14.203 1 74.25 126 ASP B O 1
ATOM 3025 N N . VAL B 1 127 ? -8.969 7.145 -12.734 1 83.19 127 VAL B N 1
ATOM 3026 C CA . VAL B 1 127 ? -9.688 7.633 -11.562 1 83.19 127 VAL B CA 1
ATOM 3027 C C . VAL B 1 127 ? -9.102 8.969 -11.117 1 83.19 127 VAL B C 1
ATOM 3029 O O . VAL B 1 127 ? -7.883 9.102 -10.977 1 83.19 127 VAL B O 1
ATOM 3032 N N . ARG B 1 128 ? -9.961 9.945 -10.984 1 88.62 128 ARG B N 1
ATOM 3033 C CA . ARG B 1 128 ? -9.508 11.25 -10.523 1 88.62 128 ARG B CA 1
ATOM 3034 C C . ARG B 1 128 ? -9.531 11.336 -9 1 88.62 128 ARG B C 1
ATOM 3036 O O . ARG B 1 128 ? -10.469 10.836 -8.359 1 88.62 128 ARG B O 1
ATOM 3043 N N . TYR B 1 129 ? -8.516 11.836 -8.422 1 95 129 TYR B N 1
ATOM 3044 C CA . TYR B 1 129 ? -8.383 12.148 -7.004 1 95 129 TYR B CA 1
ATOM 3045 C C . TYR B 1 129 ? -7.496 13.375 -6.797 1 95 129 TYR B C 1
ATOM 3047 O O . TYR B 1 129 ? -6.613 13.648 -7.613 1 95 129 TYR B O 1
ATOM 3055 N N . PRO B 1 130 ? -7.801 14.188 -5.766 1 98 130 PRO B N 1
ATOM 3056 C CA . PRO B 1 130 ? -6.953 15.359 -5.543 1 98 130 PRO B CA 1
ATOM 3057 C C . PRO B 1 130 ? -5.52 14.992 -5.176 1 98 130 PRO B C 1
ATOM 3059 O O . PRO B 1 130 ? -5.293 14.016 -4.453 1 98 130 PRO B O 1
ATOM 3062 N N . ARG B 1 131 ? -4.652 15.719 -5.703 1 97.75 131 ARG B N 1
ATOM 3063 C CA . ARG B 1 131 ? -3.232 15.688 -5.359 1 97.75 131 ARG B CA 1
ATOM 3064 C C . ARG B 1 131 ? -2.781 17.016 -4.77 1 97.75 131 ARG B C 1
ATOM 3066 O O . ARG B 1 131 ? -3.012 18.078 -5.359 1 97.75 131 ARG B O 1
ATOM 3073 N N . VAL B 1 132 ? -2.174 16.984 -3.596 1 98.81 132 VAL B N 1
ATOM 3074 C CA . VAL B 1 132 ? -1.625 18.188 -2.994 1 98.81 132 VAL B CA 1
ATOM 3075 C C . VAL B 1 132 ? -0.139 17.984 -2.703 1 98.81 132 VAL B C 1
ATOM 3077 O O . VAL B 1 132 ? 0.324 16.859 -2.537 1 98.81 132 VAL B O 1
ATOM 3080 N N . LEU B 1 133 ? 0.637 19.078 -2.709 1 98.62 133 LEU B N 1
ATOM 3081 C CA . LEU B 1 133 ? 2.064 19.016 -2.418 1 98.62 133 LEU B CA 1
ATOM 3082 C C . LEU B 1 133 ? 2.375 19.641 -1.064 1 98.62 133 LEU B C 1
ATOM 3084 O O . LEU B 1 133 ? 1.795 20.672 -0.703 1 98.62 133 LEU B O 1
ATOM 3088 N N . ALA B 1 134 ? 3.203 18.922 -0.306 1 97.38 134 ALA B N 1
ATOM 3089 C CA . ALA B 1 134 ? 3.834 19.625 0.805 1 97.38 134 ALA B CA 1
ATOM 3090 C C . ALA B 1 134 ? 4.703 20.766 0.301 1 97.38 134 ALA B C 1
ATOM 3092 O O . ALA B 1 134 ? 5.703 20.547 -0.381 1 97.38 134 ALA B O 1
ATOM 3093 N N . ALA B 1 135 ? 4.328 21.969 0.552 1 97.25 135 ALA B N 1
ATOM 3094 C CA . ALA B 1 135 ? 5.004 23.141 -0.003 1 97.25 135 ALA B CA 1
ATOM 3095 C C . ALA B 1 135 ? 5.008 24.297 0.993 1 97.25 135 ALA B C 1
ATOM 3097 O O . ALA B 1 135 ? 3.977 24.609 1.591 1 97.25 135 ALA B O 1
ATOM 3098 N N . LEU B 1 136 ? 6.184 24.922 1.13 1 96.88 136 LEU B N 1
ATOM 3099 C CA . LEU B 1 136 ? 6.312 26.047 2.049 1 96.88 136 LEU B CA 1
ATOM 3100 C C . LEU B 1 136 ? 6.859 27.281 1.331 1 96.88 136 LEU B C 1
ATOM 3102 O O . LEU B 1 136 ? 6.328 28.391 1.488 1 96.88 136 LEU B O 1
ATOM 3106 N N . GLY B 1 137 ? 7.867 27.094 0.541 1 97.19 137 GLY B N 1
ATOM 3107 C CA . GLY B 1 137 ? 8.523 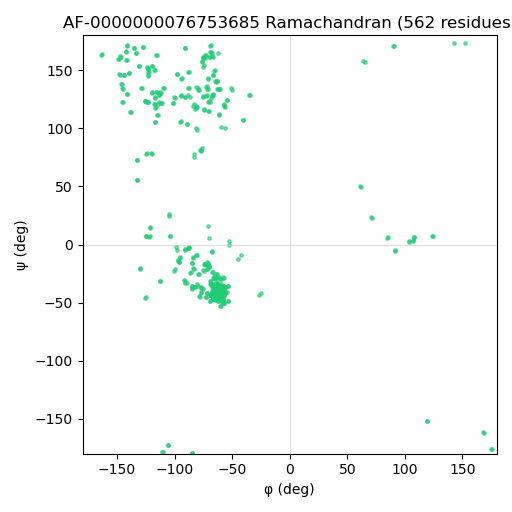28.203 -0.118 1 97.19 137 GLY B CA 1
ATOM 3108 C C . GLY B 1 137 ? 7.941 28.531 -1.482 1 97.19 137 GLY B C 1
ATOM 3109 O O . GLY B 1 137 ? 7.148 27.75 -2.02 1 97.19 137 GLY B O 1
ATOM 3110 N N . PRO B 1 138 ? 8.352 29.656 -2.02 1 97.25 138 PRO B N 1
ATOM 3111 C CA . PRO B 1 138 ? 7.758 30.141 -3.266 1 97.25 138 PRO B CA 1
ATOM 3112 C C . PRO B 1 138 ? 7.926 29.156 -4.422 1 97.25 138 PRO B C 1
ATOM 3114 O O . PRO B 1 138 ? 7.004 28.984 -5.219 1 97.25 138 PRO B O 1
ATOM 3117 N N . LYS B 1 139 ? 9.062 28.547 -4.516 1 97 139 LYS B N 1
ATOM 3118 C CA . LYS B 1 139 ? 9.297 27.625 -5.613 1 97 139 LYS B CA 1
ATOM 3119 C C . LYS B 1 139 ? 8.391 26.391 -5.492 1 97 139 LYS B C 1
ATOM 3121 O O . LYS B 1 139 ? 7.805 25.953 -6.477 1 97 139 LYS B O 1
ATOM 3126 N N . ALA B 1 140 ? 8.289 25.844 -4.309 1 97.44 140 ALA B N 1
ATOM 3127 C CA . ALA B 1 140 ? 7.438 24.688 -4.07 1 97.44 140 ALA B CA 1
ATOM 3128 C C . ALA B 1 140 ? 5.965 25.031 -4.246 1 97.44 140 ALA B C 1
ATOM 3130 O O . ALA B 1 140 ? 5.195 24.25 -4.816 1 97.44 140 ALA B O 1
ATOM 3131 N N . LEU B 1 141 ? 5.605 26.203 -3.771 1 98.5 141 LEU B N 1
ATOM 3132 C CA . LEU B 1 141 ? 4.234 26.672 -3.949 1 98.5 141 LEU B CA 1
ATOM 3133 C C . LEU B 1 141 ? 3.914 26.875 -5.43 1 98.5 141 LEU B C 1
ATOM 3135 O O . LEU B 1 141 ? 2.816 26.531 -5.879 1 98.5 141 LEU B O 1
ATOM 3139 N N . GLY B 1 142 ? 4.867 27.438 -6.102 1 98.19 142 GLY B N 1
ATOM 3140 C CA . GLY B 1 142 ? 4.695 27.578 -7.535 1 98.19 142 GLY B CA 1
ATOM 3141 C C . GLY B 1 142 ? 4.516 26.266 -8.25 1 98.19 142 GLY B C 1
ATOM 3142 O O . GLY B 1 142 ? 3.662 26.125 -9.133 1 98.19 142 GLY B O 1
ATOM 3143 N N . LEU B 1 143 ? 5.316 25.281 -7.871 1 98.25 143 LEU B N 1
ATOM 3144 C CA . LEU B 1 143 ? 5.191 23.938 -8.445 1 98.25 143 LEU B CA 1
ATOM 3145 C C . LEU B 1 143 ? 3.809 23.359 -8.164 1 98.25 143 LEU B C 1
ATOM 3147 O O . LEU B 1 143 ? 3.201 22.734 -9.039 1 98.25 143 LEU B O 1
ATOM 3151 N N . ALA B 1 144 ? 3.326 23.531 -6.965 1 98.44 144 ALA B N 1
ATOM 3152 C CA . ALA B 1 144 ? 2 23.047 -6.598 1 98.44 144 ALA B CA 1
ATOM 3153 C C . ALA B 1 144 ? 0.918 23.703 -7.449 1 98.44 144 ALA B C 1
ATOM 3155 O O . ALA B 1 144 ? -0.008 23.031 -7.914 1 98.44 144 ALA B O 1
ATOM 3156 N N . ALA B 1 145 ? 1.062 24.969 -7.652 1 98.38 145 ALA B N 1
ATOM 3157 C CA . ALA B 1 145 ? 0.104 25.703 -8.477 1 98.38 145 ALA B CA 1
ATOM 3158 C C . ALA B 1 145 ? 0.05 25.141 -9.891 1 98.38 145 ALA B C 1
ATOM 3160 O O . ALA B 1 145 ? -1.018 25.094 -10.508 1 98.38 145 ALA B O 1
ATOM 3161 N N . GLU B 1 146 ? 1.184 24.719 -10.344 1 97.88 146 GLU B N 1
ATOM 3162 C CA . GLU B 1 146 ? 1.315 24.266 -11.727 1 97.88 146 GLU B CA 1
ATOM 3163 C C . GLU B 1 146 ? 0.906 22.797 -11.859 1 97.88 146 GLU B C 1
ATOM 3165 O O . GLU B 1 146 ? 0.286 22.406 -12.852 1 97.88 146 GLU B O 1
ATOM 3170 N N . ARG B 1 147 ? 1.252 21.938 -10.828 1 97.5 147 ARG B N 1
ATOM 3171 C CA . ARG B 1 147 ? 1.286 20.5 -11.078 1 97.5 147 ARG B CA 1
ATOM 3172 C C . ARG B 1 147 ? 0.393 19.75 -10.094 1 97.5 147 ARG B C 1
ATOM 3174 O O . ARG B 1 147 ? 0.387 18.516 -10.07 1 97.5 147 ARG B O 1
ATOM 3181 N N . ALA B 1 148 ? -0.389 20.422 -9.266 1 98.12 148 ALA B N 1
ATOM 3182 C CA . ALA B 1 148 ? -1.211 19.766 -8.25 1 98.12 148 ALA B CA 1
ATOM 3183 C C . ALA B 1 148 ? -2.57 20.453 -8.117 1 98.12 148 ALA B C 1
ATOM 3185 O O . ALA B 1 148 ? -2.838 21.453 -8.781 1 98.12 148 ALA B O 1
ATOM 3186 N N . ASP B 1 149 ? -3.416 19.797 -7.359 1 98.56 149 ASP B N 1
ATOM 3187 C CA . ASP B 1 149 ? -4.742 20.344 -7.082 1 98.56 149 ASP B CA 1
ATOM 3188 C C . ASP B 1 149 ? -4.719 21.25 -5.852 1 98.56 149 ASP B C 1
ATOM 3190 O O . ASP B 1 149 ? -5.738 21.828 -5.488 1 98.56 149 ASP B O 1
ATOM 3194 N N . GLY B 1 150 ? -3.561 21.359 -5.188 1 98.69 150 GLY B N 1
ATOM 3195 C CA . GLY B 1 150 ? -3.471 22.203 -4.004 1 98.69 150 GLY B CA 1
ATOM 3196 C C . GLY B 1 150 ? -2.186 22 -3.225 1 98.69 150 GLY B C 1
ATOM 3197 O O . GLY B 1 150 ? -1.186 21.547 -3.775 1 98.69 150 GLY B O 1
ATOM 3198 N N . VAL B 1 151 ? -2.211 22.469 -1.907 1 98.81 151 VAL B N 1
ATOM 3199 C CA . VAL B 1 151 ? -1.016 22.438 -1.072 1 98.81 151 VAL B CA 1
ATOM 3200 C C . VAL B 1 151 ? -1.388 22.016 0.348 1 98.81 151 VAL B C 1
ATOM 3202 O O . VAL B 1 151 ? -2.512 22.25 0.796 1 98.81 151 VAL B O 1
ATOM 3205 N N . HIS B 1 152 ? -0.453 21.328 0.957 1 98.69 152 HIS B N 1
ATOM 3206 C CA . HIS B 1 152 ? -0.526 20.938 2.363 1 98.69 152 HIS B CA 1
ATOM 3207 C C . HIS B 1 152 ? 0.643 21.516 3.152 1 98.69 152 HIS B C 1
ATOM 3209 O O . HIS B 1 152 ? 1.601 20.812 3.465 1 98.69 152 HIS B O 1
ATOM 3215 N N . PRO B 1 153 ? 0.599 22.844 3.541 1 98.31 153 PRO B N 1
ATOM 3216 C CA . PRO B 1 153 ? 1.623 23.422 4.418 1 98.31 153 PRO B CA 1
ATOM 3217 C C . PRO B 1 153 ? 1.584 22.828 5.828 1 98.31 153 PRO B C 1
ATOM 3219 O O . PRO B 1 153 ? 0.525 22.812 6.461 1 98.31 153 PRO B O 1
ATOM 3222 N N . PHE B 1 154 ? 2.688 22.391 6.309 1 96.31 154 PHE B N 1
ATOM 3223 C CA . PHE B 1 154 ? 2.787 21.719 7.605 1 96.31 154 PHE B CA 1
ATOM 3224 C C . PHE B 1 154 ? 3.551 22.578 8.602 1 96.31 154 PHE B C 1
ATOM 3226 O O . PHE B 1 154 ? 4.613 23.125 8.273 1 96.31 154 PHE B O 1
ATOM 3233 N N . LEU B 1 155 ? 3.006 22.766 9.766 1 94.38 155 LEU B N 1
ATOM 3234 C CA . LEU B 1 155 ? 3.637 23.438 10.891 1 94.38 155 LEU B CA 1
ATOM 3235 C C . LEU B 1 155 ? 3.951 24.891 10.547 1 94.38 155 LEU B C 1
ATOM 3237 O O . LEU B 1 155 ? 5.086 25.344 10.719 1 94.38 155 LEU B O 1
ATOM 3241 N N . GLN B 1 156 ? 2.994 25.562 10.047 1 97.38 156 GLN B N 1
ATOM 3242 C CA . GLN B 1 156 ? 3.125 26.969 9.68 1 97.38 156 GLN B CA 1
ATOM 3243 C C . GLN B 1 156 ? 2.086 27.828 10.398 1 97.38 156 GLN B C 1
ATOM 3245 O O . GLN B 1 156 ? 0.985 27.359 10.695 1 97.38 156 GLN B O 1
ATOM 3250 N N . PRO B 1 157 ? 2.453 29.141 10.656 1 98.12 157 PRO B N 1
ATOM 3251 C CA . PRO B 1 157 ? 1.464 30.062 11.211 1 98.12 157 PRO B CA 1
ATOM 3252 C C . PRO B 1 157 ? 0.349 30.391 10.227 1 98.12 157 PRO B C 1
ATOM 3254 O O . PRO B 1 157 ? 0.476 30.125 9.031 1 98.12 157 PRO B O 1
ATOM 3257 N N . VAL B 1 158 ? -0.728 30.969 10.719 1 98.81 158 VAL B N 1
ATOM 3258 C CA . VAL B 1 158 ? -1.874 31.406 9.922 1 98.81 158 VAL B CA 1
ATOM 3259 C C . VAL B 1 158 ? -1.404 32.312 8.789 1 98.81 158 VAL B C 1
ATOM 3261 O O . VAL B 1 158 ? -1.951 32.281 7.684 1 98.81 158 VAL B O 1
ATOM 3264 N N . ALA B 1 159 ? -0.392 33.125 9.023 1 98.69 159 ALA B N 1
ATOM 3265 C CA . ALA B 1 159 ? 0.135 34.031 8.008 1 98.69 159 ALA B CA 1
ATOM 3266 C C . ALA B 1 159 ? 0.571 33.281 6.762 1 98.69 159 ALA B C 1
ATOM 3268 O O . ALA B 1 159 ? 0.436 33.781 5.641 1 98.69 159 ALA B O 1
ATOM 3269 N N . HIS B 1 160 ? 1.118 32.094 6.926 1 98.81 160 HIS B N 1
ATOM 3270 C CA . HIS B 1 160 ? 1.556 31.297 5.777 1 98.81 160 HIS B CA 1
ATOM 3271 C C . HIS B 1 160 ? 0.365 30.812 4.957 1 98.81 160 HIS B C 1
ATOM 3273 O O . HIS B 1 160 ? 0.481 30.609 3.748 1 98.81 160 HIS B O 1
ATOM 3279 N N . THR B 1 161 ? -0.751 30.531 5.613 1 98.88 161 THR B N 1
ATOM 3280 C CA . THR B 1 161 ? -1.948 30.109 4.887 1 98.88 161 THR B CA 1
ATOM 3281 C C . THR B 1 161 ? -2.326 31.156 3.838 1 98.88 161 THR B C 1
ATOM 3283 O O . THR B 1 161 ? -2.693 30.812 2.713 1 98.88 161 THR B O 1
ATOM 3286 N N . ARG B 1 162 ? -2.215 32.406 4.199 1 98.44 162 ARG B N 1
ATOM 3287 C CA . ARG B 1 162 ? -2.48 33.5 3.256 1 98.44 162 ARG B CA 1
ATOM 3288 C C . ARG B 1 162 ? -1.492 33.469 2.094 1 98.44 162 ARG B C 1
ATOM 3290 O O . ARG B 1 162 ? -1.885 33.594 0.934 1 98.44 162 ARG B O 1
ATOM 3297 N N . VAL B 1 163 ? -0.249 33.281 2.451 1 98.69 163 VAL B N 1
ATOM 3298 C CA . VAL B 1 163 ? 0.804 33.188 1.443 1 98.69 163 VAL B CA 1
ATOM 3299 C C . VAL B 1 163 ? 0.51 32.062 0.469 1 98.69 163 VAL B C 1
ATOM 3301 O O . VAL B 1 163 ? 0.593 32.25 -0.748 1 98.69 163 VAL B O 1
ATOM 3304 N N . ALA B 1 164 ? 0.183 30.891 1.008 1 98.88 164 ALA B N 1
ATOM 3305 C CA . ALA B 1 164 ? -0.102 29.703 0.198 1 98.88 164 ALA B CA 1
ATOM 3306 C C . ALA B 1 164 ? -1.31 29.938 -0.706 1 98.88 164 ALA B C 1
ATOM 3308 O O . ALA B 1 164 ? -1.272 29.625 -1.896 1 98.88 164 ALA B O 1
ATOM 3309 N N . ARG B 1 165 ? -2.396 30.516 -0.154 1 98.88 165 ARG B N 1
ATOM 3310 C CA . ARG B 1 165 ? -3.598 30.812 -0.928 1 98.88 165 ARG B CA 1
ATOM 3311 C C . ARG B 1 165 ? -3.283 31.734 -2.102 1 98.88 165 ARG B C 1
ATOM 3313 O O . ARG B 1 165 ? -3.668 31.453 -3.238 1 98.88 165 ARG B O 1
ATOM 3320 N N . ASP B 1 166 ? -2.57 32.75 -1.811 1 98.31 166 ASP B N 1
ATOM 3321 C CA . ASP B 1 166 ? -2.195 33.719 -2.855 1 98.31 166 ASP B CA 1
ATOM 3322 C C . ASP B 1 166 ? -1.379 33.031 -3.949 1 98.31 166 ASP B C 1
ATOM 3324 O O . ASP B 1 166 ? -1.558 33.312 -5.137 1 98.31 166 ASP B O 1
ATOM 3328 N N . ALA B 1 167 ? -0.525 32.156 -3.568 1 98.56 167 ALA B N 1
ATOM 3329 C CA . ALA B 1 167 ? 0.403 31.516 -4.492 1 98.56 167 ALA B CA 1
ATOM 3330 C C . ALA B 1 167 ? -0.325 30.531 -5.402 1 98.56 167 ALA B C 1
ATOM 3332 O O . ALA B 1 167 ? -0.018 30.438 -6.594 1 98.56 167 ALA B O 1
ATOM 3333 N N . VAL B 1 168 ? -1.306 29.719 -4.848 1 98.5 168 VAL B N 1
ATOM 3334 C CA . VAL B 1 168 ? -1.87 28.609 -5.617 1 98.5 168 VAL B CA 1
ATOM 3335 C C . VAL B 1 168 ? -3.176 29.047 -6.273 1 98.5 168 VAL B C 1
ATOM 3337 O O . VAL B 1 168 ? -3.713 28.359 -7.137 1 98.5 168 VAL B O 1
ATOM 3340 N N . GLY B 1 169 ? -3.76 30.188 -5.863 1 97.62 169 GLY B N 1
ATOM 3341 C CA . GLY B 1 169 ? -4.957 30.734 -6.484 1 97.62 169 GLY B CA 1
ATOM 3342 C C . GLY B 1 169 ? -6.242 30.234 -5.855 1 97.62 169 GLY B C 1
ATOM 3343 O O . GLY B 1 169 ? -6.207 29.359 -4.984 1 97.62 169 GLY B O 1
ATOM 3344 N N . PRO B 1 170 ? -7.465 30.781 -6.176 1 95.19 170 PRO B N 1
ATOM 3345 C CA . PRO B 1 170 ? -8.734 30.531 -5.492 1 95.19 170 PRO B CA 1
ATOM 3346 C C . PRO B 1 170 ? -9.266 29.125 -5.734 1 95.19 170 PRO B C 1
ATOM 3348 O O . PRO B 1 170 ? -10.031 28.594 -4.918 1 95.19 170 PRO B O 1
ATOM 3351 N N . GLY B 1 171 ? -8.844 28.406 -6.738 1 94.94 171 GLY B N 1
ATOM 3352 C CA . GLY B 1 171 ? -9.43 27.125 -7.066 1 94.94 171 GLY B CA 1
ATOM 3353 C C . GLY B 1 171 ? -8.672 25.953 -6.469 1 94.94 171 GLY B C 1
ATOM 3354 O O . GLY B 1 171 ? -9.211 24.844 -6.363 1 94.94 171 GLY B O 1
ATOM 3355 N N . ALA B 1 172 ? -7.527 26.156 -5.961 1 98.25 172 ALA B N 1
ATOM 3356 C CA . ALA B 1 172 ? -6.68 25.094 -5.434 1 98.25 172 ALA B CA 1
ATOM 3357 C C . ALA B 1 172 ? -6.996 24.812 -3.969 1 98.25 172 ALA B C 1
ATOM 3359 O O . ALA B 1 172 ? -7.41 25.719 -3.234 1 98.25 172 ALA B O 1
ATOM 3360 N N . LEU B 1 173 ? -6.82 23.594 -3.607 1 98.75 173 LEU B N 1
ATOM 3361 C CA . LEU B 1 173 ? -7 23.219 -2.211 1 98.75 173 LEU B CA 1
ATOM 3362 C C . LEU B 1 173 ? -5.855 23.75 -1.353 1 98.75 173 LEU B C 1
ATOM 3364 O O . LEU B 1 173 ? -4.684 23.609 -1.71 1 98.75 173 LEU B O 1
ATOM 3368 N N . VAL B 1 174 ? -6.168 24.422 -0.306 1 98.94 174 VAL B N 1
ATOM 3369 C CA . VAL B 1 174 ? -5.211 24.797 0.729 1 98.94 174 VAL B CA 1
ATOM 3370 C C . VAL B 1 174 ? -5.562 24.078 2.037 1 98.94 174 VAL B C 1
ATOM 3372 O O . VAL B 1 174 ? -6.59 24.375 2.65 1 98.94 174 VAL B O 1
ATOM 3375 N N . VAL B 1 175 ? -4.68 23.109 2.473 1 98.94 175 VAL B N 1
ATOM 3376 C CA . VAL B 1 175 ? -4.973 22.234 3.609 1 98.94 175 VAL B CA 1
ATOM 3377 C C . VAL B 1 175 ? -3.855 22.344 4.645 1 98.94 175 VAL B C 1
ATOM 3379 O O . VAL B 1 175 ? -3.018 21.453 4.758 1 98.94 175 VAL B O 1
ATOM 3382 N N . PRO B 1 176 ? -3.854 23.422 5.453 1 98.88 176 PRO B N 1
ATOM 3383 C CA . PRO B 1 176 ? -2.789 23.578 6.445 1 98.88 176 PRO B CA 1
ATOM 3384 C C . PRO B 1 176 ? -2.971 22.672 7.656 1 98.88 176 PRO B C 1
ATOM 3386 O O . PRO B 1 176 ? -4.078 22.203 7.922 1 98.88 176 PRO B O 1
ATOM 3389 N N . HIS B 1 177 ? -1.896 22.438 8.289 1 98.12 177 HIS B N 1
ATOM 3390 C CA . HIS B 1 177 ? -1.771 21.719 9.547 1 98.12 177 HIS B CA 1
ATOM 3391 C C . HIS B 1 177 ? -1.795 22.688 10.734 1 98.12 177 HIS B C 1
ATOM 3393 O O . HIS B 1 177 ? -1.232 23.781 10.664 1 98.12 177 HIS B O 1
ATOM 3399 N N . GLN B 1 178 ? -2.43 22.266 11.836 1 98.38 178 GLN B N 1
ATOM 3400 C CA . GLN B 1 178 ? -2.406 23.047 13.062 1 98.38 178 GLN B CA 1
ATOM 3401 C C . GLN B 1 178 ? -2.217 22.156 14.289 1 98.38 178 GLN B C 1
ATOM 3403 O O . GLN B 1 178 ? -3.137 21.438 14.688 1 98.38 178 GLN B O 1
ATOM 3408 N N . ALA B 1 179 ? -1.066 22.312 14.961 1 96.75 179 ALA B N 1
ATOM 3409 C CA . ALA B 1 179 ? -0.842 21.656 16.25 1 96.75 179 ALA B CA 1
ATOM 3410 C C . ALA B 1 179 ? -1.7 22.281 17.344 1 96.75 179 ALA B C 1
ATOM 3412 O O . ALA B 1 179 ? -1.871 23.5 17.375 1 96.75 179 ALA B O 1
ATOM 3413 N N . ALA B 1 180 ? -2.186 21.406 18.234 1 97.19 180 ALA B N 1
ATOM 3414 C CA . ALA B 1 180 ? -3.062 21.938 19.266 1 97.19 180 ALA B CA 1
ATOM 3415 C C . ALA B 1 180 ? -2.84 21.203 20.594 1 97.19 180 ALA B C 1
ATOM 3417 O O . ALA B 1 180 ? -2.562 20 20.594 1 97.19 180 ALA B O 1
ATOM 3418 N N . VAL B 1 181 ? -2.967 21.891 21.719 1 96.44 181 VAL B N 1
ATOM 3419 C CA . VAL B 1 181 ? -2.939 21.297 23.062 1 96.44 181 VAL B CA 1
ATOM 3420 C C . VAL B 1 181 ? -3.957 22 23.953 1 96.44 181 VAL B C 1
ATOM 3422 O O . VAL B 1 181 ? -4.016 23.219 24 1 96.44 181 VAL B O 1
ATOM 3425 N N . LEU B 1 182 ? -4.812 21.156 24.625 1 96.75 182 LEU B N 1
ATOM 3426 C CA . LEU B 1 182 ? -5.727 21.688 25.641 1 96.75 182 LEU B CA 1
ATOM 3427 C C . LEU B 1 182 ? -4.996 21.969 26.938 1 96.75 182 LEU B C 1
ATOM 3429 O O . LEU B 1 182 ? -4.969 21.125 27.844 1 96.75 182 LEU B O 1
ATOM 3433 N N . GLU B 1 183 ? -4.336 23.094 27 1 96.94 183 GLU B N 1
ATOM 3434 C CA . GLU B 1 183 ? -3.531 23.562 28.125 1 96.94 183 GLU B CA 1
ATOM 3435 C C . GLU B 1 183 ? -3.613 25.078 28.266 1 96.94 183 GLU B C 1
ATOM 3437 O O . GLU B 1 183 ? -3.289 25.812 27.328 1 96.94 183 GLU B O 1
ATOM 3442 N N . THR B 1 184 ? -4.066 25.609 29.5 1 96.94 184 THR B N 1
ATOM 3443 C CA . THR B 1 184 ? -4.348 27.031 29.656 1 96.94 184 THR B CA 1
ATOM 3444 C C . THR B 1 184 ? -3.145 27.766 30.25 1 96.94 184 THR B C 1
ATOM 3446 O O . THR B 1 184 ? -3.078 29 30.203 1 96.94 184 THR B O 1
ATOM 3449 N N . ASP B 1 185 ? -2.197 26.984 30.812 1 97.62 185 ASP B N 1
ATOM 3450 C CA . ASP B 1 185 ? -0.948 27.594 31.25 1 97.62 185 ASP B CA 1
ATOM 3451 C C . ASP B 1 185 ? 0.011 27.797 30.078 1 97.62 185 ASP B C 1
ATOM 3453 O O . ASP B 1 185 ? 0.415 26.828 29.422 1 97.62 185 ASP B O 1
ATOM 3457 N N . PRO B 1 186 ? 0.357 29.031 29.797 1 96.69 186 PRO B N 1
ATOM 3458 C CA . PRO B 1 186 ? 1.17 29.297 28.609 1 96.69 186 PRO B CA 1
ATOM 3459 C C . PRO B 1 186 ? 2.512 28.578 28.641 1 96.69 186 PRO B C 1
ATOM 3461 O O . PRO B 1 186 ? 2.941 28.031 27.625 1 96.69 186 PRO B O 1
ATOM 3464 N N . ASP B 1 187 ? 3.15 28.516 29.781 1 96.62 187 ASP B N 1
ATOM 3465 C CA . ASP B 1 187 ? 4.457 27.875 29.875 1 96.62 187 ASP B CA 1
ATOM 3466 C C . ASP B 1 187 ? 4.344 26.359 29.672 1 96.62 187 ASP B C 1
ATOM 3468 O O . ASP B 1 187 ? 5.164 25.75 28.984 1 96.62 187 ASP B O 1
ATOM 3472 N N . ALA B 1 188 ? 3.355 25.812 30.25 1 96.25 188 ALA B N 1
ATOM 3473 C CA . ALA B 1 188 ? 3.123 24.375 30.078 1 96.25 188 ALA B CA 1
ATOM 3474 C C . ALA B 1 188 ? 2.777 24.047 28.641 1 96.25 188 ALA B C 1
ATOM 3476 O O . ALA B 1 188 ? 3.232 23.031 28.094 1 96.25 188 ALA B O 1
ATOM 3477 N N . ALA B 1 189 ? 1.989 24.875 28.047 1 96.31 189 ALA B N 1
ATOM 3478 C CA . ALA B 1 189 ? 1.607 24.672 26.656 1 96.31 189 ALA B CA 1
ATOM 3479 C C . ALA B 1 189 ? 2.826 24.719 25.734 1 96.31 189 ALA B C 1
ATOM 3481 O O . ALA B 1 189 ? 3.055 23.797 24.953 1 96.31 189 ALA B O 1
ATOM 3482 N N . ARG B 1 190 ? 3.643 25.734 25.891 1 95.38 190 ARG B N 1
ATOM 3483 C CA . ARG B 1 190 ? 4.816 25.906 25.047 1 95.38 190 ARG B CA 1
ATOM 3484 C C . ARG B 1 190 ? 5.805 24.766 25.219 1 95.38 190 ARG B C 1
ATOM 3486 O O . ARG B 1 190 ? 6.453 24.344 24.266 1 95.38 190 ARG B O 1
ATOM 3493 N N . ALA B 1 191 ? 5.879 24.219 26.438 1 92.94 191 ALA B N 1
ATOM 3494 C CA . ALA B 1 191 ? 6.801 23.125 26.734 1 92.94 191 ALA B CA 1
ATOM 3495 C C . ALA B 1 191 ? 6.434 21.859 25.938 1 92.94 191 ALA B C 1
ATOM 3497 O O . ALA B 1 191 ? 7.312 21.078 25.562 1 92.94 191 ALA B O 1
ATOM 3498 N N . ARG B 1 192 ? 5.223 21.656 25.609 1 88.31 192 ARG B N 1
ATOM 3499 C CA . ARG B 1 192 ? 4.758 20.484 24.875 1 88.31 192 ARG B CA 1
ATOM 3500 C C . ARG B 1 192 ? 5.27 20.516 23.438 1 88.31 192 ARG B C 1
ATOM 3502 O O . ARG B 1 192 ? 5.758 19.5 22.922 1 88.31 192 ARG B O 1
ATOM 3509 N N . LEU B 1 193 ? 5.098 21.641 22.797 1 86.31 193 LEU B N 1
ATOM 3510 C CA . LEU B 1 193 ? 5.57 21.75 21.406 1 86.31 193 LEU B CA 1
ATOM 3511 C C . LEU B 1 193 ? 7.09 21.641 21.344 1 86.31 193 LEU B C 1
ATOM 3513 O O . LEU B 1 193 ? 7.633 20.984 20.453 1 86.31 193 LEU B O 1
ATOM 3517 N N . ARG B 1 194 ? 7.73 22.281 22.312 1 88 194 ARG B N 1
ATOM 3518 C CA . ARG B 1 194 ? 9.188 22.266 22.344 1 88 194 ARG B CA 1
ATOM 3519 C C . ARG B 1 194 ? 9.727 20.844 22.531 1 88 194 ARG B C 1
ATOM 3521 O O . ARG B 1 194 ? 10.781 20.5 21.984 1 88 194 ARG B O 1
ATOM 3528 N N . ALA B 1 195 ? 9.016 20.094 23.25 1 80.25 195 ALA B N 1
ATOM 3529 C CA . ALA B 1 195 ? 9.422 18.719 23.484 1 80.25 195 ALA B CA 1
ATOM 3530 C C . ALA B 1 195 ? 9.32 17.891 22.188 1 80.25 195 ALA B C 1
ATOM 3532 O O . ALA B 1 195 ? 10.109 16.969 21.969 1 80.25 195 ALA B O 1
ATOM 3533 N N . VAL B 1 196 ? 8.422 18.203 21.453 1 71.88 196 VAL B N 1
ATOM 3534 C CA . VAL B 1 196 ? 8.203 17.469 20.203 1 71.88 196 VAL B CA 1
ATOM 3535 C C . VAL B 1 196 ? 9.211 17.922 19.156 1 71.88 196 VAL B C 1
ATOM 3537 O O . VAL B 1 196 ? 9.812 17.078 18.469 1 71.88 196 VAL B O 1
ATOM 3540 N N . PHE B 1 197 ? 9.406 19.266 19.031 1 66.69 197 PHE B N 1
ATOM 3541 C CA . PHE B 1 197 ? 10.18 19.797 17.922 1 66.69 197 PHE B CA 1
ATOM 3542 C C . PHE B 1 197 ? 11.594 20.141 18.375 1 66.69 197 PHE B C 1
ATOM 3544 O O . PHE B 1 197 ? 12.445 20.484 17.547 1 66.69 197 PHE B O 1
ATOM 3551 N N . GLY B 1 198 ? 11.797 20.375 19.75 1 58.72 198 GLY B N 1
ATOM 3552 C CA . GLY B 1 198 ? 13.102 20.766 20.25 1 58.72 198 GLY B CA 1
ATOM 3553 C C . GLY B 1 198 ? 14.234 19.984 19.625 1 58.72 198 GLY B C 1
ATOM 3554 O O . GLY B 1 198 ? 15.406 20.344 19.75 1 58.72 198 GLY B O 1
ATOM 3555 N N . ARG B 1 199 ? 13.812 19.016 18.922 1 56.94 199 ARG B N 1
ATOM 3556 C CA . ARG B 1 199 ? 14.898 18.25 18.312 1 56.94 199 ARG B CA 1
ATOM 3557 C C . ARG B 1 199 ? 15.102 18.688 16.859 1 56.94 199 ARG B C 1
ATOM 3559 O O . ARG B 1 199 ? 15.914 18.094 16.141 1 56.94 199 ARG B O 1
ATOM 3566 N N . MET B 1 200 ? 14.242 19.609 16.453 1 58.16 200 MET B N 1
ATOM 3567 C CA . MET B 1 200 ? 14.469 20.047 15.086 1 58.16 200 MET B CA 1
ATOM 3568 C C . MET B 1 200 ? 15.742 20.875 14.977 1 58.16 200 MET B C 1
ATOM 3570 O O . MET B 1 200 ? 15.984 21.766 15.797 1 58.16 200 MET B O 1
ATOM 3574 N N . PRO B 1 201 ? 16.734 20.297 14.211 1 54.44 201 PRO B N 1
ATOM 3575 C CA . PRO B 1 201 ? 18.016 21 14.133 1 54.44 201 PRO B CA 1
ATOM 3576 C C . PRO B 1 201 ? 17.859 22.469 13.781 1 54.44 201 PRO B C 1
ATOM 3578 O O . PRO B 1 201 ? 16.938 22.844 13.047 1 54.44 201 PRO B O 1
ATOM 3581 N N . ALA B 1 202 ? 18.562 23.344 14.531 1 56.38 202 ALA B N 1
ATOM 3582 C CA . ALA B 1 202 ? 18.75 24.766 14.281 1 56.38 202 ALA B CA 1
ATOM 3583 C C . ALA B 1 202 ? 19.266 25.016 12.867 1 56.38 202 ALA B C 1
ATOM 3585 O O . ALA B 1 202 ? 19.344 26.156 12.414 1 56.38 202 ALA B O 1
ATOM 3586 N N . ALA B 1 203 ? 19.438 23.891 12.156 1 64.62 203 ALA B N 1
ATOM 3587 C CA . ALA B 1 203 ? 20.031 24 10.828 1 64.62 203 ALA B CA 1
ATOM 3588 C C . ALA B 1 203 ? 19.031 24.547 9.812 1 64.62 203 ALA B C 1
ATOM 3590 O O . ALA B 1 203 ? 17.828 24.562 10.078 1 64.62 203 ALA B O 1
ATOM 3591 N N . ASP B 1 204 ? 19.578 25.172 8.836 1 74.62 204 ASP B N 1
ATOM 3592 C CA . ASP B 1 204 ? 18.828 25.703 7.703 1 74.62 204 ASP B CA 1
ATOM 3593 C C . ASP B 1 204 ? 18.016 24.609 7.023 1 74.62 204 ASP B C 1
ATOM 3595 O O . ASP B 1 204 ? 18.578 23.641 6.492 1 74.62 204 ASP B O 1
ATOM 3599 N N . ASN B 1 205 ? 16.703 24.625 7.375 1 85.44 205 ASN B N 1
ATOM 3600 C CA . ASN B 1 205 ? 15.75 23.719 6.754 1 85.44 205 ASN B CA 1
ATOM 3601 C C . ASN B 1 205 ? 14.539 24.453 6.191 1 85.44 205 ASN B C 1
ATOM 3603 O O . ASN B 1 205 ? 14.43 25.672 6.352 1 85.44 205 ASN B O 1
ATOM 3607 N N . PRO B 1 206 ? 13.711 23.828 5.449 1 88.44 206 PRO B N 1
ATOM 3608 C CA . PRO B 1 206 ? 12.609 24.5 4.77 1 88.44 206 PRO B CA 1
ATOM 3609 C C . PRO B 1 206 ? 11.68 25.234 5.738 1 88.44 206 PRO B C 1
ATOM 3611 O O . PRO B 1 206 ? 11.102 26.266 5.387 1 88.44 206 PRO B O 1
ATOM 3614 N N . TYR B 1 207 ? 11.578 24.781 6.938 1 91.88 207 TYR B N 1
ATOM 3615 C CA . TYR B 1 207 ? 10.719 25.422 7.918 1 91.88 207 TYR B CA 1
ATOM 3616 C C . TYR B 1 207 ? 11.312 26.75 8.383 1 91.88 207 TYR B C 1
ATOM 3618 O O . TYR B 1 207 ? 10.633 27.781 8.383 1 91.88 207 TYR B O 1
ATOM 3626 N N . VAL B 1 208 ? 12.562 26.656 8.641 1 91.56 208 VAL B N 1
ATOM 3627 C CA . VAL B 1 208 ? 13.266 27.844 9.109 1 91.56 208 VAL B CA 1
ATOM 3628 C C . VAL B 1 208 ? 13.266 28.906 8.016 1 91.56 208 VAL B C 1
ATOM 3630 O O . VAL B 1 208 ? 13.016 30.094 8.281 1 91.56 208 VAL B O 1
ATOM 3633 N N . ARG B 1 209 ? 13.5 28.5 6.801 1 93.88 209 ARG B N 1
ATOM 3634 C CA . ARG B 1 209 ? 13.461 29.438 5.684 1 93.88 209 ARG B CA 1
ATOM 3635 C C . ARG B 1 209 ? 12.07 30.062 5.535 1 93.88 209 ARG B C 1
ATOM 3637 O O . ARG B 1 209 ? 11.945 31.25 5.238 1 93.88 209 ARG B O 1
ATOM 3644 N N . SER B 1 210 ? 11.086 29.266 5.727 1 95.31 210 SER B N 1
ATOM 3645 C CA . SER B 1 210 ? 9.719 29.766 5.652 1 95.31 210 SER B CA 1
ATOM 3646 C C . SER B 1 210 ? 9.438 30.766 6.762 1 95.31 210 SER B C 1
ATOM 3648 O O . SER B 1 210 ? 8.867 31.828 6.512 1 95.31 210 SER B O 1
ATOM 3650 N N . TYR B 1 211 ? 9.875 30.469 7.973 1 96 211 TYR B N 1
ATOM 3651 C CA . TYR B 1 211 ? 9.68 31.375 9.102 1 96 211 TYR B CA 1
ATOM 3652 C C . TYR B 1 211 ? 10.383 32.688 8.859 1 96 211 TYR B C 1
ATOM 3654 O O . TYR B 1 211 ? 9.828 33.75 9.141 1 96 211 TYR B O 1
ATOM 3662 N N . ARG B 1 212 ? 11.531 32.656 8.281 1 96 212 ARG B N 1
ATOM 3663 C CA . ARG B 1 212 ? 12.273 33.875 7.977 1 96 212 ARG B CA 1
ATOM 3664 C C . ARG B 1 212 ? 11.516 34.719 6.965 1 96 212 ARG B C 1
ATOM 3666 O O . ARG B 1 212 ? 11.461 35.938 7.098 1 96 212 ARG B O 1
ATOM 3673 N N . ARG B 1 213 ? 10.938 34.125 6.027 1 97.12 213 ARG B N 1
ATOM 3674 C CA . ARG B 1 213 ? 10.172 34.844 5.016 1 97.12 213 ARG B CA 1
ATOM 3675 C C . ARG B 1 213 ? 8.953 35.531 5.633 1 97.12 213 ARG B C 1
ATOM 3677 O O . ARG B 1 213 ? 8.477 36.531 5.117 1 97.12 213 ARG B O 1
ATOM 3684 N N . LEU B 1 214 ? 8.5 34.938 6.688 1 97.81 214 LEU B N 1
ATOM 3685 C CA . LEU B 1 214 ? 7.316 35.5 7.344 1 97.81 214 LEU B CA 1
ATOM 3686 C C . LEU B 1 214 ? 7.699 36.562 8.359 1 97.81 214 LEU B C 1
ATOM 3688 O O . LEU B 1 214 ? 6.836 37.094 9.055 1 97.81 214 LEU B O 1
ATOM 3692 N N . GLY B 1 215 ? 9.008 36.781 8.531 1 97.19 215 GLY B N 1
ATOM 3693 C CA . GLY B 1 215 ? 9.445 37.906 9.352 1 97.19 215 GLY B CA 1
ATOM 3694 C C . GLY B 1 215 ? 10.023 37.5 10.688 1 97.19 215 GLY B C 1
ATOM 3695 O O . GLY B 1 215 ? 10.344 38.344 11.523 1 97.19 215 GLY B O 1
ATOM 3696 N N . TYR B 1 216 ? 10.195 36.188 10.898 1 96.5 216 TYR B N 1
ATOM 3697 C CA . TYR B 1 216 ? 10.852 35.75 12.117 1 96.5 216 TYR B CA 1
ATOM 3698 C C . TYR B 1 216 ? 12.367 35.844 12 1 96.5 216 TYR B C 1
ATOM 3700 O O . TYR B 1 216 ? 12.945 35.469 10.977 1 96.5 216 TYR B O 1
ATOM 3708 N N . GLY B 1 217 ? 12.984 36.344 13.016 1 94.25 217 GLY B N 1
ATOM 3709 C CA . GLY B 1 217 ? 14.422 36.562 12.992 1 94.25 217 GLY B CA 1
ATOM 3710 C C . GLY B 1 217 ? 15.195 35.562 13.82 1 94.25 217 GLY B C 1
ATOM 3711 O O . GLY B 1 217 ? 14.625 34.562 14.305 1 94.25 217 GLY B O 1
ATOM 3712 N N . ASP B 1 218 ? 16.5 35.781 13.984 1 92.19 218 ASP B N 1
ATOM 3713 C CA . ASP B 1 218 ? 17.391 34.906 14.711 1 92.19 218 ASP B CA 1
ATOM 3714 C C . ASP B 1 218 ? 16.922 34.688 16.141 1 92.19 218 ASP B C 1
ATOM 3716 O O . ASP B 1 218 ? 17.047 33.562 16.688 1 92.19 218 ASP B O 1
ATOM 3720 N N . ASP B 1 219 ? 16.406 35.719 16.656 1 92.81 219 ASP B N 1
ATOM 3721 C CA . ASP B 1 219 ? 15.93 35.625 18.031 1 92.81 219 ASP B CA 1
ATOM 3722 C C . ASP B 1 219 ? 14.734 34.688 18.156 1 92.81 219 ASP B C 1
ATOM 3724 O O . ASP B 1 219 ? 14.477 34.125 19.219 1 92.81 219 ASP B O 1
ATOM 3728 N N . ASP B 1 220 ? 14.023 34.5 17.094 1 93.25 220 ASP B N 1
ATOM 3729 C CA . ASP B 1 220 ? 12.859 33.594 17.078 1 93.25 220 ASP B CA 1
ATOM 3730 C C . ASP B 1 220 ? 13.258 32.156 16.812 1 93.25 220 ASP B C 1
ATOM 3732 O O . ASP B 1 220 ? 12.523 31.234 17.156 1 93.25 220 ASP B O 1
ATOM 3736 N N . LEU B 1 221 ? 14.398 32 16.172 1 91.19 221 LEU B N 1
ATOM 3737 C CA . LEU B 1 221 ? 14.781 30.703 15.641 1 91.19 221 LEU B CA 1
ATOM 3738 C C . LEU B 1 221 ? 15.859 30.062 16.5 1 91.19 221 LEU B C 1
ATOM 3740 O O . LEU B 1 221 ? 16.625 29.203 16.031 1 91.19 221 LEU B O 1
ATOM 3744 N N . VAL B 1 222 ? 15.938 30.438 17.734 1 85.06 222 VAL B N 1
ATOM 3745 C CA . VAL B 1 222 ? 16.828 29.797 18.688 1 85.06 222 VAL B CA 1
ATOM 3746 C C . VAL B 1 222 ? 16.344 28.375 18.984 1 85.06 222 VAL B C 1
ATOM 3748 O O . VAL B 1 222 ? 15.273 27.984 18.531 1 85.06 222 VAL B O 1
ATOM 3751 N N . ALA B 1 223 ? 17.188 27.609 19.719 1 82.19 223 ALA B N 1
ATOM 3752 C CA . ALA B 1 223 ? 16.766 26.281 20.125 1 82.19 223 ALA B CA 1
ATOM 3753 C C . ALA B 1 223 ? 15.453 26.344 20.906 1 82.19 223 ALA B C 1
ATOM 3755 O O . ALA B 1 223 ? 15.352 27.078 21.891 1 82.19 223 ALA B O 1
ATOM 3756 N N . GLY B 1 224 ? 14.5 25.719 20.359 1 85.19 224 GLY B N 1
ATOM 3757 C CA . GLY B 1 224 ? 13.195 25.719 21.016 1 85.19 224 GLY B CA 1
ATOM 3758 C C . GLY B 1 224 ? 12.297 26.844 20.562 1 85.19 224 GLY B C 1
ATOM 3759 O O . GLY B 1 224 ? 11.125 26.906 20.953 1 85.19 224 GLY B O 1
ATOM 3760 N N . TYR B 1 225 ? 12.828 27.734 19.703 1 89.69 225 TYR B N 1
ATOM 3761 C CA . TYR B 1 225 ? 12.078 28.844 19.109 1 89.69 225 TYR B CA 1
ATOM 3762 C C . TYR B 1 225 ? 11.617 29.828 20.188 1 89.69 225 TYR B C 1
ATOM 3764 O O . TYR B 1 225 ? 11.594 29.484 21.375 1 89.69 225 TYR B O 1
ATOM 3772 N N . SER B 1 226 ? 11.336 31.047 19.828 1 92.25 226 SER B N 1
ATOM 3773 C CA . SER B 1 226 ? 10.812 32.062 20.719 1 92.25 226 SER B CA 1
ATOM 3774 C C . SER B 1 226 ? 9.367 31.766 21.125 1 92.25 226 SER B C 1
ATOM 3776 O O . SER B 1 226 ? 8.688 31 20.453 1 92.25 226 SER B O 1
ATOM 3778 N N . ASP B 1 227 ? 8.867 32.406 22.25 1 95.25 227 ASP B N 1
ATOM 3779 C CA . ASP B 1 227 ? 7.469 32.281 22.641 1 95.25 227 ASP B CA 1
ATOM 3780 C C . ASP B 1 227 ? 6.539 32.75 21.531 1 95.25 227 ASP B C 1
ATOM 3782 O O . ASP B 1 227 ? 5.516 32.094 21.266 1 95.25 227 ASP B O 1
ATOM 3786 N N . ARG B 1 228 ? 6.938 33.812 20.891 1 95.81 228 ARG B N 1
ATOM 3787 C CA . ARG B 1 228 ? 6.137 34.344 19.797 1 95.81 228 ARG B CA 1
ATOM 3788 C C . ARG B 1 228 ? 5.934 33.312 18.688 1 95.81 228 ARG B C 1
ATOM 3790 O O . ARG B 1 228 ? 4.809 33.094 18.25 1 95.81 228 ARG B O 1
ATOM 3797 N N . LEU B 1 229 ? 7.031 32.656 18.234 1 94.81 229 LEU B N 1
ATOM 3798 C CA . LEU B 1 229 ? 6.941 31.672 17.156 1 94.81 229 LEU B CA 1
ATOM 3799 C C . LEU B 1 229 ? 6.18 30.438 17.625 1 94.81 229 LEU B C 1
ATOM 3801 O O . LEU B 1 229 ? 5.316 29.938 16.906 1 94.81 229 LEU B O 1
ATOM 3805 N N . VAL B 1 230 ? 6.453 29.953 18.812 1 95.12 230 VAL B N 1
ATOM 3806 C CA . VAL B 1 230 ? 5.754 28.797 19.344 1 95.12 230 VAL B CA 1
ATOM 3807 C C . VAL B 1 230 ? 4.254 29.062 19.406 1 95.12 230 VAL B C 1
ATOM 3809 O O . VAL B 1 230 ? 3.443 28.234 19 1 95.12 230 VAL B O 1
ATOM 3812 N N . ASP B 1 231 ? 3.887 30.297 19.875 1 97.06 231 ASP B N 1
ATOM 3813 C CA . ASP B 1 231 ? 2.482 30.672 20 1 97.06 231 ASP B CA 1
ATOM 3814 C C . ASP B 1 231 ? 1.812 30.766 18.641 1 97.06 231 ASP B C 1
ATOM 3816 O O . ASP B 1 231 ? 0.607 30.547 18.5 1 97.06 231 ASP B O 1
ATOM 3820 N N . ASP B 1 232 ? 2.568 31.094 17.609 1 97.25 232 ASP B N 1
ATOM 3821 C CA . ASP B 1 232 ? 2.012 31.172 16.266 1 97.25 232 ASP B CA 1
ATOM 3822 C C . ASP B 1 232 ? 1.858 29.781 15.648 1 97.25 232 ASP B C 1
ATOM 3824 O O . ASP B 1 232 ? 1.006 29.578 14.789 1 97.25 232 ASP B O 1
ATOM 3828 N N . LEU B 1 233 ? 2.686 28.844 16.141 1 96.38 233 LEU B N 1
ATOM 3829 C CA . LEU B 1 233 ? 2.691 27.5 15.555 1 96.38 233 LEU B CA 1
ATOM 3830 C C . LEU B 1 233 ? 1.716 26.578 16.281 1 96.38 233 LEU B C 1
ATOM 3832 O O . LEU B 1 233 ? 1.206 25.625 15.703 1 96.38 233 LEU B O 1
ATOM 3836 N N . LEU B 1 234 ? 1.515 26.812 17.531 1 97.12 234 LEU B N 1
ATOM 3837 C CA . LEU B 1 234 ? 0.736 25.953 18.406 1 97.12 234 LEU B CA 1
ATOM 3838 C C . LEU B 1 234 ? -0.535 26.656 18.875 1 97.12 234 LEU B C 1
ATOM 3840 O O . LEU B 1 234 ? -0.475 27.75 19.438 1 97.12 234 LEU B O 1
ATOM 3844 N N . ALA B 1 235 ? -1.679 26.031 18.594 1 98.25 235 ALA B N 1
ATOM 3845 C CA . ALA B 1 235 ? -2.918 26.469 19.219 1 98.25 235 ALA B CA 1
ATOM 3846 C C . ALA B 1 235 ? -3.057 25.875 20.625 1 98.25 235 ALA B C 1
ATOM 3848 O O . ALA B 1 235 ? -3.092 24.656 20.781 1 98.25 235 ALA B O 1
ATOM 3849 N N . TRP B 1 236 ? -3.084 26.688 21.641 1 97.75 236 TRP B N 1
ATOM 3850 C CA . TRP B 1 236 ? -3.229 26.188 23 1 97.75 236 TRP B CA 1
ATOM 3851 C C . TRP B 1 236 ? -4.27 27 23.766 1 97.75 236 TRP B C 1
ATOM 3853 O O . TRP B 1 236 ? -4.676 28.078 23.328 1 97.75 236 TRP B O 1
ATOM 3863 N N . GLY B 1 237 ? -4.758 26.531 24.891 1 97.94 237 GLY B N 1
ATOM 3864 C CA . GLY B 1 237 ? -5.824 27.109 25.688 1 97.94 237 GLY B CA 1
ATOM 3865 C C . GLY B 1 237 ? -7.023 26.188 25.844 1 97.94 237 GLY B C 1
ATOM 3866 O O . GLY B 1 237 ? -6.867 24.969 25.938 1 97.94 237 GLY B O 1
ATOM 3867 N N . ASP B 1 238 ? -8.172 26.797 26.016 1 97.88 238 ASP B N 1
ATOM 3868 C CA . ASP B 1 238 ? -9.398 26 26.078 1 97.88 238 ASP B CA 1
ATOM 3869 C C . ASP B 1 238 ? -9.938 25.719 24.672 1 97.88 238 ASP B C 1
ATOM 3871 O O . ASP B 1 238 ? -9.297 26.062 23.672 1 97.88 238 ASP B O 1
ATOM 3875 N N . GLU B 1 239 ? -11.047 25.016 24.562 1 98.25 239 GLU B N 1
ATOM 3876 C CA . GLU B 1 239 ? -11.625 24.594 23.281 1 98.25 239 GLU B CA 1
ATOM 3877 C C . GLU B 1 239 ? -11.914 25.797 22.391 1 98.25 239 GLU B C 1
ATOM 3879 O O . GLU B 1 239 ? -11.68 25.75 21.188 1 98.25 239 GLU B O 1
ATOM 3884 N N . ALA B 1 240 ? -12.359 26.859 23 1 98.12 240 ALA B N 1
ATOM 3885 C CA . ALA B 1 240 ? -12.711 28.047 22.234 1 98.12 240 ALA B CA 1
ATOM 3886 C C . ALA B 1 240 ? -11.469 28.688 21.609 1 98.12 240 ALA B C 1
ATOM 3888 O O . ALA B 1 240 ? -11.508 29.156 20.469 1 98.12 240 ALA B O 1
ATOM 3889 N N . ALA B 1 241 ? -10.398 28.719 22.359 1 98.44 241 ALA B N 1
ATOM 3890 C CA . ALA B 1 241 ? -9.148 29.281 21.859 1 98.44 241 ALA B CA 1
ATOM 3891 C C . ALA B 1 241 ? -8.617 28.5 20.672 1 98.44 241 ALA B C 1
ATOM 3893 O O . ALA B 1 241 ? -8.195 29.078 19.656 1 98.44 241 ALA B O 1
ATOM 3894 N N . ILE B 1 242 ? -8.641 27.219 20.75 1 98.56 242 ILE B N 1
ATOM 3895 C CA . ILE B 1 242 ? -8.164 26.359 19.672 1 98.56 242 ILE B CA 1
ATOM 3896 C C . ILE B 1 242 ? -9.078 26.516 18.453 1 98.56 242 ILE B C 1
ATOM 3898 O O . ILE B 1 242 ? -8.602 26.656 17.328 1 98.56 242 ILE B O 1
ATOM 3902 N N . ALA B 1 243 ? -10.367 26.531 18.672 1 98.5 243 ALA B N 1
ATOM 3903 C CA . ALA B 1 243 ? -11.312 26.734 17.578 1 98.5 243 ALA B CA 1
ATOM 3904 C C . ALA B 1 243 ? -11.062 28.047 16.859 1 98.5 243 ALA B C 1
ATOM 3906 O O . ALA B 1 243 ? -11.133 28.125 15.633 1 98.5 243 ALA B O 1
ATOM 3907 N N . ALA B 1 244 ? -10.797 29.062 17.625 1 98.62 244 ALA B N 1
ATOM 3908 C CA . ALA B 1 244 ? -10.531 30.375 17.047 1 98.62 244 ALA B CA 1
ATOM 3909 C C . ALA B 1 244 ? -9.328 30.328 16.109 1 98.62 244 ALA B C 1
ATOM 3911 O O . ALA B 1 244 ? -9.336 30.969 15.047 1 98.62 244 ALA B O 1
ATOM 3912 N N . ARG B 1 245 ? -8.32 29.594 16.5 1 98.81 245 ARG B N 1
ATOM 3913 C CA . ARG B 1 245 ? -7.141 29.438 15.648 1 98.81 245 ARG B CA 1
ATOM 3914 C C . ARG B 1 245 ? -7.496 28.719 14.352 1 98.81 245 ARG B C 1
ATOM 3916 O O . ARG B 1 245 ? -7.035 29.094 13.273 1 98.81 245 ARG B O 1
ATOM 3923 N N . LEU B 1 246 ? -8.242 27.656 14.43 1 98.81 246 LEU B N 1
ATOM 3924 C CA . LEU B 1 246 ? -8.68 26.922 13.242 1 98.81 246 LEU B CA 1
ATOM 3925 C C . LEU B 1 246 ? -9.484 27.828 12.312 1 98.81 246 LEU B C 1
ATOM 3927 O O . LEU B 1 246 ? -9.289 27.797 11.102 1 98.81 246 LEU B O 1
ATOM 3931 N N . HIS B 1 247 ? -10.328 28.656 12.898 1 98.25 247 HIS B N 1
ATOM 3932 C CA . HIS B 1 247 ? -11.125 29.609 12.117 1 98.25 247 HIS B CA 1
ATOM 3933 C C . HIS B 1 247 ? -10.234 30.656 11.453 1 98.25 247 HIS B C 1
ATOM 3935 O O . HIS B 1 247 ? -10.508 31.078 10.328 1 98.25 247 HIS B O 1
ATOM 3941 N N . ALA B 1 248 ? -9.219 31.062 12.164 1 98.81 248 ALA B N 1
ATOM 3942 C CA . ALA B 1 248 ? -8.289 32.031 11.586 1 98.81 248 ALA B CA 1
ATOM 3943 C C . ALA B 1 248 ? -7.652 31.484 10.312 1 98.81 248 ALA B C 1
ATOM 3945 O O . ALA B 1 248 ? -7.461 32.219 9.344 1 98.81 248 ALA B O 1
ATOM 3946 N N . HIS B 1 249 ? -7.262 30.188 10.281 1 98.88 249 HIS B N 1
ATOM 3947 C CA . HIS B 1 249 ? -6.746 29.578 9.062 1 98.88 249 HIS B CA 1
ATOM 3948 C C . HIS B 1 249 ? -7.781 29.625 7.941 1 98.88 249 HIS B C 1
ATOM 3950 O O . HIS B 1 249 ? -7.445 29.906 6.789 1 98.88 249 HIS B O 1
ATOM 3956 N N . ARG B 1 250 ? -8.992 29.312 8.281 1 98.56 250 ARG B N 1
ATOM 3957 C CA . ARG B 1 250 ? -10.055 29.328 7.281 1 98.56 250 ARG B CA 1
ATOM 3958 C C . ARG B 1 250 ? -10.25 30.719 6.707 1 98.56 250 ARG B C 1
ATOM 3960 O O . ARG B 1 250 ? -10.375 30.891 5.492 1 98.56 250 ARG B O 1
ATOM 3967 N N . GLU B 1 251 ? -10.273 31.672 7.582 1 98.44 251 GLU B N 1
ATOM 3968 C CA . GLU B 1 251 ? -10.406 33.062 7.152 1 98.44 251 GLU B CA 1
ATOM 3969 C C . GLU B 1 251 ? -9.234 33.5 6.281 1 98.44 251 GLU B C 1
ATOM 3971 O O . GLU B 1 251 ? -9.383 34.312 5.387 1 98.44 251 GLU B O 1
ATOM 3976 N N . ALA B 1 252 ? -8.117 32.875 6.535 1 98.75 252 ALA B N 1
ATOM 3977 C CA . ALA B 1 252 ? -6.906 33.219 5.785 1 98.75 252 ALA B CA 1
ATOM 3978 C C . ALA B 1 252 ? -6.898 32.531 4.422 1 98.75 252 ALA B C 1
ATOM 3980 O O . ALA B 1 252 ? -6.039 32.812 3.584 1 98.75 252 ALA B O 1
ATOM 3981 N N . GLY B 1 253 ? -7.84 31.609 4.188 1 98.69 253 GLY B N 1
ATOM 3982 C CA . GLY B 1 253 ? -7.965 31.047 2.852 1 98.69 253 GLY B CA 1
ATOM 3983 C C . GLY B 1 253 ? -7.855 29.531 2.828 1 98.69 253 GLY B C 1
ATOM 3984 O O . GLY B 1 253 ? -7.844 28.922 1.758 1 98.69 253 GLY B O 1
ATOM 3985 N N . ALA B 1 254 ? -7.809 28.891 3.986 1 98.88 254 ALA B N 1
ATOM 3986 C CA . ALA B 1 254 ? -7.758 27.438 4.035 1 98.88 254 ALA B CA 1
ATOM 3987 C C . ALA B 1 254 ? -9.102 26.828 3.633 1 98.88 254 ALA B C 1
ATOM 3989 O O . ALA B 1 254 ? -10.156 27.328 4.016 1 98.88 254 ALA B O 1
ATOM 3990 N N . ASP B 1 255 ? -9.078 25.812 2.773 1 98.81 255 ASP B N 1
ATOM 3991 C CA . ASP B 1 255 ? -10.289 25.062 2.463 1 98.81 255 ASP B CA 1
ATOM 3992 C C . ASP B 1 255 ? -10.586 24.031 3.557 1 98.81 255 ASP B C 1
ATOM 3994 O O . ASP B 1 255 ? -11.75 23.734 3.826 1 98.81 255 ASP B O 1
ATOM 3998 N N . GLU B 1 256 ? -9.57 23.469 4.137 1 98.75 256 GLU B N 1
ATOM 3999 C CA . GLU B 1 256 ? -9.609 22.531 5.25 1 98.75 256 GLU B CA 1
ATOM 4000 C C . GLU B 1 256 ? -8.406 22.703 6.168 1 98.75 256 GLU B C 1
ATOM 4002 O O . GLU B 1 256 ? -7.293 22.953 5.695 1 98.75 256 GLU B O 1
ATOM 4007 N N . VAL B 1 257 ? -8.648 22.641 7.477 1 98.88 257 VAL B N 1
ATOM 4008 C CA . VAL B 1 257 ? -7.566 22.703 8.453 1 98.88 257 VAL B CA 1
ATOM 4009 C C . VAL B 1 257 ? -7.449 21.359 9.18 1 98.88 257 VAL B C 1
ATOM 4011 O O . VAL B 1 257 ? -8.445 20.812 9.656 1 98.88 257 VAL B O 1
ATOM 4014 N N . LEU B 1 258 ? -6.25 20.812 9.219 1 98.88 258 LEU B N 1
ATOM 4015 C CA . LEU B 1 258 ? -6.008 19.562 9.922 1 98.88 258 LEU B CA 1
ATOM 4016 C C . LEU B 1 258 ? -5.508 19.828 11.344 1 98.88 258 LEU B C 1
ATOM 4018 O O . LEU B 1 258 ? -4.352 20.203 11.539 1 98.88 258 LEU B O 1
ATOM 4022 N N . VAL B 1 259 ? -6.367 19.609 12.281 1 98.62 259 VAL B N 1
ATOM 4023 C CA . VAL B 1 259 ? -5.961 19.781 13.672 1 98.62 259 VAL B CA 1
ATOM 4024 C C . VAL B 1 259 ? -5.188 18.562 14.141 1 98.62 259 VAL B C 1
ATOM 4026 O O . VAL B 1 259 ? -5.594 17.422 13.875 1 98.62 259 VAL B O 1
ATOM 4029 N N . GLN B 1 260 ? -4.082 18.781 14.773 1 96.88 260 GLN B N 1
ATOM 4030 C CA . GLN B 1 260 ? -3.289 17.719 15.383 1 96.88 260 GLN B CA 1
ATOM 4031 C C . GLN B 1 260 ? -3.209 17.906 16.891 1 96.88 260 GLN B C 1
ATOM 4033 O O . GLN B 1 260 ? -2.41 18.703 17.391 1 96.88 260 GLN B O 1
ATOM 4038 N N . PRO B 1 261 ? -3.945 17.078 17.656 1 95 261 PRO B N 1
ATOM 4039 C CA . PRO B 1 261 ? -3.717 17.094 19.094 1 95 261 PRO B CA 1
ATOM 4040 C C . PRO B 1 261 ? -2.344 16.547 19.484 1 95 261 PRO B C 1
ATOM 4042 O O . PRO B 1 261 ? -1.955 15.477 19.031 1 95 261 PRO B O 1
ATOM 4045 N N . PHE B 1 262 ? -1.657 17.25 20.234 1 91 262 PHE B N 1
ATOM 4046 C CA . PHE B 1 262 ? -0.422 16.75 20.812 1 91 262 PHE B CA 1
ATOM 4047 C C . PHE B 1 262 ? -0.716 15.883 22.047 1 91 262 PHE B C 1
ATOM 4049 O O . PHE B 1 262 ? -1.036 16.406 23.109 1 91 262 PHE B O 1
ATOM 4056 N N . ALA B 1 263 ? -0.684 14.703 21.844 1 86.75 263 ALA B N 1
ATOM 4057 C CA . ALA B 1 263 ? -0.903 13.727 22.891 1 86.75 263 ALA B CA 1
ATOM 4058 C C . ALA B 1 263 ? -0.088 12.461 22.656 1 86.75 263 ALA B C 1
ATOM 4060 O O . ALA B 1 263 ? 0.382 12.227 21.531 1 86.75 263 ALA B O 1
ATOM 4061 N N . GLU B 1 264 ? 0.063 11.703 23.656 1 82.06 264 GLU B N 1
ATOM 4062 C CA . GLU B 1 264 ? 1.001 10.586 23.609 1 82.06 264 GLU B CA 1
ATOM 4063 C C . GLU B 1 264 ? 0.314 9.312 23.125 1 82.06 264 GLU B C 1
ATOM 4065 O O . GLU B 1 264 ? 0.954 8.445 22.531 1 82.06 264 GLU B O 1
ATOM 4070 N N . SER B 1 265 ? -0.926 9.172 23.453 1 89.19 265 SER B N 1
ATOM 4071 C CA . SER B 1 265 ? -1.645 7.961 23.078 1 89.19 265 SER B CA 1
ATOM 4072 C C . SER B 1 265 ? -2.838 8.281 22.188 1 89.19 265 SER B C 1
ATOM 4074 O O . SER B 1 265 ? -3.344 9.406 22.188 1 89.19 265 SER B O 1
ATOM 4076 N N . LEU B 1 266 ? -3.178 7.316 21.406 1 92.56 266 LEU B N 1
ATOM 4077 C CA . LEU B 1 266 ? -4.348 7.477 20.547 1 92.56 266 LEU B CA 1
ATOM 4078 C C . LEU B 1 266 ? -5.586 7.805 21.375 1 92.56 266 LEU B C 1
ATOM 4080 O O . LEU B 1 266 ? -6.414 8.625 20.969 1 92.56 266 LEU B O 1
ATOM 4084 N N . SER B 1 267 ? -5.676 7.188 22.562 1 93.62 267 SER B N 1
ATOM 4085 C CA . SER B 1 267 ? -6.793 7.465 23.453 1 93.62 267 SER B CA 1
ATOM 4086 C C . SER B 1 267 ? -6.801 8.922 23.891 1 93.62 267 SER B C 1
ATOM 4088 O O . SER B 1 267 ? -7.859 9.555 23.969 1 93.62 267 SER B O 1
ATOM 4090 N N . ASP B 1 268 ? -5.641 9.445 24.203 1 93.19 268 ASP B N 1
ATOM 4091 C CA . ASP B 1 268 ? -5.539 10.852 24.594 1 93.19 268 ASP B CA 1
ATOM 4092 C C . ASP B 1 268 ? -5.883 11.773 23.438 1 93.19 268 ASP B C 1
ATOM 4094 O O . ASP B 1 268 ? -6.535 12.805 23.625 1 93.19 268 ASP B O 1
ATOM 4098 N N . VAL B 1 269 ? -5.445 11.438 22.297 1 95.31 269 VAL B N 1
ATOM 4099 C CA . VAL B 1 269 ? -5.762 12.195 21.094 1 95.31 269 VAL B CA 1
ATOM 4100 C C . VAL B 1 269 ? -7.277 12.266 20.906 1 95.31 269 VAL B C 1
ATOM 4102 O O . VAL B 1 269 ? -7.832 13.336 20.672 1 95.31 269 VAL B O 1
ATOM 4105 N N . LEU B 1 270 ? -7.945 11.156 21.078 1 96.56 270 LEU B N 1
ATOM 4106 C CA . LEU B 1 270 ? -9.383 11.078 20.875 1 96.56 270 LEU B CA 1
ATOM 4107 C C . LEU B 1 270 ? -10.125 11.93 21.891 1 96.56 270 LEU B C 1
ATOM 4109 O O . LEU B 1 270 ? -11.141 12.555 21.578 1 96.56 270 LEU B O 1
ATOM 4113 N N . ARG B 1 271 ? -9.617 11.914 23.109 1 96 271 ARG B N 1
ATOM 4114 C CA . ARG B 1 271 ? -10.242 12.742 24.141 1 96 271 ARG B CA 1
ATOM 4115 C C . ARG B 1 271 ? -10.203 14.219 23.75 1 96 271 ARG B C 1
ATOM 4117 O O . ARG B 1 271 ? -11.203 14.922 23.891 1 96 271 ARG B O 1
ATOM 4124 N N . VAL B 1 272 ? -9.07 14.648 23.281 1 96.81 272 VAL B N 1
ATOM 4125 C CA . VAL B 1 272 ? -8.93 16.031 22.844 1 96.81 272 VAL B CA 1
ATOM 4126 C C . VAL B 1 272 ? -9.852 16.312 21.672 1 96.81 272 VAL B C 1
ATOM 4128 O O . VAL B 1 272 ? -10.555 17.328 21.641 1 96.81 272 VAL B O 1
ATOM 4131 N N . LEU B 1 273 ? -9.93 15.422 20.734 1 98.19 273 LEU B N 1
ATOM 4132 C CA . LEU B 1 273 ? -10.758 15.602 19.547 1 98.19 273 LEU B CA 1
ATOM 4133 C C . LEU B 1 273 ? -12.234 15.656 19.922 1 98.19 273 LEU B C 1
ATOM 4135 O O . LEU B 1 273 ? -13 16.422 19.328 1 98.19 273 LEU B O 1
ATOM 4139 N N . GLU B 1 274 ? -12.602 14.82 20.859 1 97.81 274 GLU B N 1
ATOM 4140 C CA . GLU B 1 274 ? -13.992 14.82 21.312 1 97.81 274 GLU B CA 1
ATOM 4141 C C . GLU B 1 274 ? -14.375 16.172 21.906 1 97.81 274 GLU B C 1
ATOM 4143 O O . GLU B 1 274 ? -15.445 16.719 21.609 1 97.81 274 GLU B O 1
ATOM 4148 N N . ARG B 1 275 ? -13.516 16.672 22.719 1 97.69 275 ARG B N 1
ATOM 4149 C CA . ARG B 1 275 ? -13.773 17.969 23.328 1 97.69 275 ARG B CA 1
ATOM 4150 C C . ARG B 1 275 ? -13.836 19.062 22.266 1 97.69 275 ARG B C 1
ATOM 4152 O O . ARG B 1 275 ? -14.742 19.906 22.281 1 97.69 275 ARG B O 1
ATOM 4159 N N . LEU B 1 276 ? -12.891 19.047 21.344 1 98.25 276 LEU B N 1
ATOM 4160 C CA . LEU B 1 276 ? -12.875 20.062 20.297 1 98.25 276 LEU B CA 1
ATOM 4161 C C . LEU B 1 276 ? -14.109 19.953 19.422 1 98.25 276 LEU B C 1
ATOM 4163 O O . LEU B 1 276 ? -14.641 20.969 18.953 1 98.25 276 LEU B O 1
ATOM 4167 N N . ALA B 1 277 ? -14.539 18.734 19.141 1 98.06 277 ALA B N 1
ATOM 4168 C CA . ALA B 1 277 ? -15.711 18.516 18.312 1 98.06 277 ALA B CA 1
ATOM 4169 C C . ALA B 1 277 ? -16.938 19.203 18.906 1 98.06 277 ALA B C 1
ATOM 4171 O O . ALA B 1 277 ? -17.766 19.75 18.172 1 98.06 277 ALA B O 1
ATOM 4172 N N . GLY B 1 278 ? -17.062 19.141 20.234 1 96.62 278 GLY B N 1
ATOM 4173 C CA . GLY B 1 278 ? -18.141 19.844 20.906 1 96.62 278 GLY B CA 1
ATOM 4174 C C . GLY B 1 278 ? -18.172 21.328 20.609 1 96.62 278 GLY B C 1
ATOM 4175 O O . GLY B 1 278 ? -19.234 21.906 20.391 1 96.62 278 GLY B O 1
ATOM 4176 N N . GLU B 1 279 ? -17.031 21.906 20.594 1 96.31 279 GLU B N 1
ATOM 4177 C CA . GLU B 1 279 ? -16.891 23.344 20.328 1 96.31 279 GLU B CA 1
ATOM 4178 C C . GLU B 1 279 ? -17.062 23.641 18.844 1 96.31 279 GLU B C 1
ATOM 4180 O O . GLU B 1 279 ? -17.703 24.625 18.469 1 96.31 279 GLU B O 1
ATOM 4185 N N . LEU B 1 280 ? -16.578 22.781 17.953 1 97.44 280 LEU B N 1
ATOM 4186 C CA . LEU B 1 280 ? -16.469 23.031 16.531 1 97.44 280 LEU B CA 1
ATOM 4187 C C . LEU B 1 280 ? -17.766 22.719 15.805 1 97.44 280 LEU B C 1
ATOM 4189 O O . LEU B 1 280 ? -18.141 23.406 14.844 1 97.44 280 LEU B O 1
ATOM 4193 N N . PHE B 1 281 ? -18.453 21.672 16.281 1 95.12 281 PHE B N 1
ATOM 4194 C CA . PHE B 1 281 ? -19.578 21.156 15.5 1 95.12 281 PHE B CA 1
ATOM 4195 C C . PHE B 1 281 ? -20.859 21.188 16.312 1 95.12 281 PHE B C 1
ATOM 4197 O O . PHE B 1 281 ? -21.938 20.938 15.773 1 95.12 281 PHE B O 1
ATOM 4204 N N . GLY B 1 282 ? -20.984 21.734 17.516 1 83.31 282 GLY B N 1
ATOM 4205 C CA . GLY B 1 282 ? -22.172 21.906 18.344 1 83.31 282 GLY B CA 1
ATOM 4206 C C . GLY B 1 282 ? -22.688 20.609 18.922 1 83.31 282 GLY B C 1
ATOM 4207 O O . GLY B 1 282 ? -23.875 20.469 19.188 1 83.31 282 GLY B O 1
ATOM 4208 N N . ARG B 1 283 ? -21.953 19.516 19.094 1 59.69 283 ARG B N 1
ATOM 4209 C CA . ARG B 1 283 ? -22.531 18.312 19.656 1 59.69 283 ARG B CA 1
ATOM 4210 C C . ARG B 1 283 ? -22.344 18.281 21.172 1 59.69 283 ARG B C 1
ATOM 4212 O O . ARG B 1 283 ? -21.375 18.844 21.703 1 59.69 283 ARG B O 1
#

Organism: NCBI:txid927661

Secondary structure (DSSP, 8-state):
-EEEEE-HHHHHTS-HHHHHHHHHHHHHHT--EEEE----TT-TTS--PPPHHHHHHHHHHT-SS-EEEES-EETTSB-HHHHHHHHHHHHHHSTT-EEEEEE--SSHHHHHHHHHHHHHSPPSS-----EEE---SHHHHHHHHHHSSEE---S--HHHHHHHHHHH-TTSEE--EEEEE---SHHHHHHHHHHHHTTS-SS--HHHHHHHHTT--TTTSSTT--HHHHHHHEEESSHHHHHHHHHHHHHTT-S-EEEEE--SSHHHHHHHHHHHHHHHH--/-EEEEE-HHHHHTS-HHHHHHHHHHHHHHT--EEEE----TT-TTS--PPPHHHHHHHHHHT-SS-EEEES-EETTSB-HHHHHHHHHHHHHHSTT-EEEEEE--SSHHHHHHHHHHHHHSPPSS-----EEE---SHHHHHHHHHHSSEE---S--HHHHHHHHHHH-TTSEE--EEEEE---SHHHHHHHHHHHHTTS-SS--HHHHHHHHTT--TTTSSTT--HHHHHHHEEESSHHHHHHHHHHHHHTT-S-EEEEE--SSHHHHHHHHHHHHHHHH--

pLDDT: mean 91.92, std 10.99, range [40.97, 98.94]

Foldseek 3Di:
DAAAEEEQQQVVVDDLVVVLVLLALLVVLPHAAYEYEDDQPPPPPDDDGDQQLVSVLSSLVSYQGHAYEYPANECNVDALLVLLASQQVSCVVRPPRYEHEYDNAPDLVRVVVRLVVNVVHDDVVPGDHFYEYADQDLSRLLSRLVRGQAYEDEQAFLLSLLVSCVSNDQRGAAEYEAEEEADADLVVQLVLVLVVCLPPDLDDDSVVVNCVVVPDDPQQSPRSGDSVSSCRRYQYHHLQSNLVRLVSSVVSRHPYYHYYYRDNHSVVRSVVSSRNSCVNVVD/DAAAEEEQQQVVVDDLVVVLVLLALLVVLPHAAYEYEDDQPPPPPDDDGDQQLVSVLSSLVSYQGHAYEYPANECNVDALLVLLQSQQVSCVVRPPRYEHEYDNAPDLVRVVVRLVVNVPHDDVVPGDHFYEYADQDLSRLLSRLVRGQAYEDEQAFLLSLLVSCVSNDQRGAREYEAEEEADADLVVQLVLVLVVCLVPDLDDDSVVVNVVVVPDDPQQSPRSGDSVSSCRRYQYHHLVSNLVRLVSSVVSRHPYYHYYYRDNHSVVRSVVSSRNSCVNVVD

Solvent-accessible surface area (backbone atoms only — not comparable to full-atom values): 28910 Å² total; per-residue (Å²): 88,47,26,35,37,47,65,53,65,30,53,57,76,41,53,57,70,56,46,39,52,48,52,36,48,45,40,71,58,61,39,48,30,43,27,35,46,36,72,63,66,80,42,82,81,51,69,55,52,62,24,59,58,35,49,46,40,51,53,48,72,48,42,90,74,47,23,39,34,30,68,22,46,31,55,75,36,33,43,40,53,42,48,49,22,33,52,40,46,50,25,59,67,37,73,88,27,39,36,48,19,34,33,75,51,96,38,57,66,54,41,48,55,46,47,53,53,30,71,65,44,72,61,63,66,82,60,82,60,54,33,25,27,56,31,76,46,71,65,35,32,46,47,20,45,73,76,38,47,15,34,35,34,69,76,48,36,51,71,48,37,35,53,50,32,67,58,40,38,93,85,36,45,28,40,35,33,36,42,29,40,89,32,76,49,65,69,65,38,53,50,54,55,28,67,71,47,49,70,57,70,80,54,94,40,72,63,54,54,38,42,42,75,74,68,48,49,74,77,33,55,41,89,54,40,24,71,70,52,46,57,49,38,38,34,48,21,56,53,66,51,33,48,50,50,55,49,47,28,41,75,35,50,31,55,28,38,22,43,22,62,71,52,78,40,56,69,51,30,49,52,52,50,54,54,39,27,33,66,72,69,71,99,88,48,26,34,38,46,65,52,65,30,52,57,77,42,52,58,70,57,45,38,52,50,51,36,48,45,40,71,57,63,40,50,28,43,28,37,46,37,72,64,64,80,41,84,78,51,68,56,53,63,26,58,58,35,49,46,39,51,52,47,72,47,40,89,72,44,23,40,34,30,68,21,46,31,54,76,37,34,43,41,52,42,50,49,21,33,53,40,46,50,25,58,67,37,72,90,27,40,35,48,19,34,33,75,50,97,39,59,68,54,41,49,55,45,48,55,51,30,71,66,45,71,62,63,67,85,60,82,60,54,33,25,26,56,32,75,45,70,67,35,30,46,46,19,45,73,76,38,48,14,33,36,34,70,78,46,36,51,72,48,37,35,53,51,32,67,58,39,39,94,87,34,44,29,38,36,35,37,41,31,41,89,33,76,49,67,67,63,39,53,50,54,56,29,67,70,46,49,72,58,70,81,55,96,40,73,64,55,55,39,42,40,74,73,68,48,50,72,78,33,57,40,90,55,39,24,71,70,53,46,57,50,38,37,32,48,21,55,54,66,49,34,49,50,50,56,48,48,27,40,74,33,48,30,55,28,38,24,42,20,60,72,52,79,40,57,69,52,30,49,54,52,50,54,54,38,27,32,66,74,69,71,100

Nearest PDB structures (foldseek):
  4us5-assembly2_D  TM=6.977E-01  e=1.153E-10  Streptomyces bottropensis
  8cbb-assembly2_C  TM=7.217E-01  e=3.899E-10  Enhygromyxa salina
  8cbb-assembly1_A  TM=7.263E-01  e=1.318E-09  Enhygromyxa salina
  6fri-assembly2_C  TM=6.847E-01  e=3.534E-09  Photobacterium leiognathi
  5aec-assembly1_B  TM=6.879E-01  e=2.134E-08  Pseudomonas putida

InterPro domains:
  IPR011251 Luciferase-like domain [PF00296] (15-113)
  IPR011251 Luciferase-like domain [PF00296] (116-256)
  IPR019922 Luciferase-like, F420-dependent oxidoreductase, MSMEG4141, predicted [TIGR03620] (2-278)
  IPR036661 Luciferase-like domain superfamily [G3DSA:3.20.20.30] (9-118)
  IPR036661 Luciferase-like domain superfamily [G3DSA:3.20.20.30] (119-282)
  IPR036661 Luciferase-like domain superfamily [SSF51679] (3-279)
  IPR050564 F420-dependent glucose-6-phosphate dehydrogenase/mer [PTHR43244] (19-104)

Sequence (566 aa):
MIGVWLAPAPFLTSTIAEQRTAFARIEELGYHSLWTGEPAPAAATVAPAREIFSHHAIALAATDRLVVGSGIANVAARGPATMRGAAATLAEAFPGRYVLGLGGAAGPSALRAYLDEFDAVPLLPDVRYPRVLAALGPKALGLAAERADGVHPFLQPVAHTRVARDAVGPGALVVPHQAAVLETDPDAARARLRAVFGRMPAADNPYVRSYRRLGYGDDDLVAGYSDRLVDDLLAWGDEAAIAARLHAHREAGADEVLVQPFAESLSDVLRVLERLAGELFGRMIGVWLAPAPFLTSTIAEQRTAFARIEELGYHSLWTGEPAPAAATVAPAREIFSHHAIALAATDRLVVGSGIANVAARGPATMRGAAATLAEAFPGRYVLGLGGAAGPSALRAYLDEFDAVPLLPDVRYPRVLAALGPKALGLAAERADGVHPFLQPVAHTRVARDAVGPGALVVPHQAAVLETDPDAARARLRAVFGRMPAADNPYVRSYRRLGYGDDDLVAGYSDRLVDDLLAWGDEAAIAARLHAHREAGADEVLVQPFAESLSDVLRVLERLAGELFGR